Protein AF-A0A951GTJ2-F1 (afdb_monomer)

pLDDT: mean 76.66, std 17.91, range [28.2, 95.81]

Solvent-accessible surface area (backbone atoms only — not comparable to full-atom values): 23242 Å² total; per-residue (Å²): 141,81,84,91,74,77,82,75,78,88,60,94,83,69,79,63,78,80,79,74,80,68,69,76,72,78,79,71,74,81,76,77,71,75,94,79,59,62,76,66,48,53,51,52,51,48,52,51,50,53,54,51,46,52,53,50,51,50,50,51,52,52,50,52,54,49,50,54,53,49,52,54,50,50,52,50,53,54,52,49,52,53,51,52,53,52,51,51,51,37,31,52,49,22,33,52,34,30,74,70,69,53,79,80,50,77,72,43,62,71,32,65,65,30,33,47,33,19,35,26,40,38,14,35,53,50,9,52,53,50,42,54,49,44,41,64,70,46,60,72,66,59,53,73,79,58,60,60,68,61,53,48,55,52,48,42,52,72,76,51,59,86,64,82,84,43,69,52,21,46,52,30,14,52,50,41,24,48,67,64,43,53,62,57,54,52,53,46,52,56,52,18,52,52,48,51,37,51,52,51,51,53,52,47,36,50,53,41,20,54,22,51,72,68,74,55,52,33,26,73,50,44,34,53,48,34,53,50,39,22,70,59,38,71,90,51,47,81,49,20,58,43,51,50,36,50,29,51,53,71,41,57,61,90,51,49,49,68,55,47,52,50,47,52,52,24,36,58,30,70,32,13,32,69,94,58,35,14,30,43,75,73,37,48,67,42,37,50,59,38,49,55,52,42,51,55,44,36,57,52,19,45,48,53,55,29,50,50,53,53,49,52,53,49,53,50,46,63,72,30,62,72,37,60,69,57,38,52,56,54,57,68,48,48,61,62,45,39,75,72,45,50,53,71,67,59,51,53,52,49,53,50,48,50,53,49,44,42,51,50,36,51,51,42,51,53,38,15,51,51,38,52,34,31,75,71,67,77,38,85,83,51,67,74,53,38,73,69,14,42,54,51,35,33,49,75,73,72,39,65,52,87,77,71,68,67,83,82,72,85,77,82,81,81,85,80,82,87,82,91,131

Structure (mmCIF, N/CA/C/O backbone):
data_AF-A0A951GTJ2-F1
#
_entry.id   AF-A0A951GTJ2-F1
#
loop_
_atom_site.group_PDB
_atom_site.id
_atom_site.type_symbol
_atom_site.label_atom_id
_atom_site.label_alt_id
_atom_site.label_comp_id
_atom_site.label_asym_id
_atom_site.label_entity_id
_atom_site.label_seq_id
_atom_site.pdbx_PDB_ins_code
_atom_site.Cartn_x
_atom_site.Cartn_y
_atom_site.Cartn_z
_atom_site.occupancy
_atom_site.B_iso_or_equiv
_atom_site.auth_seq_id
_atom_site.auth_comp_id
_atom_site.auth_asym_id
_atom_site.auth_atom_id
_atom_site.pdbx_PDB_model_num
ATOM 1 N N . MET A 1 1 ? -0.471 4.987 38.308 1.00 35.16 1 MET A N 1
ATOM 2 C CA . MET A 1 1 ? -1.287 3.833 38.737 1.00 35.16 1 MET A CA 1
ATOM 3 C C . MET A 1 1 ? -1.217 3.760 40.251 1.00 35.16 1 MET A C 1
ATOM 5 O O . MET A 1 1 ? -0.180 3.391 40.780 1.00 35.16 1 MET A O 1
ATOM 9 N N . ALA A 1 2 ? -2.269 4.220 40.922 1.00 28.20 2 ALA A N 1
ATOM 10 C CA . ALA A 1 2 ? -2.448 4.139 42.367 1.00 28.20 2 ALA A CA 1
ATOM 11 C C . ALA A 1 2 ? -3.913 3.747 42.627 1.00 28.20 2 ALA A C 1
ATOM 13 O O . ALA A 1 2 ? -4.808 4.215 41.925 1.00 28.20 2 ALA A O 1
ATOM 14 N N . ASP A 1 3 ? -4.092 2.823 43.563 1.00 28.38 3 ASP A N 1
ATOM 15 C CA . ASP A 1 3 ? -5.301 2.069 43.917 1.00 28.38 3 ASP A CA 1
ATOM 16 C C . ASP A 1 3 ? -6.409 2.967 44.524 1.00 28.38 3 ASP A C 1
ATOM 18 O O . ASP A 1 3 ? -6.110 3.721 45.454 1.00 28.38 3 ASP A O 1
ATOM 22 N N . PRO A 1 4 ? -7.681 2.917 44.072 1.00 33.41 4 PRO A N 1
ATOM 23 C CA . PRO A 1 4 ? -8.778 3.639 44.702 1.00 33.41 4 PRO A CA 1
ATOM 24 C C . PRO A 1 4 ? -9.492 2.731 45.712 1.00 33.41 4 PRO A C 1
ATOM 26 O O . PRO A 1 4 ? -10.648 2.352 45.527 1.00 33.41 4 PRO A O 1
ATOM 29 N N . ARG A 1 5 ? -8.821 2.385 46.813 1.00 34.66 5 ARG A N 1
ATOM 30 C CA . ARG A 1 5 ? -9.513 1.848 47.990 1.00 34.66 5 ARG A CA 1
ATOM 31 C C . ARG A 1 5 ? -9.854 2.989 48.936 1.00 34.66 5 ARG A C 1
ATOM 33 O O . ARG A 1 5 ? -8.984 3.707 49.416 1.00 34.66 5 ARG A O 1
ATOM 40 N N . THR A 1 6 ? -11.155 3.101 49.199 1.00 39.47 6 THR A N 1
ATOM 41 C CA . THR A 1 6 ? -11.741 3.665 50.421 1.00 39.47 6 THR A CA 1
ATOM 42 C C . THR A 1 6 ? -11.355 5.108 50.751 1.00 39.47 6 THR A C 1
ATOM 44 O O . THR A 1 6 ? -10.603 5.363 51.687 1.00 39.47 6 THR A O 1
ATOM 47 N N . ARG A 1 7 ? -11.996 6.080 50.087 1.00 34.44 7 ARG A N 1
ATOM 48 C CA . ARG A 1 7 ? -12.408 7.280 50.827 1.00 34.44 7 ARG A CA 1
ATOM 49 C C . ARG A 1 7 ? -13.618 6.884 51.660 1.00 34.44 7 ARG A C 1
ATOM 51 O O . ARG A 1 7 ? -14.717 6.738 51.130 1.00 34.44 7 ARG A O 1
ATOM 58 N N . ALA A 1 8 ? -13.381 6.642 52.947 1.00 36.28 8 ALA A N 1
ATOM 59 C CA . ALA A 1 8 ? -14.433 6.750 53.939 1.00 36.28 8 ALA A CA 1
ATOM 60 C C . ALA A 1 8 ? -15.104 8.110 53.720 1.00 36.28 8 ALA A C 1
ATOM 62 O O . ALA A 1 8 ? -14.431 9.137 53.658 1.00 36.28 8 ALA A O 1
ATOM 63 N N . VAL A 1 9 ? -16.407 8.095 53.470 1.00 39.44 9 VAL A N 1
ATOM 64 C CA . VAL A 1 9 ? -17.200 9.316 53.437 1.00 39.44 9 VAL A CA 1
ATOM 65 C C . VAL A 1 9 ? -17.147 9.875 54.855 1.00 39.44 9 VAL A C 1
ATOM 67 O O . VAL A 1 9 ? -17.661 9.237 55.774 1.00 39.44 9 VAL A O 1
ATOM 70 N N . ASP A 1 10 ? -16.480 11.015 55.025 1.00 39.88 10 ASP A N 1
ATOM 71 C CA . ASP A 1 10 ? -16.514 11.795 56.259 1.00 39.88 10 ASP A CA 1
ATOM 72 C C . ASP A 1 10 ? -17.972 12.181 56.533 1.00 39.88 10 ASP A C 1
ATOM 74 O O . ASP A 1 10 ? -18.555 13.037 55.863 1.00 39.88 10 ASP A O 1
ATOM 78 N N . LEU A 1 11 ? -18.590 11.487 57.488 1.00 44.00 11 LEU A N 1
ATOM 79 C CA . LEU A 1 11 ? -19.910 11.827 58.002 1.00 44.00 11 LEU A CA 1
ATOM 80 C C . LEU A 1 11 ? -19.757 12.939 59.056 1.00 44.00 11 LEU A C 1
ATOM 82 O O . LEU A 1 11 ? -18.944 12.790 59.972 1.00 44.00 11 LEU A O 1
ATOM 86 N N . PRO A 1 12 ? -20.541 14.033 58.989 1.00 37.19 12 PRO A N 1
ATOM 87 C CA . PRO A 1 12 ? -20.515 15.077 60.010 1.00 37.19 12 PRO A CA 1
ATOM 88 C C . PRO A 1 12 ? -20.976 14.514 61.363 1.00 37.19 12 PRO A C 1
ATOM 90 O O . PRO A 1 12 ? -22.060 13.939 61.454 1.00 37.19 12 PRO A O 1
ATOM 93 N N . GLY A 1 13 ? -20.158 14.689 62.408 1.00 47.19 13 GLY A N 1
ATOM 94 C CA . GLY A 1 13 ? -20.445 14.228 63.777 1.00 47.19 13 GLY A CA 1
ATOM 95 C C . GLY A 1 13 ? -19.624 13.024 64.262 1.00 47.19 13 GLY A C 1
ATOM 96 O O . GLY A 1 13 ? -19.947 12.467 65.307 1.00 47.19 13 GLY A O 1
ATOM 97 N N . PHE A 1 14 ? -18.577 12.624 63.530 1.00 45.06 14 PHE A N 1
ATOM 98 C CA . PHE A 1 14 ? -17.709 11.482 63.857 1.00 45.06 14 PHE A CA 1
ATOM 99 C C . PHE A 1 14 ? -16.361 11.835 64.512 1.00 45.06 14 PHE A C 1
ATOM 101 O O . PHE A 1 14 ? -15.452 11.006 64.513 1.00 45.06 14 PHE A O 1
ATOM 108 N N . ASP A 1 15 ? -16.247 12.995 65.163 1.00 44.88 15 ASP A N 1
ATOM 109 C CA . ASP A 1 15 ? -15.270 13.133 66.246 1.00 44.88 15 ASP A CA 1
ATOM 110 C C . ASP A 1 15 ? -15.813 12.343 67.440 1.00 44.88 15 ASP A C 1
ATOM 112 O O . ASP A 1 15 ? -16.527 12.858 68.302 1.00 44.88 15 ASP A O 1
ATOM 116 N N . GLY A 1 16 ? -15.543 11.035 67.455 1.00 40.12 16 GLY A N 1
ATOM 117 C CA . GLY A 1 16 ? -15.731 10.251 68.668 1.00 40.12 16 GLY A CA 1
ATOM 118 C C . GLY A 1 16 ? -14.955 10.923 69.808 1.00 40.12 16 GLY A C 1
ATOM 119 O O . GLY A 1 16 ? -13.872 11.458 69.551 1.00 40.12 16 GLY A O 1
ATOM 120 N N . PRO A 1 17 ? -15.460 10.921 71.056 1.00 41.84 17 PRO A N 1
ATOM 121 C CA . PRO A 1 17 ? -14.659 11.394 72.175 1.00 41.84 17 PRO A CA 1
ATOM 122 C C . PRO A 1 17 ? -13.325 10.649 72.135 1.00 41.84 17 PRO A C 1
ATOM 124 O O . PRO A 1 17 ? -13.302 9.420 72.013 1.00 41.84 17 PRO A O 1
ATOM 127 N N . SER A 1 18 ? -12.219 11.394 72.167 1.00 40.06 18 SER A N 1
ATOM 128 C CA . SER A 1 18 ? -10.890 10.811 72.274 1.00 40.06 18 SER A CA 1
ATOM 129 C C . SER A 1 18 ? -10.905 9.861 73.467 1.00 40.06 18 SER A C 1
ATOM 131 O O . SER A 1 18 ? -11.117 10.267 74.610 1.00 40.06 18 SER A O 1
ATOM 133 N N . ILE A 1 19 ? -10.754 8.565 73.194 1.00 37.94 19 ILE A N 1
ATOM 134 C CA . ILE A 1 19 ? -10.643 7.566 74.247 1.00 37.94 19 ILE A CA 1
ATOM 135 C C . ILE A 1 19 ? -9.271 7.798 74.870 1.00 37.94 19 ILE A C 1
ATOM 137 O O . ILE A 1 19 ? -8.264 7.253 74.424 1.00 37.94 19 ILE A O 1
ATOM 141 N N . SER A 1 20 ? -9.221 8.646 75.894 1.00 36.69 20 SER A N 1
ATOM 142 C CA . SER A 1 20 ? -8.172 8.542 76.890 1.00 36.69 20 SER A CA 1
ATOM 143 C C . SER A 1 20 ? -8.393 7.184 77.541 1.00 36.69 20 SER A C 1
ATOM 145 O O . SER A 1 20 ? -9.323 7.010 78.329 1.00 36.69 20 SER A O 1
ATOM 147 N N . THR A 1 21 ? -7.610 6.181 77.143 1.00 40.22 21 THR A N 1
ATOM 148 C CA . THR A 1 21 ? -7.514 4.917 77.870 1.00 40.22 21 THR A CA 1
ATOM 149 C C . THR A 1 21 ? -6.844 5.221 79.200 1.00 40.22 21 THR A C 1
ATOM 151 O O . THR A 1 21 ? -5.660 4.954 79.403 1.00 40.22 21 THR A O 1
ATOM 154 N N . VAL A 1 22 ? -7.594 5.838 80.106 1.00 36.34 22 VAL A N 1
ATOM 155 C CA . VAL A 1 22 ? -7.258 5.820 81.514 1.00 36.34 22 VAL A CA 1
ATOM 156 C C . VAL A 1 22 ? -7.561 4.392 81.924 1.00 36.34 22 VAL A C 1
ATOM 158 O O . VAL A 1 22 ? -8.707 4.035 82.184 1.00 36.34 22 VAL A O 1
ATOM 161 N N . THR A 1 23 ? -6.539 3.536 81.883 1.00 36.38 23 THR A N 1
ATOM 162 C CA . THR A 1 23 ? -6.554 2.281 82.629 1.00 36.38 23 THR A CA 1
ATOM 163 C C . THR A 1 23 ? -7.065 2.650 84.018 1.00 36.38 23 THR A C 1
ATOM 165 O O . THR A 1 23 ? -6.423 3.496 84.649 1.00 36.38 23 THR A O 1
ATOM 168 N N . PRO A 1 24 ? -8.227 2.149 84.474 1.00 39.62 24 PRO A N 1
ATOM 169 C CA . PRO A 1 24 ? -8.736 2.541 85.775 1.00 39.62 24 PRO A CA 1
ATOM 170 C C . PRO A 1 24 ? -7.647 2.201 86.782 1.00 39.62 24 PRO A C 1
ATOM 172 O O . PRO A 1 24 ? -7.237 1.043 86.891 1.00 39.62 24 PRO A O 1
ATOM 175 N N . THR A 1 25 ? -7.099 3.225 87.441 1.00 42.44 25 THR A N 1
ATOM 176 C CA . THR A 1 25 ? -6.104 3.026 88.487 1.00 42.44 25 THR A CA 1
ATOM 177 C C . THR A 1 25 ? -6.721 2.027 89.459 1.00 42.44 25 THR A C 1
ATOM 179 O O . THR A 1 25 ? -7.851 2.273 89.895 1.00 42.44 25 THR A O 1
ATOM 182 N N . PRO A 1 26 ? -6.058 0.895 89.762 1.00 38.12 26 PRO A N 1
ATOM 183 C CA . PRO A 1 26 ? -6.595 -0.078 90.696 1.00 38.12 26 PRO A CA 1
ATOM 184 C C . PRO A 1 26 ? -7.056 0.665 91.943 1.00 38.12 26 PRO A C 1
ATOM 186 O O . PRO A 1 26 ? -6.271 1.407 92.541 1.00 38.12 26 PRO A O 1
ATOM 189 N N . ILE A 1 27 ? -8.336 0.533 92.294 1.00 41.97 27 ILE A N 1
ATOM 190 C CA . ILE A 1 27 ? -8.841 1.109 93.534 1.00 41.97 27 ILE A CA 1
ATOM 191 C C . ILE A 1 27 ? -8.051 0.402 94.631 1.00 41.97 27 ILE A C 1
ATOM 193 O O . ILE A 1 27 ? -8.236 -0.795 94.851 1.00 41.97 27 ILE A O 1
ATOM 197 N N . GLN A 1 28 ? -7.112 1.113 95.263 1.00 40.75 28 GLN A N 1
ATOM 198 C CA . GLN A 1 28 ? -6.436 0.579 96.436 1.00 40.75 28 GLN A CA 1
ATOM 199 C C . GLN A 1 28 ? -7.520 0.174 97.427 1.00 40.75 28 GLN A C 1
ATOM 201 O O . GLN A 1 28 ? -8.425 0.964 97.715 1.00 40.75 28 GLN A O 1
ATOM 206 N N . ALA A 1 29 ? -7.438 -1.066 97.910 1.00 37.56 29 ALA A N 1
ATOM 207 C CA . ALA A 1 29 ? -8.272 -1.512 99.010 1.00 37.56 29 ALA A CA 1
ATOM 208 C C . ALA A 1 29 ? -8.185 -0.452 100.120 1.00 37.56 29 ALA A C 1
ATOM 210 O O . ALA A 1 29 ? -7.072 0.008 100.400 1.00 37.56 29 ALA A O 1
ATOM 211 N N . PRO A 1 30 ? -9.318 -0.021 100.702 1.00 43.34 30 PRO A N 1
ATOM 212 C CA . PRO A 1 30 ? -9.308 1.014 101.719 1.00 43.34 30 PRO A CA 1
ATOM 213 C C . PRO A 1 30 ? -8.339 0.590 102.816 1.00 43.34 30 PRO A C 1
ATOM 215 O O . PRO A 1 30 ? -8.529 -0.434 103.476 1.00 43.34 30 PRO A O 1
ATOM 218 N N . THR A 1 31 ? -7.260 1.351 102.975 1.00 48.25 31 THR A N 1
ATOM 219 C CA . THR A 1 31 ? -6.391 1.215 104.130 1.00 48.25 31 THR A CA 1
ATOM 220 C C . THR A 1 31 ? -7.245 1.581 105.324 1.00 48.25 31 THR A C 1
ATOM 222 O O . THR A 1 31 ? -7.647 2.729 105.499 1.00 48.25 31 THR A O 1
ATOM 225 N N . VAL A 1 32 ? -7.592 0.565 106.110 1.00 44.00 32 VAL A N 1
ATOM 226 C CA . VAL A 1 32 ? -8.297 0.747 107.371 1.00 44.00 32 VAL A CA 1
ATOM 227 C C . VAL A 1 32 ? -7.392 1.623 108.228 1.00 44.00 32 VAL A C 1
ATOM 229 O O . VAL A 1 32 ? -6.356 1.169 108.716 1.00 44.00 32 VAL A O 1
ATOM 232 N N . ALA A 1 33 ? -7.734 2.906 108.346 1.00 48.56 33 ALA A N 1
ATOM 233 C CA . ALA A 1 33 ? -7.069 3.786 109.284 1.00 48.56 33 ALA A CA 1
ATOM 234 C C . ALA A 1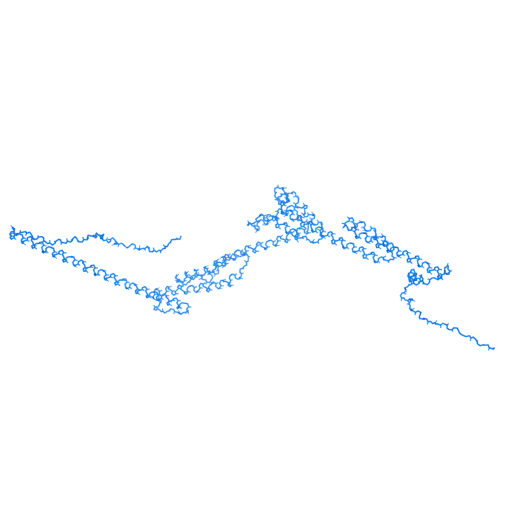 33 ? -7.244 3.178 110.688 1.00 48.56 33 ALA A C 1
ATOM 236 O O . ALA A 1 33 ? -8.346 2.722 111.016 1.00 48.56 33 ALA A O 1
ATOM 237 N N . PRO A 1 34 ? -6.180 3.110 111.507 1.00 48.47 34 PRO A N 1
ATOM 238 C CA . PRO A 1 34 ? -6.285 2.575 112.855 1.00 48.47 34 PRO A CA 1
ATOM 239 C C . PRO A 1 34 ? -7.353 3.348 113.638 1.00 48.47 34 PRO A C 1
ATOM 241 O O . PRO A 1 34 ? -7.512 4.555 113.465 1.00 48.47 34 PRO A O 1
ATOM 244 N N . ALA A 1 35 ? -8.103 2.619 114.464 1.00 49.31 35 ALA A N 1
ATOM 245 C CA . ALA A 1 35 ? -9.344 3.019 115.127 1.00 49.31 35 ALA A CA 1
ATOM 246 C C . ALA A 1 35 ? -9.189 4.124 116.200 1.00 49.31 35 ALA A C 1
ATOM 248 O O . ALA A 1 35 ? -9.558 3.932 117.356 1.00 49.31 35 ALA A O 1
ATOM 249 N N . THR A 1 36 ? -8.642 5.285 115.841 1.00 51.81 36 THR A N 1
ATOM 250 C CA . THR A 1 36 ? -8.482 6.447 116.733 1.00 51.81 36 THR A CA 1
ATOM 251 C C . THR A 1 36 ? -9.308 7.668 116.326 1.00 51.81 36 THR A C 1
ATOM 253 O O . THR A 1 36 ? -9.302 8.662 117.044 1.00 51.81 36 THR A O 1
ATOM 256 N N . GLN A 1 37 ? -10.082 7.602 115.240 1.00 49.50 37 GLN A N 1
ATOM 257 C CA . GLN A 1 37 ? -11.066 8.628 114.875 1.00 49.50 37 GLN A CA 1
ATOM 258 C C . GLN A 1 37 ? -12.466 8.020 115.010 1.00 49.50 37 GLN A C 1
ATOM 260 O O . GLN A 1 37 ? -12.775 7.059 114.316 1.00 49.50 37 GLN A O 1
ATOM 265 N N . GLY A 1 38 ? -13.278 8.514 115.952 1.00 56.50 38 GLY A N 1
ATOM 266 C CA . GLY A 1 38 ? -14.601 7.969 116.298 1.00 56.50 38 GLY A CA 1
ATOM 267 C C . GLY A 1 38 ? -15.669 8.082 115.191 1.00 56.50 38 GLY A C 1
ATOM 268 O O . GLY A 1 38 ? -15.380 7.951 114.008 1.00 56.50 38 GLY A O 1
ATOM 269 N N . LEU A 1 39 ? -16.930 8.330 115.574 1.00 56.19 39 LEU A N 1
ATOM 270 C CA . LEU A 1 39 ? -18.117 8.387 114.688 1.00 56.19 39 LEU A CA 1
ATOM 271 C C . LEU A 1 39 ? -17.937 9.195 113.378 1.00 56.19 39 LEU A C 1
ATOM 273 O O . LEU A 1 39 ? -18.543 8.851 112.365 1.00 56.19 39 LEU A O 1
ATOM 277 N N . GLU A 1 40 ? -17.078 10.219 113.360 1.00 54.25 40 GLU A N 1
ATOM 278 C CA . GLU A 1 40 ? -16.746 11.002 112.157 1.00 54.25 40 GLU A CA 1
ATOM 279 C C . GLU A 1 40 ? -15.973 10.206 111.089 1.00 54.25 40 GLU A C 1
ATOM 281 O O . GLU A 1 40 ? -16.235 10.365 109.896 1.00 54.25 40 GLU A O 1
ATOM 286 N N . GLY A 1 41 ? -15.084 9.288 111.487 1.00 54.66 41 GLY A N 1
ATOM 287 C CA . GLY A 1 41 ? -14.386 8.392 110.558 1.00 54.66 41 GLY A CA 1
ATOM 288 C C . GLY A 1 41 ? -15.337 7.390 109.898 1.00 54.66 41 GLY A C 1
ATOM 289 O O . GLY A 1 41 ? -15.163 7.030 108.736 1.00 54.66 41 GLY A O 1
ATOM 290 N N . LEU A 1 42 ? -16.401 7.010 110.610 1.00 55.53 42 LEU A N 1
ATOM 291 C CA . LEU A 1 42 ? -17.463 6.131 110.116 1.00 55.53 42 LEU A CA 1
ATOM 292 C C . LEU A 1 42 ? -18.372 6.859 109.113 1.00 55.53 42 LEU A C 1
ATOM 294 O O . LEU A 1 42 ? -18.708 6.296 108.077 1.00 55.53 42 LEU A O 1
ATOM 298 N N . SER A 1 43 ? -18.687 8.134 109.366 1.00 54.50 43 SER A N 1
ATOM 299 C CA . SER A 1 43 ? -19.362 9.031 108.413 1.00 54.50 43 SER A CA 1
ATOM 300 C C . SER A 1 43 ? -18.554 9.213 107.122 1.00 54.50 43 SER A C 1
ATOM 302 O O . SER A 1 43 ? -19.087 9.049 106.026 1.00 54.50 43 SER A O 1
ATOM 304 N N . SER A 1 44 ? -17.246 9.471 107.230 1.00 55.56 44 SER A N 1
ATOM 305 C CA . SER A 1 44 ? -16.367 9.627 106.065 1.00 55.56 44 SER A CA 1
ATOM 306 C C . SER A 1 44 ? -16.186 8.314 105.287 1.00 55.56 44 SER A C 1
ATOM 308 O O . SER A 1 44 ? -16.204 8.313 104.056 1.00 55.56 44 SER A O 1
ATOM 310 N N . ALA A 1 45 ? -16.089 7.178 105.986 1.00 54.84 45 ALA A N 1
ATOM 311 C CA . ALA A 1 45 ? -16.034 5.856 105.366 1.00 54.84 45 ALA A CA 1
ATOM 312 C C . ALA A 1 45 ? -17.349 5.484 104.662 1.00 54.84 45 ALA A C 1
ATOM 314 O O . ALA A 1 45 ? -17.306 4.961 103.551 1.00 54.84 45 ALA A O 1
ATOM 315 N N . LEU A 1 46 ? -18.506 5.793 105.260 1.00 59.16 46 LEU A N 1
ATOM 316 C CA . LEU A 1 46 ? -19.816 5.572 104.642 1.00 59.16 46 LEU A CA 1
ATOM 317 C C . LEU A 1 46 ? -20.034 6.498 103.441 1.00 59.16 46 LEU A C 1
ATOM 319 O O . LEU A 1 46 ? -20.454 6.016 102.395 1.00 59.16 46 LEU A O 1
ATOM 323 N N . ASN A 1 47 ? -19.683 7.783 103.534 1.00 55.59 47 ASN A N 1
ATOM 324 C CA . ASN A 1 47 ? -19.766 8.708 102.398 1.00 55.59 47 ASN A CA 1
ATOM 325 C C . ASN A 1 47 ? -18.860 8.276 101.238 1.00 55.59 47 ASN A C 1
ATOM 327 O O . ASN A 1 47 ? -19.288 8.302 100.088 1.00 55.59 47 ASN A O 1
ATOM 331 N N . ASN A 1 48 ? -17.641 7.808 101.525 1.00 59.00 48 ASN A N 1
ATOM 332 C CA . ASN A 1 48 ? -16.770 7.233 100.500 1.00 59.00 48 ASN A CA 1
ATOM 333 C C . ASN A 1 48 ? -17.337 5.930 99.928 1.00 59.00 48 ASN A C 1
ATOM 335 O O . ASN A 1 48 ? -17.258 5.719 98.724 1.00 59.00 48 ASN A O 1
ATOM 339 N N . PHE A 1 49 ? -17.921 5.063 100.758 1.00 59.91 49 PHE A N 1
ATOM 340 C CA . PHE A 1 49 ? -18.535 3.819 100.303 1.00 59.91 49 PHE A CA 1
ATOM 341 C C . PHE A 1 49 ? -19.725 4.094 99.376 1.00 59.91 49 PHE A C 1
ATOM 343 O O . PHE A 1 49 ? -19.749 3.589 98.257 1.00 59.91 49 PHE A O 1
ATOM 350 N N . PHE A 1 50 ? -20.673 4.942 99.783 1.00 62.09 50 PHE A N 1
ATOM 351 C CA . PHE A 1 50 ? -21.849 5.271 98.976 1.00 62.09 50 PHE A CA 1
ATOM 352 C C . PHE A 1 50 ? -21.498 6.090 97.725 1.00 62.09 50 PHE A C 1
ATOM 354 O O . PHE A 1 50 ? -21.983 5.750 96.650 1.00 62.09 50 PHE A O 1
ATOM 361 N N . GLY A 1 51 ? -20.578 7.059 97.809 1.00 59.91 51 GLY A N 1
ATOM 362 C CA 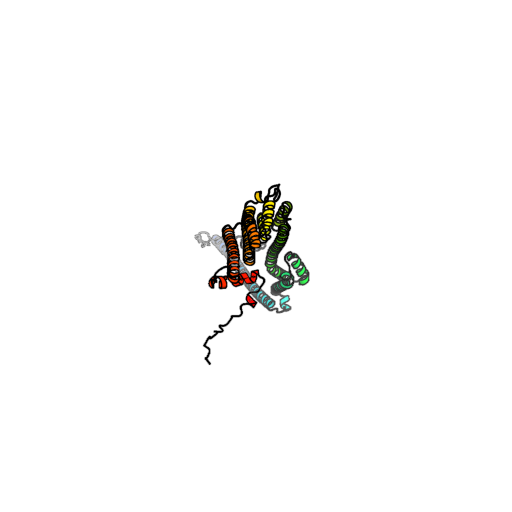. GLY A 1 51 ? -20.101 7.809 96.637 1.00 59.91 51 GLY A CA 1
ATOM 363 C C . GLY A 1 51 ? -19.383 6.925 95.607 1.00 59.91 51 GLY A C 1
ATOM 364 O O . GLY A 1 51 ? -19.657 7.006 94.413 1.00 59.91 51 GLY A O 1
ATOM 365 N N . LYS A 1 52 ? -18.538 5.986 96.057 1.00 57.88 52 LYS A N 1
ATOM 366 C CA . LYS A 1 52 ? -17.901 4.980 95.178 1.00 57.88 52 LYS A CA 1
ATOM 367 C C . LYS A 1 52 ? -18.909 3.989 94.592 1.00 57.88 52 LYS A C 1
ATOM 369 O O . LYS A 1 52 ? -18.684 3.454 93.508 1.00 57.88 52 LYS A O 1
ATOM 374 N N . THR A 1 53 ? -20.006 3.727 95.302 1.00 56.50 53 THR A N 1
ATOM 375 C CA . THR A 1 53 ? -21.093 2.866 94.816 1.00 56.50 53 THR A CA 1
ATOM 376 C C . THR A 1 53 ? -21.888 3.569 93.713 1.00 56.50 53 THR A C 1
ATOM 378 O O . THR A 1 53 ? -22.227 2.928 92.723 1.00 56.50 53 THR A O 1
ATOM 381 N N . GLU A 1 54 ? -22.121 4.882 93.822 1.00 57.22 54 GLU A N 1
ATOM 382 C CA . GLU A 1 54 ? -22.715 5.695 92.749 1.00 57.22 54 GLU A CA 1
ATOM 383 C C . GLU A 1 54 ? -21.808 5.772 91.510 1.00 57.22 54 GLU A C 1
ATOM 385 O O . GLU A 1 54 ? -22.287 5.574 90.395 1.00 57.22 54 GLU A O 1
ATOM 390 N N . GLU A 1 55 ? -20.495 5.957 91.685 1.00 56.06 55 GLU A N 1
ATOM 391 C CA . GLU A 1 55 ? -19.521 5.895 90.581 1.00 56.06 55 GLU A CA 1
ATOM 392 C C . GLU A 1 55 ? -19.491 4.507 89.914 1.00 56.06 55 GLU A C 1
ATOM 394 O O . GLU A 1 55 ? -19.466 4.401 88.686 1.00 56.06 55 GLU A O 1
ATOM 399 N N . GLY A 1 56 ? -19.545 3.430 90.707 1.00 51.62 56 GLY A N 1
ATOM 400 C CA . GLY A 1 56 ? -19.612 2.054 90.209 1.00 51.62 56 GLY A CA 1
ATOM 401 C C . GLY A 1 56 ? -20.909 1.751 89.452 1.00 51.62 56 GLY A C 1
ATOM 402 O O . GLY A 1 56 ? -20.870 1.131 88.391 1.00 51.62 56 GLY A O 1
ATOM 403 N N . LEU A 1 57 ? -22.052 2.236 89.945 1.00 57.75 57 LEU A N 1
ATOM 404 C CA . LEU A 1 57 ? -23.342 2.142 89.252 1.00 57.75 57 LEU A CA 1
ATOM 405 C C . LEU A 1 57 ? -23.344 2.958 87.952 1.00 57.75 57 LEU A C 1
ATOM 407 O O . LEU A 1 57 ? -23.848 2.477 86.937 1.00 57.75 57 LEU A O 1
ATOM 411 N N . GLY A 1 58 ? -22.725 4.141 87.948 1.00 55.25 58 GLY A N 1
ATOM 412 C CA . GLY A 1 58 ? -22.522 4.949 86.745 1.00 55.25 58 GLY A CA 1
ATOM 413 C C . GLY A 1 58 ? -21.658 4.243 85.695 1.00 55.25 58 GLY A C 1
ATOM 414 O O . GLY A 1 58 ? -21.994 4.258 84.512 1.00 55.25 58 GLY A O 1
ATOM 415 N N . ALA A 1 59 ? -20.594 3.555 86.118 1.00 55.53 59 ALA A N 1
ATOM 416 C CA . ALA A 1 59 ? -19.743 2.764 85.229 1.00 55.53 59 ALA A CA 1
ATOM 417 C C . ALA A 1 59 ? -20.472 1.539 84.645 1.00 55.53 59 ALA A C 1
ATOM 419 O O . ALA A 1 59 ? -20.310 1.237 83.463 1.00 55.53 59 ALA A O 1
ATOM 420 N N . VAL A 1 60 ? -21.316 0.860 85.433 1.00 58.47 60 VAL A N 1
ATOM 421 C CA . VAL A 1 60 ? -22.158 -0.252 84.950 1.00 58.47 60 VAL A CA 1
ATOM 422 C C . VAL A 1 60 ? -23.218 0.243 83.961 1.00 58.47 60 VAL A C 1
ATOM 424 O O . VAL A 1 60 ? -23.426 -0.393 82.930 1.00 58.47 60 VAL A O 1
ATOM 427 N N . ALA A 1 61 ? -23.842 1.397 84.216 1.00 63.38 61 ALA A N 1
ATOM 428 C CA . ALA A 1 61 ? -24.791 2.008 83.284 1.00 63.38 61 ALA A CA 1
ATOM 429 C C . ALA A 1 61 ? -24.120 2.406 81.954 1.00 63.38 61 ALA A C 1
ATOM 431 O O . ALA A 1 61 ? -24.652 2.112 80.885 1.00 63.38 61 ALA A O 1
ATOM 432 N N . GLN A 1 62 ? -22.918 2.992 82.000 1.00 59.47 62 GLN A N 1
ATOM 433 C CA . GLN A 1 62 ? -22.137 3.315 80.798 1.00 59.47 62 GLN A CA 1
ATOM 434 C C . GLN A 1 62 ? -21.676 2.064 80.034 1.00 59.47 62 GLN A C 1
ATOM 436 O O . GLN A 1 62 ? -21.693 2.061 78.803 1.00 59.47 62 GLN A O 1
ATOM 441 N N . ALA A 1 63 ? -21.292 0.994 80.737 1.00 58.12 63 ALA A N 1
ATOM 442 C CA . ALA A 1 63 ? -20.953 -0.284 80.114 1.00 58.12 63 ALA A CA 1
ATOM 443 C C . ALA A 1 63 ? -22.168 -0.907 79.404 1.00 58.12 63 ALA A C 1
ATOM 445 O O . ALA A 1 63 ? -22.040 -1.345 78.262 1.00 58.12 63 ALA A O 1
ATOM 446 N N . ALA A 1 64 ? -23.351 -0.858 80.025 1.00 61.66 64 ALA A N 1
ATOM 447 C CA . ALA A 1 64 ? -24.598 -1.329 79.423 1.00 61.66 64 ALA A CA 1
ATOM 448 C C . ALA A 1 64 ? -25.006 -0.503 78.185 1.00 61.66 64 ALA A C 1
ATOM 450 O O . ALA A 1 64 ? -25.424 -1.067 77.175 1.00 61.66 64 ALA A O 1
ATOM 451 N N . GLU A 1 65 ? -24.840 0.825 78.208 1.00 65.00 65 GLU A N 1
ATOM 452 C CA . GLU A 1 65 ? -25.055 1.668 77.021 1.00 65.00 65 GLU A CA 1
ATOM 453 C C . GLU A 1 65 ? -24.064 1.359 75.888 1.00 65.00 65 GLU A C 1
ATOM 455 O O . GLU A 1 65 ? -24.414 1.436 74.706 1.00 65.00 65 GLU A O 1
ATOM 460 N N . TYR A 1 66 ? -22.814 1.035 76.224 1.00 66.00 66 TYR A N 1
ATOM 461 C CA . TYR A 1 66 ? -21.796 0.676 75.242 1.00 66.00 66 TYR A CA 1
ATOM 462 C C . TYR A 1 66 ? -22.087 -0.682 74.592 1.00 66.00 66 TYR A C 1
ATOM 464 O O . TYR A 1 66 ? -21.985 -0.798 73.370 1.00 66.00 66 TYR A O 1
ATOM 472 N N . GLU A 1 67 ? -22.514 -1.672 75.378 1.00 66.19 67 GLU A N 1
ATOM 473 C CA . GLU A 1 67 ? -22.962 -2.983 74.893 1.00 66.19 67 GLU A CA 1
ATOM 474 C C . GLU A 1 67 ? -24.171 -2.836 73.953 1.00 66.19 67 GLU A C 1
ATOM 476 O O . GLU A 1 67 ? -24.120 -3.292 72.812 1.00 66.19 67 GLU A O 1
ATOM 481 N N . GLN A 1 68 ? -25.181 -2.040 74.333 1.00 70.50 68 GLN A N 1
ATOM 482 C CA . GLN A 1 68 ? -26.315 -1.724 73.451 1.00 70.50 68 GLN A CA 1
ATOM 483 C C . GLN A 1 68 ? -25.882 -1.048 72.138 1.00 70.50 68 GLN A C 1
ATOM 485 O O . GLN A 1 68 ? -26.405 -1.363 71.067 1.00 70.50 68 GLN A O 1
ATOM 490 N N . LYS A 1 69 ? -24.913 -0.123 72.179 1.00 72.56 69 LYS A N 1
ATOM 491 C CA . LYS A 1 69 ? -24.375 0.517 70.964 1.00 72.56 69 LYS A CA 1
ATOM 492 C C . LYS A 1 69 ? -23.603 -0.468 70.084 1.00 72.56 69 LYS A C 1
ATOM 494 O O . LYS A 1 69 ? -23.675 -0.353 68.856 1.00 72.56 69 LYS A O 1
ATOM 499 N N . GLN A 1 70 ? -22.874 -1.416 70.674 1.00 70.69 70 GLN A N 1
ATOM 500 C CA . GLN A 1 70 ? -22.209 -2.480 69.922 1.00 70.69 70 GLN A CA 1
ATOM 501 C C . GLN A 1 70 ? -23.222 -3.419 69.262 1.00 70.69 70 GLN A C 1
ATOM 503 O O . GLN A 1 70 ? -23.070 -3.701 68.073 1.00 70.69 70 GLN A O 1
ATOM 508 N N . ASP A 1 71 ? -24.290 -3.796 69.961 1.00 75.69 71 ASP A N 1
ATOM 509 C CA . ASP A 1 71 ? -25.355 -4.647 69.422 1.00 75.69 71 ASP A CA 1
ATOM 510 C C . ASP A 1 71 ? -26.103 -3.979 68.262 1.00 75.69 71 ASP A C 1
ATOM 512 O O . ASP A 1 71 ? -26.323 -4.592 67.215 1.00 75.69 71 ASP A O 1
ATOM 516 N N . VAL A 1 72 ? -26.451 -2.693 68.386 1.00 73.44 72 VAL A N 1
ATOM 517 C CA . VAL A 1 72 ? -27.085 -1.930 67.293 1.00 73.44 72 VAL A CA 1
ATOM 518 C C . VAL A 1 72 ? -26.163 -1.850 66.075 1.00 73.44 72 VAL A C 1
ATOM 520 O O . VAL A 1 72 ? -26.613 -2.024 64.940 1.00 73.44 72 VAL A O 1
ATOM 523 N N . ARG A 1 73 ? -24.861 -1.633 66.289 1.00 71.06 73 ARG A N 1
ATOM 524 C CA . ARG A 1 73 ? -23.866 -1.594 65.211 1.00 71.06 73 ARG A CA 1
ATOM 525 C C . ARG A 1 73 ? -23.695 -2.966 64.549 1.00 71.06 73 ARG A C 1
ATOM 527 O O . ARG A 1 73 ? -23.643 -3.029 63.322 1.00 71.06 73 ARG A O 1
ATOM 534 N N . ALA A 1 74 ? -23.629 -4.044 65.327 1.00 73.06 74 ALA A N 1
ATOM 535 C CA . ALA A 1 74 ? -23.552 -5.407 64.809 1.00 73.06 74 ALA A CA 1
ATOM 536 C C . ALA A 1 74 ? -24.785 -5.736 63.952 1.00 73.06 74 ALA A C 1
ATOM 538 O O . ALA A 1 74 ? -24.637 -6.126 62.795 1.00 73.06 74 ALA A O 1
ATOM 539 N N . ASN A 1 75 ? -25.990 -5.452 64.459 1.00 78.38 75 ASN A N 1
ATOM 540 C CA . ASN A 1 75 ? -27.246 -5.636 63.727 1.00 78.38 75 ASN A CA 1
ATOM 541 C C . ASN A 1 75 ? -27.296 -4.819 62.426 1.00 78.38 75 ASN A C 1
ATOM 543 O O . ASN A 1 75 ? -27.734 -5.331 61.395 1.00 78.38 75 ASN A O 1
ATOM 547 N N . PHE A 1 76 ? -26.806 -3.575 62.440 1.00 74.31 76 PHE A N 1
ATOM 548 C CA . PHE A 1 76 ? -26.699 -2.745 61.238 1.00 74.31 76 PHE A CA 1
ATOM 549 C C . PHE A 1 76 ? -25.772 -3.366 60.181 1.00 74.31 76 PHE A C 1
ATOM 551 O O . PHE A 1 76 ? -26.139 -3.433 59.007 1.00 74.31 76 PHE A O 1
ATOM 558 N N . PHE A 1 77 ? -24.592 -3.861 60.573 1.00 72.50 77 PHE A N 1
ATOM 559 C CA . PHE A 1 77 ? -23.669 -4.509 59.635 1.00 72.50 77 PHE A CA 1
ATOM 560 C C . PHE A 1 77 ? -24.218 -5.828 59.086 1.00 72.50 77 PHE A C 1
ATOM 562 O O . PHE A 1 77 ? -24.067 -6.088 57.894 1.00 72.50 77 PHE A O 1
ATOM 569 N N . THR A 1 78 ? -24.906 -6.625 59.905 1.00 84.44 78 THR A N 1
ATOM 570 C CA . THR A 1 78 ? -25.561 -7.858 59.449 1.00 84.44 78 THR A CA 1
ATOM 571 C C . THR A 1 78 ? -26.687 -7.567 58.457 1.00 84.44 78 THR A C 1
ATOM 573 O O . THR A 1 78 ? -26.760 -8.209 57.410 1.00 84.44 78 THR A O 1
ATOM 576 N N . GLN A 1 79 ? -27.534 -6.567 58.731 1.00 80.56 79 GLN A N 1
ATOM 577 C CA . GLN A 1 79 ? -28.593 -6.152 57.803 1.00 80.56 79 GLN A CA 1
ATOM 578 C C . GLN A 1 79 ? -28.016 -5.617 56.492 1.00 80.56 79 GLN A C 1
ATOM 580 O O . GLN A 1 79 ? -28.484 -5.981 55.414 1.00 80.56 79 GLN A O 1
ATOM 585 N N . ARG A 1 80 ? -26.958 -4.803 56.565 1.00 79.56 80 ARG A N 1
ATOM 586 C CA . ARG A 1 80 ? -26.275 -4.290 55.377 1.00 79.56 80 ARG A CA 1
ATOM 587 C C . ARG A 1 80 ? -25.668 -5.415 54.536 1.00 79.56 80 ARG A C 1
ATOM 589 O O . ARG A 1 80 ? -25.864 -5.419 53.325 1.00 79.56 80 ARG A O 1
ATOM 596 N N . ALA A 1 81 ? -24.999 -6.383 55.161 1.00 79.44 81 ALA A N 1
ATOM 597 C CA . ALA A 1 81 ? -24.442 -7.539 54.461 1.00 79.44 81 ALA A CA 1
ATOM 598 C C . ALA A 1 81 ? -25.536 -8.371 53.763 1.00 79.44 81 ALA A C 1
ATOM 600 O O . ALA A 1 81 ? -25.354 -8.795 52.623 1.00 79.44 81 ALA A O 1
ATOM 601 N N . ALA A 1 82 ? -26.697 -8.550 54.405 1.00 84.75 82 ALA A N 1
ATOM 602 C CA . ALA A 1 82 ? -27.834 -9.249 53.805 1.00 84.75 82 ALA A CA 1
ATOM 603 C C . ALA A 1 82 ? -28.403 -8.504 52.581 1.00 84.75 82 ALA A C 1
ATOM 605 O O . ALA A 1 82 ? -28.672 -9.127 51.553 1.00 84.75 82 ALA A O 1
ATOM 606 N N . VAL A 1 83 ? -28.533 -7.173 52.656 1.00 83.12 83 VAL A N 1
ATOM 607 C CA . VAL A 1 83 ? -28.968 -6.336 51.521 1.00 83.12 83 VAL A CA 1
ATOM 608 C C . VAL A 1 83 ? -27.953 -6.386 50.376 1.00 83.12 83 VAL A C 1
ATOM 610 O O . VAL A 1 83 ? -28.341 -6.532 49.219 1.00 83.12 83 VAL A O 1
ATOM 613 N N . GLU A 1 84 ? -26.654 -6.317 50.675 1.00 82.62 84 GLU A N 1
ATOM 614 C CA . GLU A 1 84 ? -25.589 -6.428 49.670 1.00 82.62 84 GLU A CA 1
ATOM 615 C C . GLU A 1 84 ? -25.622 -7.796 48.963 1.00 82.62 84 GLU A C 1
ATOM 617 O O . GLU A 1 84 ? -25.557 -7.854 47.733 1.00 82.62 84 GLU A O 1
ATOM 622 N N . GLN A 1 85 ? -25.822 -8.893 49.702 1.00 90.31 85 GLN A N 1
ATOM 623 C CA . GLN A 1 85 ? -25.952 -10.235 49.124 1.00 90.31 85 GLN A CA 1
ATOM 624 C C . GLN A 1 85 ? -27.213 -10.380 48.254 1.00 90.31 85 GLN A C 1
ATOM 626 O O . GLN A 1 85 ? -27.167 -10.974 47.169 1.00 90.31 85 GLN A O 1
ATOM 631 N N . GLN A 1 86 ? -28.338 -9.808 48.692 1.00 90.19 86 GLN A N 1
ATOM 632 C CA . GLN A 1 86 ? -29.574 -9.805 47.913 1.00 90.19 86 GLN A CA 1
ATOM 633 C C . GLN A 1 86 ? -29.413 -8.998 46.614 1.00 90.19 86 GLN A C 1
ATOM 635 O O . GLN A 1 86 ? -29.802 -9.472 45.547 1.00 90.19 86 GLN A O 1
ATOM 640 N N . ASN A 1 87 ? -28.789 -7.820 46.677 1.00 88.19 87 ASN A N 1
ATOM 641 C CA . ASN A 1 87 ? -28.522 -6.978 45.508 1.00 88.19 87 ASN A CA 1
ATOM 642 C C . ASN A 1 87 ? -27.555 -7.641 44.519 1.00 88.19 87 ASN A C 1
ATOM 644 O O . ASN A 1 87 ? -27.757 -7.543 43.307 1.00 88.19 87 ASN A O 1
ATOM 648 N N . ALA A 1 88 ? -26.547 -8.367 45.014 1.00 88.12 88 ALA A N 1
ATOM 649 C CA . ALA A 1 88 ? -25.651 -9.153 44.169 1.00 88.12 88 ALA A CA 1
ATOM 650 C C . ALA A 1 88 ? -26.416 -10.248 43.410 1.00 88.12 88 ALA A C 1
ATOM 652 O O . ALA A 1 88 ? -26.243 -10.403 42.202 1.00 88.12 88 ALA A O 1
ATOM 653 N N . THR A 1 89 ? -27.318 -10.953 44.098 1.00 92.12 89 THR A N 1
ATOM 654 C CA . THR A 1 89 ? -28.156 -11.997 43.489 1.00 92.12 89 THR A CA 1
ATOM 655 C C . THR A 1 89 ? -29.089 -11.410 42.427 1.00 92.12 89 THR A C 1
ATOM 657 O O . THR A 1 89 ? -29.164 -11.934 41.318 1.00 92.12 89 THR A O 1
ATOM 660 N N . LYS A 1 90 ? -29.739 -10.274 42.720 1.00 91.88 90 LYS A N 1
ATOM 661 C CA . LYS A 1 90 ? -30.588 -9.555 41.756 1.00 91.88 90 LYS A CA 1
ATOM 662 C C . LYS A 1 90 ? -29.809 -9.108 40.525 1.00 91.88 90 LYS A C 1
ATOM 664 O O . LYS A 1 90 ? -30.275 -9.315 39.416 1.00 91.88 90 LYS A O 1
ATOM 669 N N . THR A 1 91 ? -28.611 -8.554 40.711 1.00 93.00 91 THR A N 1
ATOM 670 C CA . THR A 1 91 ? -27.733 -8.140 39.604 1.00 93.00 91 THR A CA 1
ATOM 671 C C . THR A 1 91 ? -27.362 -9.322 38.706 1.00 93.00 91 THR A C 1
ATOM 673 O O . THR A 1 91 ? -27.410 -9.209 37.480 1.00 93.00 91 THR A O 1
ATOM 676 N N . GLN A 1 92 ? -27.005 -10.464 39.305 1.00 91.94 92 GLN A N 1
ATOM 677 C CA . GLN A 1 92 ? -26.667 -11.681 38.562 1.00 91.94 92 GLN A CA 1
ATOM 678 C C . GLN A 1 92 ? -27.864 -12.199 37.765 1.00 91.94 92 GLN A C 1
ATOM 680 O O . GLN A 1 92 ? -27.724 -12.489 36.579 1.00 91.94 92 GLN A O 1
ATOM 685 N N . GLN A 1 93 ? -29.036 -12.262 38.398 1.00 93.56 93 GLN A N 1
ATOM 686 C CA . GLN A 1 93 ? -30.264 -12.686 37.739 1.00 93.56 93 GLN A CA 1
ATOM 687 C C . GLN A 1 93 ? -30.649 -11.732 36.602 1.00 93.56 93 GLN A C 1
ATOM 689 O O . GLN A 1 93 ? -30.862 -12.185 35.486 1.00 93.56 93 GLN A O 1
ATOM 694 N N . ALA A 1 94 ? -30.656 -10.422 36.851 1.00 93.31 94 ALA A N 1
ATOM 695 C CA . ALA A 1 94 ? -30.962 -9.399 35.854 1.00 93.31 94 ALA A CA 1
ATOM 696 C C . ALA A 1 94 ? -30.045 -9.483 34.626 1.00 93.31 94 ALA A C 1
ATOM 698 O O . ALA A 1 94 ? -30.503 -9.387 33.491 1.00 93.31 94 ALA A O 1
ATOM 699 N N . THR A 1 95 ? -28.748 -9.714 34.850 1.00 91.25 95 THR A N 1
ATOM 700 C CA . THR A 1 95 ? -27.778 -9.895 33.762 1.00 91.25 95 THR A CA 1
ATOM 701 C C . THR A 1 95 ? -28.070 -11.169 32.968 1.00 91.25 95 THR A C 1
ATOM 703 O O . THR A 1 95 ? -28.050 -11.139 31.741 1.00 91.25 95 THR A O 1
ATOM 706 N N . ALA A 1 96 ? -28.348 -12.285 33.649 1.00 91.56 96 ALA A N 1
ATOM 707 C CA . ALA A 1 96 ? -28.674 -13.548 32.993 1.00 91.56 96 ALA A CA 1
ATOM 708 C C . ALA A 1 96 ? -29.974 -13.452 32.179 1.00 91.56 96 ALA A C 1
ATOM 710 O O . ALA A 1 96 ? -30.007 -13.901 31.036 1.00 91.56 96 ALA A O 1
ATOM 711 N N . ASP A 1 97 ? -31.006 -12.819 32.739 1.00 91.94 97 ASP A N 1
ATOM 712 C CA . ASP A 1 97 ? -32.298 -12.613 32.087 1.00 91.94 97 ASP A CA 1
ATOM 713 C C . ASP A 1 97 ? -32.154 -11.726 30.842 1.00 91.94 97 ASP A C 1
ATOM 715 O O . ASP A 1 97 ? -32.666 -12.078 29.779 1.00 91.94 97 ASP A O 1
ATOM 719 N N . ALA A 1 98 ? -31.380 -10.637 30.928 1.00 91.56 98 ALA A N 1
ATOM 720 C CA . ALA A 1 98 ? -31.090 -9.774 29.784 1.00 91.56 98 ALA A CA 1
ATOM 721 C C . ALA A 1 98 ? -30.336 -10.513 28.666 1.00 91.56 98 ALA A C 1
ATOM 723 O O . ALA A 1 98 ? -30.689 -10.387 27.495 1.00 91.56 98 ALA A O 1
ATOM 724 N N . LEU A 1 99 ? -29.324 -11.317 29.014 1.00 89.12 99 LEU A N 1
ATOM 725 C CA . LEU A 1 99 ? -28.569 -12.120 28.044 1.00 89.12 99 LEU A CA 1
ATOM 726 C C . LEU A 1 99 ? -29.408 -13.252 27.431 1.00 89.12 99 LEU A C 1
ATOM 728 O O . LEU A 1 99 ? -29.157 -13.656 26.298 1.00 89.12 99 LEU A O 1
ATOM 732 N N . ALA A 1 100 ? -30.402 -13.757 28.162 1.00 89.88 100 ALA A N 1
ATOM 733 C CA . ALA A 1 100 ? -31.364 -14.737 27.666 1.00 89.88 100 ALA A CA 1
ATOM 734 C C . ALA A 1 100 ? -32.497 -14.108 26.830 1.00 89.88 100 ALA A C 1
ATOM 736 O O . ALA A 1 100 ? -33.274 -14.841 26.218 1.00 89.88 100 ALA A O 1
ATOM 737 N N . GLY A 1 101 ? -32.605 -12.773 26.795 1.00 87.19 101 GLY A N 1
ATOM 738 C CA . GLY A 1 101 ? -33.691 -12.059 26.120 1.00 87.19 101 GLY A CA 1
ATOM 739 C C . GLY A 1 101 ? -35.042 -12.173 26.834 1.00 87.19 101 GLY A C 1
ATOM 740 O O . GLY A 1 101 ? -36.088 -12.017 26.202 1.00 87.19 101 GLY A O 1
ATOM 741 N N . THR A 1 102 ? -35.041 -12.473 28.134 1.00 90.88 102 THR A N 1
ATOM 742 C CA . THR A 1 102 ? -36.260 -12.599 28.938 1.00 90.88 102 THR A CA 1
ATOM 743 C C . THR A 1 102 ? -36.818 -11.208 29.254 1.00 90.88 102 THR A C 1
ATOM 745 O O . THR A 1 102 ? -36.116 -10.426 29.885 1.00 90.88 102 THR A O 1
ATOM 748 N N . PRO A 1 103 ? -38.069 -10.876 28.887 1.00 88.69 103 PRO A N 1
ATOM 749 C CA . PRO A 1 103 ? -38.632 -9.556 29.160 1.00 88.69 103 PRO A CA 1
ATOM 750 C C . PRO A 1 103 ? -38.828 -9.307 30.663 1.00 88.69 103 PRO A C 1
ATOM 752 O O . PRO A 1 103 ? -39.263 -10.198 31.396 1.00 88.69 103 PRO A O 1
ATOM 755 N N . GLU A 1 104 ? -38.568 -8.074 31.109 1.00 89.56 104 GLU A N 1
ATOM 756 C CA . GLU A 1 104 ? -38.800 -7.662 32.497 1.00 89.56 104 GLU A CA 1
ATOM 757 C C . GLU A 1 104 ? -40.292 -7.709 32.859 1.00 89.56 104 GLU A C 1
ATOM 759 O O . GLU A 1 104 ? -41.166 -7.259 32.113 1.00 89.56 104 GLU A O 1
ATOM 764 N N . THR A 1 105 ? -40.591 -8.210 34.054 1.00 91.00 105 THR A N 1
ATOM 765 C CA . THR A 1 105 ? -41.914 -8.072 34.672 1.00 91.00 105 THR A CA 1
ATOM 766 C C . THR A 1 105 ? -42.065 -6.704 35.341 1.00 91.00 105 THR A C 1
ATOM 768 O O . THR A 1 105 ? -41.090 -6.078 35.747 1.00 91.00 105 THR A O 1
ATOM 771 N N . GLN A 1 106 ? -43.305 -6.263 35.571 1.00 88.19 106 GLN A N 1
ATOM 772 C CA . GLN A 1 106 ? -43.570 -4.974 36.226 1.00 88.19 106 GLN A CA 1
ATOM 773 C C . GLN A 1 106 ? -42.949 -4.862 37.633 1.00 88.19 106 GLN A C 1
ATOM 775 O O . GLN A 1 106 ? -42.527 -3.781 38.039 1.00 88.19 106 GLN A O 1
ATOM 780 N N . ALA A 1 107 ? -42.863 -5.974 38.372 1.00 86.69 107 ALA A N 1
ATOM 781 C CA . ALA A 1 107 ? -42.219 -6.011 39.686 1.00 86.69 107 ALA A CA 1
ATOM 782 C C . ALA A 1 107 ? -40.691 -5.843 39.596 1.00 86.69 107 ALA A C 1
ATOM 784 O O . ALA A 1 107 ? -40.093 -5.237 40.479 1.00 86.69 107 ALA A O 1
ATOM 785 N N . GLN A 1 108 ? -40.074 -6.350 38.527 1.00 90.19 108 GLN A N 1
ATOM 786 C CA . GLN A 1 108 ? -38.642 -6.213 38.256 1.00 90.19 108 GLN A CA 1
ATOM 787 C C . GLN A 1 108 ? -38.283 -4.800 37.792 1.00 90.19 108 GLN A C 1
ATOM 789 O O . GLN A 1 108 ? -37.304 -4.245 38.274 1.00 90.19 108 GLN A O 1
ATOM 794 N N . THR A 1 109 ? -39.117 -4.176 36.955 1.00 87.19 109 THR A N 1
ATOM 795 C CA . THR A 1 109 ? -38.931 -2.775 36.540 1.00 87.19 109 THR A CA 1
ATOM 796 C C . THR A 1 109 ? -39.017 -1.801 37.721 1.00 87.19 109 THR A C 1
ATOM 798 O O . THR A 1 109 ? -38.353 -0.769 37.726 1.00 87.19 109 THR A O 1
ATOM 801 N N . ALA A 1 110 ? -39.825 -2.116 38.739 1.00 88.69 110 ALA A N 1
ATOM 802 C CA . ALA A 1 110 ? -39.928 -1.314 39.960 1.00 88.69 110 ALA A CA 1
ATOM 803 C C . ALA A 1 110 ? -38.737 -1.501 40.926 1.00 88.69 110 ALA A C 1
ATOM 805 O O . ALA A 1 110 ? -38.571 -0.708 41.854 1.00 88.69 110 ALA A O 1
ATOM 806 N N . ASP A 1 111 ? -37.916 -2.538 40.735 1.00 92.00 111 ASP A N 1
ATOM 807 C CA . ASP A 1 111 ? -36.700 -2.772 41.510 1.00 92.00 111 ASP A CA 1
ATOM 808 C C . ASP A 1 111 ? -35.509 -2.104 40.818 1.00 92.00 111 ASP A C 1
ATOM 810 O O . ASP A 1 111 ? -34.975 -2.617 39.838 1.00 92.00 111 ASP A O 1
ATOM 814 N N . ASN A 1 112 ? -35.066 -0.962 41.349 1.00 90.50 112 ASN A N 1
ATOM 815 C CA . ASN A 1 112 ? -33.990 -0.174 40.739 1.00 90.50 112 ASN A CA 1
ATOM 816 C C . ASN A 1 112 ? -32.700 -0.978 40.495 1.00 90.50 112 ASN A C 1
ATOM 818 O O . ASN A 1 112 ? -32.041 -0.763 39.483 1.00 90.50 112 ASN A O 1
ATOM 822 N N . VAL A 1 113 ? -32.332 -1.899 41.399 1.00 91.06 113 VAL A N 1
ATOM 823 C CA . VAL A 1 113 ? -31.085 -2.676 41.281 1.00 91.06 113 VAL A CA 1
ATOM 824 C C . VAL A 1 113 ? -31.200 -3.684 40.146 1.00 91.06 113 VAL A C 1
ATOM 826 O O . VAL A 1 113 ? -30.285 -3.809 39.333 1.00 91.06 113 VAL A O 1
ATOM 829 N N . TYR A 1 114 ? -32.325 -4.399 40.089 1.00 94.50 114 TYR A N 1
ATOM 830 C CA . TYR A 1 114 ? -32.589 -5.335 39.005 1.00 94.50 114 TYR A CA 1
ATOM 831 C C . TYR A 1 114 ? -32.699 -4.593 37.666 1.00 94.50 114 TYR A C 1
ATOM 833 O O . TYR A 1 114 ? -31.994 -4.942 36.721 1.00 94.50 114 TYR A O 1
ATOM 841 N N . HIS A 1 115 ? -33.521 -3.543 37.597 1.00 92.06 115 HIS A N 1
ATOM 842 C CA . HIS A 1 115 ? -33.796 -2.810 36.365 1.00 92.06 115 HIS A CA 1
ATOM 843 C C . HIS A 1 115 ? -32.542 -2.157 35.768 1.00 92.06 115 HIS A C 1
ATOM 845 O O . HIS A 1 115 ? -32.311 -2.244 34.560 1.00 92.06 115 HIS A O 1
ATOM 851 N N . GLU A 1 116 ? -31.686 -1.542 36.592 1.00 92.88 116 GLU A N 1
ATOM 852 C CA . GLU A 1 116 ? -30.433 -0.941 36.122 1.00 92.88 116 GLU A CA 1
ATOM 853 C C . GLU A 1 116 ? -29.463 -2.007 35.588 1.00 92.88 116 GLU A C 1
ATOM 855 O O . GLU A 1 116 ? -28.884 -1.838 34.511 1.00 92.88 116 GLU A O 1
ATOM 860 N N . ALA A 1 117 ? -29.319 -3.131 36.301 1.00 91.62 117 ALA A N 1
ATOM 861 C CA . ALA A 1 117 ? -28.468 -4.240 35.875 1.00 91.62 117 ALA A CA 1
ATOM 862 C C . ALA A 1 117 ? -28.967 -4.884 34.571 1.00 91.62 117 ALA A C 1
ATOM 864 O O . ALA A 1 117 ? -28.166 -5.119 33.661 1.00 91.62 117 ALA A O 1
ATOM 865 N N . TYR A 1 118 ? -30.279 -5.108 34.457 1.00 95.12 118 TYR A N 1
ATOM 866 C CA . TYR A 1 118 ? -30.921 -5.632 33.255 1.00 95.12 118 TYR A CA 1
ATOM 867 C C . TYR A 1 118 ? -30.709 -4.678 32.075 1.00 95.12 118 TYR A C 1
ATOM 869 O O . TYR A 1 118 ? -30.173 -5.073 31.039 1.00 95.12 118 TYR A O 1
ATOM 877 N N . SER A 1 119 ? -31.046 -3.396 32.257 1.00 93.06 119 SER A N 1
ATOM 878 C CA . SER A 1 119 ? -30.916 -2.352 31.234 1.00 93.06 119 SER A CA 1
ATOM 879 C C . SER A 1 119 ? -29.483 -2.236 30.722 1.00 93.06 119 SER A C 1
ATOM 881 O O . SER A 1 119 ? -29.254 -2.164 29.517 1.00 93.06 119 SER A O 1
ATOM 883 N N . LYS A 1 120 ? -28.498 -2.273 31.625 1.00 93.88 120 LYS A N 1
ATOM 884 C CA . LYS A 1 120 ? -27.081 -2.227 31.262 1.00 93.88 120 LYS A CA 1
ATOM 885 C C . LYS A 1 120 ? -26.660 -3.450 30.446 1.00 93.88 120 LYS A C 1
ATOM 887 O O . LYS A 1 120 ? -25.982 -3.293 29.433 1.00 93.88 120 LYS A O 1
ATOM 892 N N . ALA A 1 121 ? -27.047 -4.654 30.867 1.00 92.69 121 ALA A N 1
ATOM 893 C CA . ALA A 1 121 ? -26.710 -5.890 30.161 1.00 92.69 121 ALA A CA 1
ATOM 894 C C . ALA A 1 121 ? -27.371 -5.958 28.773 1.00 92.69 121 ALA A C 1
ATOM 896 O O . ALA A 1 121 ? -26.694 -6.239 27.783 1.00 92.69 121 ALA A O 1
ATOM 897 N N . ALA A 1 122 ? -28.655 -5.605 28.682 1.00 91.75 122 ALA A N 1
ATOM 898 C CA . ALA A 1 122 ? -29.379 -5.508 27.418 1.00 91.75 122 ALA A CA 1
ATOM 899 C C . ALA A 1 122 ? -28.763 -4.444 26.490 1.00 91.75 122 ALA A C 1
ATOM 901 O O . ALA A 1 122 ? -28.623 -4.674 25.288 1.00 91.75 122 ALA A O 1
ATOM 902 N N . GLY A 1 123 ? -28.327 -3.310 27.049 1.00 92.00 123 GLY A N 1
ATOM 903 C CA . GLY A 1 123 ? -27.611 -2.270 26.315 1.00 92.00 123 GLY A CA 1
ATOM 904 C C . GLY A 1 123 ? -26.298 -2.783 25.724 1.00 92.00 123 GLY A C 1
ATOM 905 O O . GLY A 1 123 ? -26.042 -2.583 24.541 1.00 92.00 123 GLY A O 1
ATOM 906 N N . VAL A 1 124 ? -25.488 -3.517 26.498 1.00 93.50 124 VAL A N 1
ATOM 907 C CA . VAL A 1 124 ? -24.254 -4.144 25.982 1.00 93.50 124 VAL A CA 1
ATOM 908 C C . VAL A 1 124 ? -24.552 -5.071 24.802 1.00 93.50 124 VAL A C 1
ATOM 91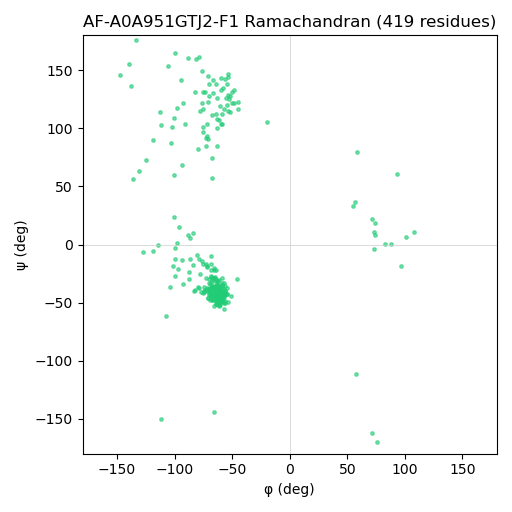0 O O . VAL A 1 124 ? -23.851 -4.984 23.795 1.00 93.50 124 VAL A O 1
ATOM 913 N N . GLN A 1 125 ? -25.581 -5.921 24.897 1.00 91.94 125 GLN A N 1
ATOM 914 C CA . GLN A 1 125 ? -25.943 -6.834 23.809 1.00 91.94 125 GLN A CA 1
ATOM 915 C C . GLN A 1 125 ? -26.353 -6.070 22.545 1.00 91.94 125 GLN A C 1
ATOM 917 O O . GLN A 1 125 ? -25.820 -6.335 21.471 1.00 91.94 125 GLN A O 1
ATOM 922 N N . HIS A 1 126 ? -27.195 -5.046 22.679 1.00 91.19 126 HIS A N 1
ATOM 923 C CA . HIS A 1 126 ? -27.558 -4.205 21.541 1.00 91.19 126 HIS A CA 1
ATOM 924 C C . HIS A 1 126 ? -26.342 -3.471 20.952 1.00 91.19 126 HIS A C 1
ATOM 926 O O . HIS A 1 126 ? -26.220 -3.354 19.738 1.00 91.19 126 HIS A O 1
ATOM 932 N N . GLY A 1 127 ? -25.382 -3.043 21.778 1.00 91.69 127 GLY A N 1
ATOM 933 C CA . GLY A 1 127 ? -24.116 -2.480 21.300 1.00 91.69 127 GLY A CA 1
ATOM 934 C C . GLY A 1 127 ? -23.310 -3.443 20.414 1.00 91.69 127 GLY A C 1
ATOM 935 O O . GLY A 1 127 ? -22.671 -2.995 19.462 1.00 91.69 127 GLY A O 1
ATOM 936 N N . ILE A 1 128 ? -23.359 -4.752 20.690 1.00 90.81 128 ILE A N 1
ATOM 937 C CA . ILE A 1 128 ? -22.751 -5.804 19.849 1.00 90.81 128 ILE A CA 1
ATOM 938 C C . ILE A 1 128 ? -23.517 -5.952 18.527 1.00 90.81 128 ILE A C 1
ATOM 940 O O . ILE A 1 128 ? -22.910 -6.090 17.461 1.00 90.81 128 ILE A O 1
ATOM 944 N N . ASP A 1 129 ? -24.845 -5.893 18.581 1.00 91.00 129 ASP A N 1
ATOM 945 C CA . ASP A 1 129 ? -25.686 -6.001 17.389 1.00 91.00 129 ASP A CA 1
ATOM 946 C C . ASP A 1 129 ? -25.480 -4.795 16.459 1.00 91.00 129 ASP A C 1
ATOM 948 O O . ASP A 1 129 ? -25.310 -4.964 15.250 1.00 91.00 129 ASP A O 1
ATOM 952 N N . LEU A 1 130 ? -25.388 -3.584 17.019 1.00 92.25 130 LEU A N 1
ATOM 953 C CA . LEU A 1 130 ? -25.053 -2.366 16.276 1.00 92.25 130 LEU A CA 1
ATOM 954 C C . LEU A 1 130 ? -23.664 -2.436 15.655 1.00 92.25 130 LEU A C 1
ATOM 956 O O . LEU A 1 130 ? -23.493 -2.018 14.516 1.00 92.25 130 LEU A O 1
ATOM 960 N N . GLU A 1 131 ? -22.670 -2.957 16.379 1.00 93.44 131 GLU A N 1
ATOM 961 C CA . GLU A 1 131 ? -21.323 -3.156 15.836 1.00 93.44 131 GLU A CA 1
ATOM 962 C C . GLU A 1 131 ? -21.375 -4.067 14.603 1.00 93.44 131 GLU A C 1
ATOM 964 O O . GLU A 1 131 ? -20.780 -3.757 13.570 1.00 93.44 131 GLU A O 1
ATOM 969 N N . SER A 1 132 ? -22.140 -5.157 14.689 1.00 92.44 132 SER A N 1
ATOM 970 C CA . SER A 1 132 ? -22.302 -6.120 13.598 1.00 92.44 132 SER A CA 1
ATOM 971 C C . SER A 1 132 ? -23.009 -5.504 12.386 1.00 92.44 132 SER A C 1
ATOM 973 O O . SER A 1 132 ? -22.593 -5.724 11.248 1.00 92.44 132 SER A O 1
ATOM 975 N N . GLN A 1 133 ? -24.052 -4.701 12.609 1.00 94.19 133 GLN A N 1
ATOM 976 C CA . GLN A 1 133 ? -24.746 -3.980 11.537 1.00 94.19 133 GLN A CA 1
ATOM 977 C C . GLN A 1 133 ? -23.842 -2.919 10.899 1.00 94.19 133 GLN A C 1
ATOM 979 O O . GLN A 1 133 ? -23.679 -2.903 9.681 1.00 94.19 133 GLN A O 1
ATOM 984 N N . TRP A 1 134 ? -23.165 -2.102 11.711 1.00 95.81 134 TRP A N 1
ATOM 985 C CA . TRP A 1 134 ? -22.198 -1.110 11.243 1.00 95.81 134 TRP A CA 1
ATOM 986 C C . TRP A 1 134 ? -21.088 -1.740 10.402 1.00 95.81 134 TRP A C 1
ATOM 988 O O . TRP A 1 134 ? -20.684 -1.178 9.382 1.00 95.81 134 TRP A O 1
ATOM 998 N N . PHE A 1 135 ? -20.600 -2.920 10.790 1.00 93.81 135 PHE A N 1
ATOM 999 C CA . PHE A 1 135 ? -19.567 -3.608 10.029 1.00 93.81 135 PHE A CA 1
ATOM 1000 C C . PHE A 1 135 ? -20.037 -3.948 8.606 1.00 93.81 135 PHE A C 1
ATOM 1002 O O . PHE A 1 135 ? -19.293 -3.759 7.639 1.00 93.81 135 PHE A O 1
ATOM 1009 N N . ASN A 1 136 ? -21.277 -4.413 8.459 1.00 93.50 136 ASN A N 1
ATOM 1010 C CA . ASN A 1 136 ? -21.845 -4.778 7.162 1.00 93.50 136 ASN A CA 1
ATOM 1011 C C . ASN A 1 136 ? -22.217 -3.549 6.322 1.00 93.50 136 ASN A C 1
ATOM 1013 O O . ASN A 1 136 ? -21.937 -3.512 5.124 1.00 93.50 136 ASN A O 1
ATOM 1017 N N . ASP A 1 137 ? -22.805 -2.532 6.949 1.00 93.81 137 ASP A N 1
ATOM 1018 C CA . ASP A 1 137 ? -23.350 -1.373 6.243 1.00 93.81 137 ASP A CA 1
ATOM 1019 C C . ASP A 1 137 ? -22.283 -0.330 5.914 1.00 93.81 137 ASP A C 1
ATOM 1021 O O . ASP A 1 137 ? -22.295 0.265 4.834 1.00 93.81 137 ASP A O 1
ATOM 1025 N N . VAL A 1 138 ? -21.355 -0.101 6.843 1.00 94.69 138 VAL A N 1
ATOM 1026 C CA . VAL A 1 138 ? -20.377 0.986 6.773 1.00 94.69 138 VAL A CA 1
ATOM 1027 C C . VAL A 1 138 ? -18.994 0.439 6.470 1.00 94.69 138 VAL A C 1
ATOM 1029 O O . VAL A 1 138 ? -18.423 0.767 5.432 1.00 94.69 138 VAL A O 1
ATOM 1032 N N . TYR A 1 139 ? -18.448 -0.402 7.351 1.00 91.81 139 TYR A N 1
ATOM 1033 C CA . TYR A 1 139 ? -17.045 -0.815 7.258 1.00 91.81 139 TYR A CA 1
ATOM 1034 C C . TYR A 1 139 ? -16.748 -1.585 5.968 1.00 91.81 139 TYR A C 1
ATOM 1036 O O . TYR A 1 139 ? -15.793 -1.269 5.263 1.00 91.81 139 TYR A O 1
ATOM 1044 N N . SER A 1 140 ? -17.598 -2.556 5.627 1.00 90.88 140 SER A N 1
ATOM 1045 C CA . SER A 1 140 ? -17.420 -3.413 4.447 1.00 90.88 140 SER A CA 1
ATOM 1046 C C . SER A 1 140 ? -17.585 -2.665 3.119 1.00 90.88 140 SER A C 1
ATOM 1048 O O . SER A 1 140 ? -17.064 -3.109 2.097 1.00 90.88 140 SER A O 1
ATOM 1050 N N . ASN A 1 141 ? -18.287 -1.528 3.128 1.00 92.56 141 ASN A N 1
ATOM 1051 C CA . ASN A 1 141 ? -18.557 -0.720 1.936 1.00 92.56 141 ASN A CA 1
ATOM 1052 C C . ASN A 1 141 ? -17.627 0.495 1.800 1.00 92.56 141 ASN A C 1
ATOM 1054 O O . ASN A 1 141 ? -17.597 1.124 0.739 1.00 92.56 141 ASN A O 1
ATOM 1058 N N . ALA A 1 142 ? -16.876 0.831 2.852 1.00 90.75 142 ALA A N 1
ATOM 1059 C CA . ALA A 1 142 ? -15.968 1.966 2.856 1.00 90.75 142 ALA A CA 1
ATOM 1060 C C . ALA A 1 142 ? -14.753 1.711 1.952 1.00 90.75 142 ALA A C 1
ATOM 1062 O O . ALA A 1 142 ? -14.157 0.631 1.941 1.00 90.75 142 ALA A O 1
ATOM 1063 N N . LYS A 1 143 ? -14.362 2.732 1.190 1.00 89.44 143 LYS A N 1
ATOM 1064 C CA . LYS A 1 143 ? -13.236 2.685 0.254 1.00 89.44 143 LYS A CA 1
ATOM 1065 C C . LYS A 1 143 ? -12.032 3.452 0.799 1.00 89.44 143 LYS A C 1
ATOM 1067 O O . LYS A 1 143 ? -12.199 4.410 1.554 1.00 89.44 143 LYS A O 1
ATOM 1072 N N . PRO A 1 144 ? -10.804 3.098 0.382 1.00 83.44 144 PRO A N 1
ATOM 1073 C CA . PRO A 1 144 ? -9.640 3.932 0.652 1.00 83.44 144 PRO A CA 1
ATOM 1074 C C . PRO A 1 144 ? -9.888 5.392 0.241 1.00 83.44 144 PRO A C 1
ATOM 1076 O O . PRO A 1 144 ? -10.355 5.657 -0.863 1.00 83.44 144 PRO A O 1
ATOM 1079 N N . GLY A 1 145 ? -9.575 6.322 1.138 1.00 81.25 145 GLY A N 1
ATOM 1080 C CA . GLY A 1 145 ? -9.867 7.753 1.036 1.00 81.25 145 GLY A CA 1
ATOM 1081 C C . GLY A 1 145 ? -11.138 8.209 1.766 1.00 81.25 145 GLY A C 1
ATOM 1082 O O . GLY A 1 145 ? -11.247 9.395 2.072 1.00 81.25 145 GLY A O 1
ATOM 1083 N N . ASP A 1 146 ? -12.065 7.306 2.101 1.00 86.94 146 ASP A N 1
ATOM 1084 C CA . ASP A 1 146 ? -13.316 7.685 2.762 1.00 86.94 146 ASP A CA 1
ATOM 1085 C C . ASP A 1 146 ? -13.103 8.114 4.221 1.00 86.94 146 ASP A C 1
ATOM 1087 O O . ASP A 1 146 ? -12.296 7.551 4.969 1.00 86.94 146 ASP A O 1
ATOM 1091 N N . ASN A 1 147 ? -13.900 9.090 4.667 1.00 88.06 147 ASN A N 1
ATOM 1092 C CA . ASN A 1 147 ? -13.963 9.486 6.070 1.00 88.06 147 ASN A CA 1
ATOM 1093 C C . ASN A 1 147 ? -14.852 8.510 6.860 1.00 88.06 147 ASN A C 1
ATOM 1095 O O . ASN A 1 147 ? -16.023 8.794 7.123 1.00 88.06 147 ASN A O 1
ATOM 1099 N N . LEU A 1 148 ? -14.284 7.367 7.258 1.00 91.12 148 LEU A N 1
ATOM 1100 C CA . LEU A 1 148 ? -15.009 6.317 7.983 1.00 91.12 148 LEU A CA 1
ATOM 1101 C C . LEU A 1 148 ? -15.644 6.810 9.294 1.00 91.12 148 LEU A C 1
ATOM 1103 O O . LEU A 1 148 ? -16.731 6.359 9.646 1.00 91.12 148 LEU A O 1
ATOM 1107 N N . MET A 1 149 ? -15.020 7.764 9.995 1.00 89.19 149 MET A N 1
ATOM 1108 C CA . MET A 1 149 ? -15.616 8.372 11.193 1.00 89.19 149 MET A CA 1
ATOM 1109 C C . MET A 1 149 ? -16.880 9.163 10.852 1.00 89.19 149 MET A C 1
ATOM 1111 O O . MET A 1 149 ? -17.900 9.001 11.512 1.00 89.19 149 MET A O 1
ATOM 1115 N N . GLY A 1 150 ? -16.846 9.957 9.779 1.00 90.75 150 GLY A N 1
ATOM 1116 C CA . GLY A 1 150 ? -18.027 10.677 9.299 1.00 90.75 150 GLY A CA 1
ATOM 1117 C C . GLY A 1 150 ? -19.158 9.740 8.864 1.00 90.75 150 GLY A C 1
ATOM 1118 O O . GLY A 1 150 ? -20.317 9.984 9.197 1.00 90.75 150 GLY A O 1
ATOM 1119 N N . LEU A 1 151 ? -18.824 8.642 8.174 1.00 93.50 151 LEU A N 1
ATOM 1120 C CA . LEU A 1 151 ? -19.797 7.614 7.787 1.00 93.50 151 LEU A CA 1
ATOM 1121 C C . LEU A 1 151 ? -20.401 6.912 9.010 1.00 93.50 151 LEU A C 1
ATOM 1123 O O . LEU A 1 151 ? -21.609 6.695 9.065 1.00 93.50 151 LEU A O 1
ATOM 1127 N N . THR A 1 152 ? -19.573 6.615 10.012 1.00 93.00 152 THR A N 1
ATOM 1128 C CA . THR A 1 152 ? -20.004 6.026 11.287 1.00 93.00 152 THR A CA 1
ATOM 1129 C C . THR A 1 152 ? -20.964 6.949 12.031 1.00 93.00 152 THR A C 1
ATOM 1131 O O . THR A 1 152 ? -22.026 6.504 12.459 1.00 93.00 152 THR A O 1
ATOM 1134 N N . ASP A 1 153 ? -20.640 8.239 12.138 1.00 91.00 153 ASP A N 1
ATOM 1135 C CA . ASP A 1 153 ? -21.496 9.230 12.797 1.00 91.00 153 ASP A CA 1
ATOM 1136 C C . ASP A 1 153 ? -22.841 9.391 12.078 1.00 91.00 153 ASP A C 1
ATOM 1138 O O . ASP A 1 153 ? -23.886 9.537 12.717 1.00 91.00 153 ASP A O 1
ATOM 1142 N N . GLN A 1 154 ? -22.838 9.366 10.742 1.00 92.25 154 GLN A N 1
ATOM 1143 C CA . GLN A 1 154 ? -24.065 9.420 9.951 1.00 92.25 154 GLN A CA 1
ATOM 1144 C C . GLN A 1 154 ? -24.916 8.159 10.145 1.00 92.25 154 GLN A C 1
ATOM 1146 O O . GLN A 1 154 ? -26.124 8.273 10.355 1.00 92.25 154 GLN A O 1
ATOM 1151 N N . TRP A 1 155 ? -24.292 6.980 10.124 1.00 94.25 155 TRP A N 1
ATOM 1152 C CA . TRP A 1 155 ? -24.968 5.705 10.351 1.00 94.25 155 TRP A CA 1
ATOM 1153 C C . TRP A 1 155 ? -25.560 5.626 11.764 1.00 94.25 155 TRP A C 1
ATOM 1155 O O . TRP A 1 155 ? -26.724 5.260 11.914 1.00 94.25 155 TRP A O 1
ATOM 1165 N N . LEU A 1 156 ? -24.829 6.064 12.794 1.00 90.06 156 LEU A N 1
ATOM 1166 C CA . LEU A 1 156 ? -25.343 6.138 14.166 1.00 90.06 156 LEU A CA 1
ATOM 1167 C C . LEU A 1 156 ? -26.561 7.063 14.265 1.00 90.06 156 LEU A C 1
ATOM 1169 O O . LEU A 1 156 ? -27.558 6.704 14.882 1.00 90.06 156 LEU A O 1
ATOM 1173 N N . LYS A 1 157 ? -26.545 8.234 13.622 1.00 88.88 157 LYS A N 1
ATOM 1174 C CA . LYS A 1 157 ? -27.716 9.132 13.621 1.00 88.88 157 LYS A CA 1
ATOM 1175 C C . LYS A 1 157 ? -28.952 8.500 12.976 1.00 88.88 157 LYS A C 1
ATOM 1177 O O . LYS A 1 157 ? -30.062 8.838 13.372 1.00 88.88 157 LYS A O 1
ATOM 1182 N N . GLN A 1 158 ? -28.769 7.615 11.998 1.00 89.38 158 GLN A N 1
ATOM 1183 C CA . GLN A 1 158 ? -29.864 6.934 11.301 1.00 89.38 158 GLN A CA 1
ATOM 1184 C C . GLN A 1 158 ? -30.395 5.721 12.075 1.00 89.38 158 GLN A C 1
ATOM 1186 O O . GLN A 1 158 ? -31.604 5.519 12.109 1.00 89.38 158 GLN A O 1
ATOM 1191 N N . ASN A 1 159 ? -29.507 4.945 12.702 1.00 85.12 159 ASN A N 1
ATOM 1192 C CA . ASN A 1 159 ? -29.854 3.660 13.321 1.00 85.12 159 ASN A CA 1
ATOM 1193 C C . ASN A 1 159 ? -30.054 3.743 14.841 1.00 85.12 159 ASN A C 1
ATOM 1195 O O . ASN A 1 159 ? -30.816 2.966 15.404 1.00 85.12 159 ASN A O 1
ATOM 1199 N N . TRP A 1 160 ? -29.408 4.702 15.507 1.00 82.75 160 TRP A N 1
ATOM 1200 C CA . TRP A 1 160 ? -29.552 4.952 16.945 1.00 82.75 160 TRP A CA 1
ATOM 1201 C C . TRP A 1 160 ? -30.425 6.180 17.243 1.00 82.75 160 TRP A C 1
ATOM 1203 O O . TRP A 1 160 ? -31.207 6.187 18.193 1.00 82.75 160 TRP A O 1
ATOM 1213 N N . GLY A 1 161 ? -30.325 7.228 16.419 1.00 70.00 161 GLY A N 1
ATOM 1214 C CA . GLY A 1 161 ? -31.203 8.398 16.494 1.00 70.00 161 GLY A CA 1
ATOM 1215 C C . GLY A 1 161 ? -31.187 9.098 17.861 1.00 70.00 161 GLY A C 1
ATOM 1216 O O . GLY A 1 161 ? -30.198 9.737 18.217 1.00 70.00 161 GLY A O 1
ATOM 1217 N N . GLN A 1 162 ? -32.308 9.015 18.595 1.00 72.12 162 GLN A N 1
ATOM 1218 C CA . GLN A 1 162 ? -32.540 9.666 19.899 1.00 72.12 162 GLN A CA 1
ATOM 1219 C C . GLN A 1 162 ? -32.304 8.745 21.116 1.00 72.12 162 GLN A C 1
ATOM 1221 O O . GLN A 1 162 ? -32.459 9.199 22.248 1.00 72.12 162 GLN A O 1
ATOM 1226 N N . GLY A 1 163 ? -31.905 7.484 20.903 1.00 79.00 163 GLY A N 1
ATOM 1227 C CA . GLY A 1 163 ? -31.772 6.488 21.971 1.00 79.00 163 GLY A CA 1
ATOM 1228 C C . GLY A 1 163 ? -33.116 5.931 22.453 1.00 79.00 163 GLY A C 1
ATOM 1229 O O . GLY A 1 163 ? -34.160 6.152 21.837 1.00 79.00 163 GLY A O 1
ATOM 1230 N N . THR A 1 164 ? -33.082 5.181 23.555 1.00 82.88 164 THR A N 1
ATOM 1231 C CA . THR A 1 164 ? -34.269 4.539 24.150 1.00 82.88 164 THR A CA 1
ATOM 1232 C C . THR A 1 164 ? -34.925 5.381 25.243 1.00 82.88 164 THR A C 1
ATOM 1234 O O . THR A 1 164 ? -36.044 5.088 25.661 1.00 82.88 164 THR A O 1
ATOM 1237 N N . GLY A 1 165 ? -34.236 6.423 25.723 1.00 83.38 165 GLY A N 1
ATOM 1238 C CA . GLY A 1 165 ? -34.670 7.222 26.870 1.00 83.38 165 GLY A CA 1
ATOM 1239 C C . GLY A 1 165 ? -34.309 6.594 28.220 1.00 83.38 165 GLY A C 1
ATOM 1240 O O . GLY A 1 165 ? -34.590 7.194 29.256 1.00 83.38 165 GLY A O 1
ATOM 1241 N N . ASN A 1 166 ? -33.655 5.425 28.224 1.00 86.38 166 ASN A N 1
ATOM 1242 C CA . ASN A 1 166 ? -33.084 4.793 29.409 1.00 86.38 166 ASN A CA 1
ATOM 1243 C C . ASN A 1 166 ? -31.562 5.046 29.451 1.00 86.38 166 ASN A C 1
ATOM 1245 O O . ASN A 1 166 ? -30.817 4.430 28.685 1.00 86.38 166 ASN A O 1
ATOM 1249 N N . PRO A 1 167 ? -31.059 5.896 30.369 1.00 86.94 167 PRO A N 1
ATOM 1250 C CA . PRO A 1 167 ? -29.643 6.260 30.406 1.00 86.94 167 PRO A CA 1
ATOM 1251 C C . PRO A 1 167 ? -28.689 5.084 30.658 1.00 86.94 167 PRO A C 1
ATOM 1253 O O . PRO A 1 167 ? -27.578 5.072 30.122 1.00 86.94 167 PRO A O 1
ATOM 1256 N N . ALA A 1 168 ? -29.092 4.096 31.466 1.00 85.88 168 ALA A N 1
ATOM 1257 C CA . ALA A 1 168 ? -28.257 2.935 31.778 1.00 85.88 168 ALA A CA 1
ATOM 1258 C C . ALA A 1 168 ? -28.096 2.028 30.552 1.00 85.88 168 ALA A C 1
ATOM 1260 O O . ALA A 1 168 ? -26.990 1.579 30.253 1.00 85.88 168 ALA A O 1
ATOM 1261 N N . TYR A 1 169 ? -29.186 1.826 29.812 1.00 91.38 169 TYR A N 1
ATOM 1262 C CA . TYR A 1 169 ? -29.173 1.107 28.544 1.00 91.38 169 TYR A CA 1
ATOM 1263 C C . TYR A 1 169 ? -28.363 1.855 27.481 1.00 91.38 169 TYR A C 1
ATOM 1265 O O . TYR A 1 169 ? -27.426 1.304 26.900 1.00 91.38 169 TYR A O 1
ATOM 1273 N N . ASP A 1 170 ? -28.690 3.132 27.261 1.00 89.00 170 ASP A N 1
ATOM 1274 C CA . ASP A 1 170 ? -28.139 3.918 26.160 1.00 89.00 170 ASP A CA 1
ATOM 1275 C C . ASP A 1 170 ? -26.625 4.121 26.312 1.00 89.00 170 ASP A C 1
ATOM 1277 O O . ASP A 1 170 ? -25.863 3.975 25.353 1.00 89.00 170 ASP A O 1
ATOM 1281 N N . SER A 1 171 ? -26.163 4.404 27.535 1.00 90.19 171 SER A N 1
ATOM 1282 C CA . SER A 1 171 ? -24.731 4.548 27.817 1.00 90.19 171 SER A CA 1
ATOM 1283 C C . SER A 1 171 ? -23.964 3.237 27.638 1.00 90.19 171 SER A C 1
ATOM 1285 O O . SER A 1 171 ? -22.861 3.248 27.086 1.00 90.19 171 SER A O 1
ATOM 1287 N N . ALA A 1 172 ? -24.541 2.106 28.055 1.00 91.62 172 ALA A N 1
ATOM 1288 C CA . ALA A 1 172 ? -23.922 0.795 27.912 1.00 91.62 172 ALA A CA 1
ATOM 1289 C C . ALA A 1 172 ? -23.809 0.372 26.442 1.00 91.62 172 ALA A C 1
ATOM 1291 O O . ALA A 1 172 ? -22.740 -0.072 26.015 1.00 91.62 172 ALA A O 1
ATOM 1292 N N . ALA A 1 173 ? -24.870 0.578 25.659 1.00 92.38 173 ALA A N 1
ATOM 1293 C CA . ALA A 1 173 ? -24.894 0.277 24.233 1.00 92.38 173 ALA A CA 1
ATOM 1294 C C . ALA A 1 173 ? -23.879 1.111 23.449 1.00 92.38 173 ALA A C 1
ATOM 1296 O O . ALA A 1 173 ? -23.034 0.552 22.750 1.00 92.38 173 ALA A O 1
ATOM 1297 N N . LEU A 1 174 ? -23.890 2.438 23.623 1.00 91.56 174 LEU A N 1
ATOM 1298 C CA . LEU A 1 174 ? -22.953 3.327 22.933 1.00 91.56 174 LEU A CA 1
ATOM 1299 C C . LEU A 1 174 ? -21.500 3.070 23.348 1.00 91.56 174 LEU A C 1
ATOM 1301 O O . LEU A 1 174 ? -20.604 3.098 22.503 1.00 91.56 174 LEU A O 1
ATOM 1305 N N . SER A 1 175 ? -21.248 2.786 24.630 1.00 92.94 175 SER A N 1
ATOM 1306 C CA . SER A 1 175 ? -19.908 2.445 25.116 1.00 92.94 175 SER A CA 1
ATOM 1307 C C . SER A 1 175 ? -19.402 1.132 24.512 1.00 92.94 175 SER A C 1
ATOM 1309 O O . SER A 1 175 ? -18.262 1.069 24.034 1.00 92.94 175 SER A O 1
ATOM 1311 N N . ARG A 1 176 ? -20.246 0.091 24.470 1.00 93.94 176 ARG A N 1
ATOM 1312 C CA . ARG A 1 176 ? -19.882 -1.189 23.853 1.00 93.94 176 ARG A CA 1
ATOM 1313 C C . ARG A 1 176 ? -19.677 -1.048 22.349 1.00 93.94 176 ARG A C 1
ATOM 1315 O O . ARG A 1 176 ? -18.681 -1.563 21.848 1.00 93.94 176 ARG A O 1
ATOM 1322 N N . PHE A 1 177 ? -20.556 -0.329 21.656 1.00 94.06 177 PHE A N 1
ATOM 1323 C CA . PHE A 1 177 ? -20.418 -0.054 20.228 1.00 94.06 177 PHE A CA 1
ATOM 1324 C C . PHE A 1 177 ? -19.090 0.651 19.930 1.00 94.06 177 PHE A C 1
ATOM 1326 O O . PHE A 1 177 ? -18.269 0.129 19.180 1.00 94.06 177 PHE A O 1
ATOM 1333 N N . LYS A 1 178 ? -18.833 1.793 20.588 1.00 91.75 178 LYS A N 1
ATOM 1334 C CA . LYS A 1 178 ? -17.620 2.597 20.380 1.00 91.75 178 LYS A CA 1
ATOM 1335 C C . LYS A 1 178 ? -16.350 1.776 20.610 1.00 91.75 178 LYS A C 1
ATOM 1337 O O . LYS A 1 178 ? -15.474 1.743 19.753 1.00 91.75 178 LYS A O 1
ATOM 1342 N N . SER A 1 179 ? -16.284 1.055 21.730 1.00 92.19 179 SER A N 1
ATOM 1343 C CA . SER A 1 179 ? -15.128 0.205 22.043 1.00 92.19 179 SER A CA 1
ATOM 1344 C C . SER A 1 179 ? -14.926 -0.946 21.050 1.00 92.19 179 SER A C 1
ATOM 1346 O O . SER A 1 179 ? -13.783 -1.340 20.821 1.00 92.19 179 SER A O 1
ATOM 1348 N N . GLY A 1 180 ? -15.998 -1.459 20.436 1.00 89.94 180 GLY A N 1
ATOM 1349 C CA . GLY A 1 180 ? -15.919 -2.463 19.371 1.00 89.94 180 GLY A CA 1
ATOM 1350 C C . GLY A 1 180 ? -15.324 -1.908 18.077 1.00 89.94 180 GLY A C 1
ATOM 1351 O O . GLY A 1 180 ? -14.448 -2.523 17.470 1.00 89.94 180 GLY A O 1
ATOM 1352 N N . ILE A 1 181 ? -15.734 -0.700 17.684 1.00 92.38 181 ILE A N 1
ATOM 1353 C CA . ILE A 1 181 ? -15.350 -0.128 16.389 1.00 92.38 181 ILE A CA 1
ATOM 1354 C C . ILE A 1 181 ? -14.020 0.636 16.398 1.00 92.38 181 ILE A C 1
ATOM 1356 O O . ILE A 1 181 ? -13.396 0.743 15.343 1.00 92.38 181 ILE A O 1
ATOM 1360 N N . ASP A 1 182 ? -13.552 1.145 17.545 1.00 89.12 182 ASP A N 1
ATOM 1361 C CA . ASP A 1 182 ? -12.386 2.046 17.618 1.00 89.12 182 ASP A CA 1
ATOM 1362 C C . ASP A 1 182 ? -11.133 1.442 16.947 1.00 89.12 182 ASP A C 1
ATOM 1364 O O . ASP A 1 182 ? -10.438 2.115 16.179 1.00 89.12 182 ASP A O 1
ATOM 1368 N N . ARG A 1 183 ? -10.865 0.144 17.162 1.00 83.62 183 ARG A N 1
ATOM 1369 C CA . ARG A 1 183 ? -9.740 -0.554 16.510 1.00 83.62 183 ARG A CA 1
ATOM 1370 C C . ARG A 1 183 ? -9.929 -0.656 14.996 1.00 83.62 183 ARG A C 1
ATOM 1372 O O . ARG A 1 183 ? -8.976 -0.439 14.250 1.00 83.62 183 ARG A O 1
ATOM 1379 N N . ASN A 1 184 ? -11.141 -0.980 14.551 1.00 86.56 184 ASN A N 1
ATOM 1380 C CA . ASN A 1 184 ? -11.457 -1.141 13.133 1.00 86.56 184 ASN A CA 1
ATOM 1381 C C . ASN A 1 184 ? -11.313 0.193 12.396 1.00 86.56 184 ASN A C 1
ATOM 1383 O O . ASN A 1 184 ? -10.734 0.234 11.312 1.00 86.56 184 ASN A O 1
ATOM 1387 N N . VAL A 1 185 ? -11.765 1.290 13.009 1.00 87.56 185 VAL A N 1
ATOM 1388 C CA . VAL A 1 185 ? -11.626 2.640 12.456 1.00 87.56 185 VAL A CA 1
ATOM 1389 C C . VAL A 1 185 ? -10.158 3.023 12.280 1.00 87.56 185 VAL A C 1
ATOM 1391 O O . VAL A 1 185 ? -9.773 3.449 11.191 1.00 87.56 185 VAL A O 1
ATOM 1394 N N . LEU A 1 186 ? -9.331 2.836 13.313 1.00 84.88 186 LEU A N 1
ATOM 1395 C CA . LEU A 1 186 ? -7.895 3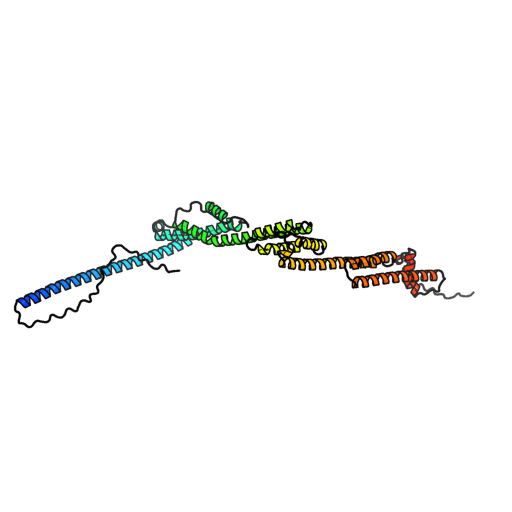.128 13.239 1.00 84.88 186 LEU A CA 1
ATOM 1396 C C . LEU A 1 186 ? -7.208 2.294 12.152 1.00 84.88 186 LEU A C 1
ATOM 1398 O O . LEU A 1 186 ? -6.505 2.833 11.299 1.00 84.88 186 LEU A O 1
ATOM 1402 N N . GLN A 1 187 ? -7.474 0.987 12.125 1.00 84.94 187 GLN A N 1
ATOM 1403 C CA . GLN A 1 187 ? -6.897 0.089 11.128 1.00 84.94 187 GLN A CA 1
ATOM 1404 C C . GLN A 1 187 ? -7.323 0.459 9.701 1.00 84.94 187 GLN A C 1
ATOM 1406 O O . GLN A 1 187 ? -6.511 0.412 8.775 1.00 84.94 187 GLN A O 1
ATOM 1411 N N . PHE A 1 188 ? -8.585 0.850 9.505 1.00 87.88 188 PHE A N 1
ATOM 1412 C CA . PHE A 1 188 ? -9.060 1.319 8.209 1.00 87.88 188 PHE A CA 1
ATOM 1413 C C . PHE A 1 188 ? -8.345 2.595 7.781 1.00 87.88 188 PHE A C 1
ATOM 1415 O O . PHE A 1 188 ? -7.917 2.678 6.636 1.00 87.88 188 PHE A O 1
ATOM 1422 N N . GLN A 1 189 ? -8.171 3.570 8.676 1.00 84.50 189 GLN A N 1
ATOM 1423 C CA . GLN A 1 189 ? -7.461 4.812 8.361 1.00 84.50 189 GLN A CA 1
ATOM 1424 C C . GLN A 1 189 ? -6.011 4.542 7.945 1.00 84.50 189 GLN A C 1
ATOM 1426 O O . GLN A 1 189 ? -5.564 5.055 6.919 1.00 84.50 189 GLN A O 1
ATOM 1431 N N . GLU A 1 190 ? -5.298 3.677 8.667 1.00 82.94 190 GLU A N 1
ATOM 1432 C CA . GLU A 1 190 ? -3.933 3.283 8.303 1.00 82.94 190 GLU A CA 1
ATOM 1433 C C . GLU A 1 190 ? -3.871 2.587 6.936 1.00 82.94 190 GLU A C 1
ATOM 1435 O O . GLU A 1 190 ? -3.033 2.922 6.094 1.00 82.94 190 GLU A O 1
ATOM 1440 N N . ASN A 1 191 ? -4.768 1.629 6.689 1.00 84.44 191 ASN A N 1
ATOM 1441 C CA . ASN A 1 191 ? -4.828 0.902 5.419 1.00 84.44 191 ASN A CA 1
ATOM 1442 C C . ASN A 1 191 ? -5.254 1.805 4.255 1.00 84.44 191 ASN A C 1
ATOM 1444 O O . ASN A 1 191 ? -4.740 1.674 3.146 1.00 84.44 191 ASN A O 1
ATOM 1448 N N . SER A 1 192 ? -6.163 2.738 4.518 1.00 85.44 192 SER A N 1
ATOM 1449 C CA . SER A 1 192 ? -6.652 3.741 3.579 1.00 85.44 192 SER A CA 1
ATOM 1450 C C . SER A 1 192 ? -5.513 4.650 3.123 1.00 85.44 192 SER A C 1
ATOM 1452 O O . SER A 1 192 ? -5.270 4.758 1.921 1.00 85.44 192 SER A O 1
ATOM 1454 N N . VAL A 1 193 ? -4.726 5.196 4.059 1.00 83.19 193 VAL A N 1
ATOM 1455 C CA . VAL A 1 193 ? -3.535 6.002 3.742 1.00 83.19 193 VAL A CA 1
ATOM 1456 C C . VAL A 1 193 ? -2.530 5.190 2.924 1.00 83.19 193 VAL A C 1
ATOM 1458 O O . VAL A 1 193 ? -2.119 5.633 1.853 1.00 83.19 193 VAL A O 1
ATOM 1461 N N . LYS A 1 194 ? -2.189 3.969 3.358 1.00 84.31 194 LYS A N 1
ATOM 1462 C CA . LYS A 1 194 ? -1.270 3.087 2.613 1.00 84.31 194 LYS A CA 1
ATOM 1463 C C . LYS A 1 194 ? -1.761 2.806 1.191 1.00 84.31 194 LYS A C 1
ATOM 1465 O O . LYS A 1 194 ? -0.967 2.842 0.254 1.00 84.31 194 LYS A O 1
ATOM 1470 N N . SER A 1 195 ? -3.056 2.551 1.016 1.00 85.94 195 SER A N 1
ATOM 1471 C CA . SER A 1 195 ? -3.655 2.283 -0.293 1.00 85.94 195 SER A CA 1
ATOM 1472 C C . SER A 1 195 ? -3.657 3.521 -1.190 1.00 85.94 195 SER A C 1
ATOM 1474 O O . SER A 1 195 ? -3.352 3.400 -2.374 1.00 85.94 195 SER A O 1
ATOM 1476 N N . VAL A 1 196 ? -3.979 4.704 -0.661 1.00 85.75 196 VAL A N 1
ATOM 1477 C CA . VAL A 1 196 ? -3.941 5.961 -1.429 1.00 85.75 196 VAL A CA 1
ATOM 1478 C C . VAL A 1 196 ? -2.513 6.267 -1.882 1.00 85.75 196 VAL A C 1
ATOM 1480 O O . VAL A 1 196 ? -2.301 6.580 -3.054 1.00 85.75 196 VAL A O 1
ATOM 1483 N N . ILE A 1 197 ? -1.524 6.086 -1.000 1.00 85.19 197 ILE A N 1
ATOM 1484 C CA . ILE A 1 197 ? -0.103 6.214 -1.352 1.00 85.19 197 ILE A CA 1
ATOM 1485 C C . ILE A 1 197 ? 0.259 5.200 -2.443 1.00 85.19 197 ILE A C 1
ATOM 1487 O O . ILE A 1 197 ? 0.807 5.581 -3.472 1.00 85.19 197 ILE A O 1
ATOM 1491 N N . ALA A 1 198 ? -0.086 3.921 -2.285 1.00 86.69 198 ALA A N 1
ATOM 1492 C CA . ALA A 1 198 ? 0.225 2.893 -3.280 1.00 86.69 198 ALA A CA 1
ATOM 1493 C C . ALA A 1 198 ? -0.394 3.195 -4.659 1.00 86.69 198 ALA A C 1
ATOM 1495 O O . ALA A 1 198 ? 0.292 3.100 -5.678 1.00 86.69 198 ALA A O 1
ATOM 1496 N N . GLN A 1 199 ? -1.662 3.618 -4.701 1.00 88.12 199 GLN A N 1
ATOM 1497 C CA . GLN A 1 199 ? -2.337 4.020 -5.939 1.00 88.12 199 GLN A CA 1
ATOM 1498 C C . GLN A 1 199 ? -1.675 5.248 -6.571 1.00 88.12 199 GLN A C 1
ATOM 1500 O O . GLN A 1 199 ? -1.433 5.266 -7.778 1.00 88.12 199 GLN A O 1
ATOM 1505 N N . GLY A 1 200 ? -1.325 6.251 -5.765 1.00 88.56 200 GLY A N 1
ATOM 1506 C CA . GLY A 1 200 ? -0.602 7.429 -6.230 1.00 88.56 200 GLY A CA 1
ATOM 1507 C C . GLY A 1 200 ? 0.786 7.100 -6.785 1.00 88.56 200 GLY A C 1
ATOM 1508 O O . GLY A 1 200 ? 1.166 7.617 -7.835 1.00 88.56 200 GLY A O 1
ATOM 1509 N N . LEU A 1 201 ? 1.521 6.180 -6.150 1.00 89.25 201 LEU A N 1
ATOM 1510 C CA . LEU A 1 201 ? 2.814 5.693 -6.640 1.00 89.25 201 LEU A CA 1
ATOM 1511 C C . LEU A 1 201 ? 2.657 4.928 -7.957 1.00 89.25 201 LEU A C 1
ATOM 1513 O O . LEU A 1 201 ? 3.477 5.089 -8.860 1.00 89.25 201 LEU A O 1
ATOM 1517 N N . GLN A 1 202 ? 1.602 4.125 -8.103 1.00 89.75 202 GLN A N 1
ATOM 1518 C CA . GLN A 1 202 ? 1.311 3.409 -9.346 1.00 89.75 202 GLN A CA 1
ATOM 1519 C C . GLN A 1 202 ? 0.965 4.373 -10.493 1.00 89.75 202 GLN A C 1
ATOM 1521 O O . GLN A 1 202 ? 1.455 4.211 -11.617 1.00 89.75 202 GLN A O 1
ATOM 1526 N N . GLN A 1 203 ? 0.166 5.406 -10.215 1.00 91.38 203 GLN A N 1
ATOM 1527 C CA . GLN A 1 203 ? -0.127 6.469 -11.178 1.00 91.38 203 GLN A CA 1
ATOM 1528 C C . GLN A 1 203 ? 1.150 7.213 -11.573 1.00 91.38 203 GLN A C 1
ATOM 1530 O O . GLN A 1 203 ? 1.425 7.354 -12.765 1.00 91.38 203 GLN A O 1
ATOM 1535 N N . GLN A 1 204 ? 1.981 7.603 -10.600 1.00 92.75 204 GLN A N 1
ATOM 1536 C CA . GLN A 1 204 ? 3.263 8.254 -10.876 1.00 92.75 204 GLN A CA 1
ATOM 1537 C C . GLN A 1 204 ? 4.215 7.367 -11.676 1.00 92.75 204 GLN A C 1
ATOM 1539 O O . GLN A 1 204 ? 4.846 7.840 -12.615 1.00 92.75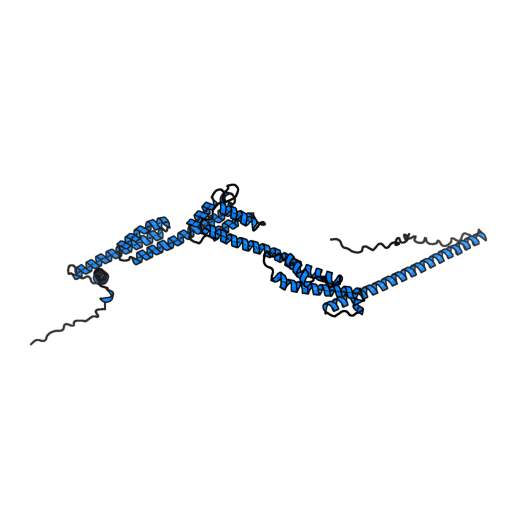 204 GLN A O 1
ATOM 1544 N N . THR A 1 205 ? 4.257 6.064 -11.394 1.00 91.50 205 THR A N 1
ATOM 1545 C CA . THR A 1 205 ? 5.044 5.107 -12.186 1.00 91.50 205 THR A CA 1
ATOM 1546 C C . THR A 1 205 ? 4.629 5.139 -13.657 1.00 91.50 205 THR A C 1
ATOM 1548 O O . THR A 1 205 ? 5.483 5.147 -14.540 1.00 91.50 205 THR A O 1
ATOM 1551 N N . SER A 1 206 ? 3.324 5.214 -13.929 1.00 91.12 206 SER A N 1
ATOM 1552 C CA . SER A 1 206 ? 2.793 5.291 -15.296 1.00 91.12 206 SER A CA 1
ATOM 1553 C C . SER A 1 206 ? 3.148 6.621 -15.970 1.00 91.12 206 SER A C 1
ATOM 1555 O O . SER A 1 206 ? 3.617 6.629 -17.106 1.00 91.12 206 SER A O 1
ATOM 1557 N N . VAL A 1 207 ? 3.017 7.741 -15.249 1.00 94.00 207 VAL A N 1
ATOM 1558 C CA . VAL A 1 207 ? 3.382 9.085 -15.736 1.00 94.00 207 VAL A CA 1
ATOM 1559 C C . VAL A 1 207 ? 4.876 9.177 -16.056 1.00 94.00 207 VAL A C 1
ATOM 1561 O O . VAL A 1 207 ? 5.253 9.664 -17.124 1.00 94.00 207 VAL A O 1
ATOM 1564 N N . VAL A 1 208 ? 5.732 8.670 -15.166 1.00 93.06 208 VAL A N 1
ATOM 1565 C CA . VAL A 1 208 ? 7.182 8.590 -15.378 1.00 93.06 208 VAL A CA 1
ATOM 1566 C C . VAL A 1 208 ? 7.493 7.694 -16.570 1.00 93.06 208 VAL A C 1
ATOM 1568 O O . VAL A 1 208 ? 8.277 8.089 -17.433 1.00 93.06 208 VAL A O 1
ATOM 1571 N N . ALA A 1 209 ? 6.850 6.530 -16.680 1.00 89.56 209 ALA A N 1
ATOM 1572 C CA . ALA A 1 209 ? 7.085 5.631 -17.799 1.00 89.56 209 ALA A CA 1
ATOM 1573 C C . ALA A 1 209 ? 6.710 6.250 -19.148 1.00 89.56 209 ALA A C 1
ATOM 1575 O O . ALA A 1 209 ? 7.476 6.157 -20.110 1.00 89.56 209 ALA A O 1
ATOM 1576 N N . ASP A 1 210 ? 5.585 6.955 -19.210 1.00 89.94 210 ASP A N 1
ATOM 1577 C CA . ASP A 1 210 ? 5.172 7.691 -20.398 1.00 89.94 210 ASP A CA 1
ATOM 1578 C C . ASP A 1 210 ? 6.086 8.878 -20.698 1.00 89.94 210 ASP A C 1
ATOM 1580 O O . ASP A 1 210 ? 6.267 9.237 -21.865 1.00 89.94 210 ASP A O 1
ATOM 1584 N N . ALA A 1 211 ? 6.665 9.521 -19.685 1.00 91.00 211 ALA A N 1
ATOM 1585 C CA . ALA A 1 211 ? 7.651 10.571 -19.896 1.0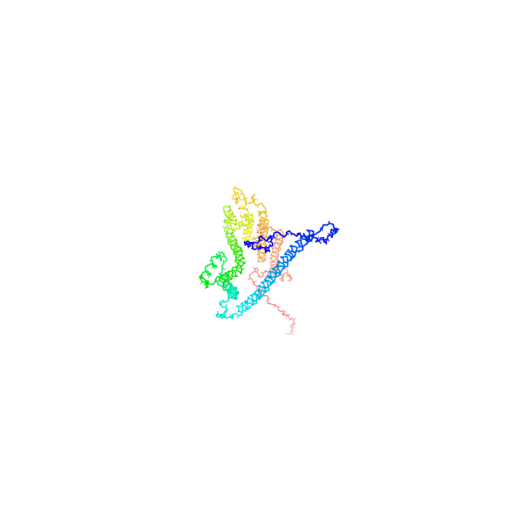0 91.00 211 ALA A CA 1
ATOM 1586 C C . ALA A 1 211 ? 8.954 10.005 -20.475 1.00 91.00 211 ALA A C 1
ATOM 1588 O O . ALA A 1 211 ? 9.486 10.566 -21.432 1.00 91.00 211 ALA A O 1
ATOM 1589 N N . VAL A 1 212 ? 9.430 8.868 -19.964 1.00 88.00 212 VAL A N 1
ATOM 1590 C CA . VAL A 1 212 ? 10.635 8.188 -20.460 1.00 88.00 212 VAL A CA 1
ATOM 1591 C C . VAL A 1 212 ? 10.438 7.700 -21.897 1.00 88.00 212 VAL A C 1
ATOM 1593 O O . VAL A 1 212 ? 11.239 8.028 -22.772 1.00 88.00 212 VAL A O 1
ATOM 1596 N N . ARG A 1 213 ? 9.345 6.979 -22.180 1.00 83.94 213 ARG A N 1
ATOM 1597 C CA . ARG A 1 213 ? 9.069 6.412 -23.515 1.00 83.94 213 ARG A CA 1
ATOM 1598 C C . ARG A 1 213 ? 8.893 7.474 -24.595 1.00 83.94 213 ARG A C 1
ATOM 1600 O O . ARG A 1 213 ? 9.316 7.263 -25.725 1.00 83.94 213 ARG A O 1
ATOM 1607 N N . ASN A 1 214 ? 8.303 8.616 -24.245 1.00 84.88 214 ASN A N 1
ATOM 1608 C CA . ASN A 1 214 ? 8.047 9.710 -25.184 1.00 84.88 214 ASN A CA 1
ATOM 1609 C C . ASN A 1 214 ? 9.128 10.806 -25.149 1.00 84.88 214 ASN A C 1
ATOM 1611 O O . ASN A 1 214 ? 8.890 11.905 -25.645 1.00 84.88 214 ASN A O 1
ATOM 1615 N N . ASN A 1 215 ? 10.296 10.542 -24.546 1.00 82.44 215 ASN A N 1
ATOM 1616 C CA . ASN A 1 215 ? 11.420 11.482 -24.456 1.00 82.44 215 ASN A CA 1
ATOM 1617 C C . ASN A 1 215 ? 11.055 12.851 -23.830 1.00 82.44 215 ASN A C 1
ATOM 1619 O O . ASN A 1 215 ? 11.593 13.893 -24.198 1.00 82.44 215 ASN A O 1
ATOM 1623 N N . ARG A 1 216 ? 10.113 12.845 -22.879 1.00 89.56 216 ARG A N 1
ATOM 1624 C CA . ARG A 1 216 ? 9.690 14.004 -22.067 1.00 89.56 216 ARG A CA 1
ATOM 1625 C C . ARG A 1 216 ? 10.335 14.020 -20.678 1.00 89.56 216 ARG A C 1
ATOM 1627 O O . ARG A 1 216 ? 10.104 14.952 -19.915 1.00 89.56 216 ARG A O 1
ATOM 1634 N N . PHE A 1 217 ? 11.125 13.002 -20.342 1.00 91.12 217 PHE A N 1
ATOM 1635 C CA . PHE A 1 217 ? 11.857 12.922 -19.082 1.00 91.12 217 PHE A CA 1
ATOM 1636 C C . PHE A 1 217 ? 13.039 13.907 -19.096 1.00 91.12 217 PHE A C 1
ATOM 1638 O O . PHE A 1 217 ? 14.116 13.596 -19.593 1.00 91.12 217 PHE A O 1
ATOM 1645 N N . ASN A 1 218 ? 12.811 15.127 -18.609 1.00 90.06 218 ASN A N 1
ATOM 1646 C CA . ASN A 1 218 ? 13.759 16.245 -18.618 1.00 90.06 218 ASN A CA 1
ATOM 1647 C C . ASN A 1 218 ? 13.820 16.939 -17.244 1.00 90.06 218 ASN A C 1
ATOM 1649 O O . ASN A 1 218 ? 13.069 16.588 -16.337 1.00 90.06 218 ASN A O 1
ATOM 1653 N N . ALA A 1 219 ? 14.701 17.931 -17.078 1.00 88.81 219 ALA A N 1
ATOM 1654 C CA . ALA A 1 219 ? 14.932 18.586 -15.786 1.00 88.81 219 ALA A CA 1
ATOM 1655 C C . ALA A 1 219 ? 13.651 19.132 -15.099 1.00 88.81 219 ALA A C 1
ATOM 1657 O O . ALA A 1 219 ? 13.422 18.767 -13.944 1.00 88.81 219 ALA A O 1
ATOM 1658 N N . PRO A 1 220 ? 12.768 19.902 -15.775 1.00 91.25 220 PRO A N 1
ATOM 1659 C CA . PRO A 1 220 ? 11.491 20.325 -15.190 1.00 91.25 220 PRO A CA 1
ATOM 1660 C C . PRO A 1 220 ? 10.596 19.162 -14.744 1.00 91.25 220 PRO A C 1
ATOM 1662 O O . PRO A 1 220 ? 10.018 19.202 -13.658 1.00 91.25 220 PRO A O 1
ATOM 1665 N N . PHE A 1 221 ? 10.501 18.105 -15.558 1.00 94.44 221 PHE A N 1
ATOM 1666 C CA . PHE A 1 221 ? 9.709 16.924 -15.221 1.00 94.44 221 PHE A CA 1
ATOM 1667 C C . PHE A 1 221 ? 10.266 16.197 -13.989 1.00 94.44 221 PHE A C 1
ATOM 1669 O O . PHE A 1 221 ? 9.497 15.784 -13.120 1.00 94.44 221 PHE A O 1
ATOM 1676 N N . ILE A 1 222 ? 11.592 16.061 -13.888 1.00 94.00 222 ILE A N 1
ATOM 1677 C CA . ILE A 1 222 ? 12.262 15.415 -12.751 1.00 94.00 222 ILE A CA 1
ATOM 1678 C C . ILE A 1 222 ? 11.984 16.201 -11.466 1.00 94.00 222 ILE A C 1
ATOM 1680 O O . ILE A 1 222 ? 11.537 15.606 -10.486 1.00 94.00 222 ILE A O 1
ATOM 1684 N N . GLN A 1 223 ? 12.149 17.529 -11.479 1.00 91.69 223 GLN A N 1
ATOM 1685 C CA . GLN A 1 223 ? 11.828 18.384 -10.330 1.00 91.69 223 GLN A CA 1
ATOM 1686 C C . GLN A 1 223 ? 10.374 18.217 -9.876 1.00 91.69 223 GLN A C 1
ATOM 1688 O O . GLN A 1 223 ? 10.113 17.981 -8.694 1.00 91.69 223 GLN A O 1
ATOM 1693 N N . GLN A 1 224 ? 9.428 18.309 -10.817 1.00 93.25 224 GLN A N 1
ATOM 1694 C CA . GLN A 1 224 ? 8.005 18.171 -10.518 1.00 93.25 224 GLN A CA 1
ATOM 1695 C C . GLN A 1 224 ? 7.676 16.778 -9.969 1.00 93.25 224 GLN A C 1
ATOM 1697 O O . GLN A 1 224 ? 6.886 16.654 -9.034 1.00 93.25 224 GLN A O 1
ATOM 1702 N N . SER A 1 225 ? 8.297 15.735 -10.518 1.00 94.56 225 SER A N 1
ATOM 1703 C CA . SER A 1 225 ? 8.085 14.355 -10.078 1.00 94.56 225 SER A CA 1
ATOM 1704 C C . SER A 1 225 ? 8.623 14.124 -8.668 1.00 94.56 225 SER A C 1
ATOM 1706 O O . SER A 1 225 ? 7.928 13.523 -7.855 1.00 94.56 225 SER A O 1
ATOM 1708 N N . ILE A 1 226 ? 9.807 14.652 -8.331 1.00 93.44 226 ILE A N 1
ATOM 1709 C CA . ILE A 1 226 ? 10.351 14.580 -6.963 1.00 93.44 226 ILE A CA 1
ATOM 1710 C C . ILE A 1 226 ? 9.415 15.290 -5.985 1.00 93.44 226 ILE A C 1
ATOM 1712 O O . ILE A 1 226 ? 9.033 14.694 -4.981 1.00 93.44 226 ILE A O 1
ATOM 1716 N N . ALA A 1 227 ? 8.987 16.516 -6.297 1.00 91.69 227 ALA A N 1
ATOM 1717 C CA . ALA A 1 227 ? 8.068 17.263 -5.441 1.00 91.69 227 ALA A CA 1
ATOM 1718 C C . ALA A 1 227 ? 6.722 16.536 -5.267 1.00 91.69 227 ALA A C 1
ATOM 1720 O O . ALA A 1 227 ? 6.195 16.456 -4.158 1.00 91.69 227 ALA A O 1
ATOM 1721 N N . SER A 1 228 ? 6.183 15.951 -6.342 1.00 93.50 228 SER A N 1
ATOM 1722 C CA . SER A 1 228 ? 4.951 15.164 -6.266 1.00 93.50 228 SER A CA 1
ATOM 1723 C C . SER A 1 228 ? 5.118 13.906 -5.418 1.00 93.50 228 SER A C 1
ATOM 1725 O O . SER A 1 228 ? 4.193 13.567 -4.690 1.00 93.50 228 SER A O 1
ATOM 1727 N N . LEU A 1 229 ? 6.255 13.212 -5.505 1.00 93.56 229 LEU A N 1
ATOM 1728 C CA . LEU A 1 229 ? 6.526 12.016 -4.705 1.00 93.56 229 LEU A CA 1
ATOM 1729 C C . LEU A 1 229 ? 6.717 12.358 -3.222 1.00 93.56 229 LEU A C 1
ATOM 1731 O O . LEU A 1 229 ? 6.219 11.628 -2.371 1.00 93.56 229 LEU A O 1
ATOM 1735 N N . GLN A 1 230 ? 7.352 13.492 -2.914 1.00 92.50 230 GLN A N 1
ATOM 1736 C CA . GLN A 1 230 ? 7.465 14.014 -1.546 1.00 92.50 230 GLN A CA 1
ATOM 1737 C C . GLN A 1 230 ? 6.103 14.384 -0.951 1.00 92.50 230 GLN A C 1
ATOM 1739 O O . GLN A 1 230 ? 5.850 14.119 0.219 1.00 92.50 230 GLN A O 1
ATOM 1744 N N . ALA A 1 231 ? 5.215 14.976 -1.754 1.00 90.69 231 ALA A N 1
ATOM 1745 C CA . ALA A 1 231 ? 3.854 15.289 -1.324 1.00 90.69 231 ALA A CA 1
ATOM 1746 C C . ALA A 1 231 ? 2.987 14.032 -1.148 1.00 90.69 231 ALA A C 1
ATOM 1748 O O . ALA A 1 231 ? 2.068 14.030 -0.331 1.00 90.69 231 ALA A O 1
ATOM 1749 N N . LEU A 1 232 ? 3.266 12.976 -1.918 1.00 90.19 232 LEU A N 1
ATOM 1750 C CA . LEU A 1 232 ? 2.531 11.718 -1.858 1.00 90.19 232 LEU A CA 1
ATOM 1751 C C . LEU A 1 232 ? 2.877 10.897 -0.607 1.00 90.19 232 LEU A C 1
ATOM 1753 O O . LEU A 1 232 ? 1.985 10.314 -0.002 1.00 90.19 232 LEU A O 1
ATOM 1757 N N . ASP A 1 233 ? 4.156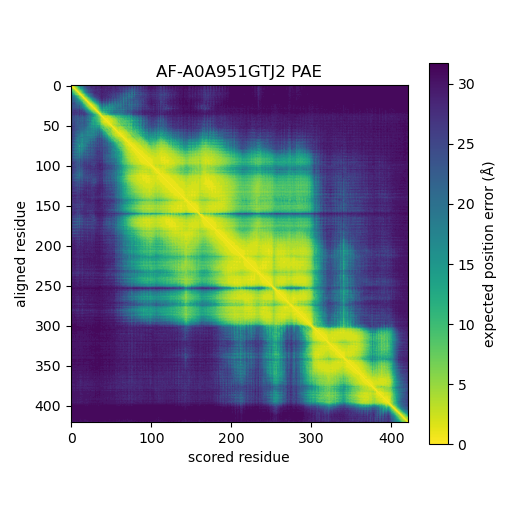 10.848 -0.229 1.00 87.88 233 ASP A N 1
ATOM 1758 C CA . ASP A 1 233 ? 4.653 10.130 0.951 1.00 87.88 233 ASP A CA 1
ATOM 1759 C C . ASP A 1 233 ? 5.438 11.093 1.862 1.00 87.88 233 ASP A C 1
ATOM 1761 O O . ASP A 1 233 ? 6.669 11.041 1.924 1.00 87.88 233 ASP A O 1
ATOM 1765 N N . PRO A 1 234 ? 4.740 12.002 2.572 1.00 83.00 234 PRO A N 1
ATOM 1766 C CA . PRO A 1 234 ? 5.384 13.002 3.421 1.00 83.00 234 PRO A CA 1
ATOM 1767 C C . PRO A 1 234 ? 6.070 12.397 4.653 1.00 83.00 234 PRO A C 1
ATOM 1769 O O . PRO A 1 234 ? 6.786 13.111 5.352 1.00 83.00 234 PRO A O 1
ATOM 1772 N N . ALA A 1 235 ? 5.854 11.107 4.937 1.00 86.25 235 ALA A N 1
ATOM 1773 C CA . ALA A 1 235 ? 6.545 10.388 6.001 1.00 86.25 235 ALA A CA 1
ATOM 1774 C C . ALA A 1 235 ? 7.973 9.975 5.605 1.00 86.25 235 ALA A C 1
ATOM 1776 O O . ALA A 1 235 ? 8.808 9.829 6.491 1.00 86.25 235 ALA A O 1
ATOM 1777 N N . HIS A 1 236 ? 8.248 9.822 4.302 1.00 88.50 236 HIS A N 1
ATOM 1778 C CA . HIS A 1 236 ? 9.561 9.433 3.769 1.00 88.50 236 HIS A CA 1
ATOM 1779 C C . HIS A 1 236 ? 9.954 10.287 2.544 1.00 88.50 236 HIS A C 1
ATOM 1781 O O . HIS A 1 236 ? 10.202 9.756 1.454 1.00 88.50 236 HIS A O 1
ATOM 1787 N N . PRO A 1 237 ? 9.989 11.630 2.660 1.00 87.94 237 PRO A N 1
ATOM 1788 C CA . PRO A 1 237 ? 10.280 12.518 1.533 1.00 87.94 237 PRO A CA 1
ATOM 1789 C C . PRO A 1 237 ? 11.699 12.336 0.963 1.00 87.94 237 PRO A C 1
ATOM 1791 O O . PRO A 1 237 ? 11.957 12.692 -0.191 1.00 87.94 237 PRO A O 1
ATOM 1794 N N . GLU A 1 238 ? 12.626 11.787 1.745 1.00 87.12 238 GLU A N 1
ATOM 1795 C CA . GLU A 1 238 ? 13.984 11.438 1.333 1.00 87.12 238 GLU A CA 1
ATOM 1796 C C . GLU A 1 238 ? 14.025 10.315 0.283 1.00 87.12 238 GLU A C 1
ATOM 1798 O O . GLU A 1 238 ? 14.896 10.327 -0.590 1.00 87.12 238 GLU A O 1
ATOM 1803 N N . ASP A 1 239 ? 13.042 9.409 0.287 1.00 91.19 239 ASP A N 1
ATOM 1804 C CA . ASP A 1 239 ? 12.974 8.282 -0.650 1.00 91.19 239 ASP A CA 1
ATOM 1805 C C . ASP A 1 239 ? 12.532 8.704 -2.055 1.00 91.19 239 ASP A C 1
ATOM 1807 O O . ASP A 1 239 ? 12.694 7.949 -3.019 1.00 91.19 239 ASP A O 1
ATOM 1811 N N . ALA A 1 240 ? 11.953 9.900 -2.200 1.00 92.31 240 ALA A N 1
ATOM 1812 C CA . ALA A 1 240 ? 11.334 10.359 -3.440 1.00 92.31 240 ALA A CA 1
ATOM 1813 C C . ALA A 1 240 ? 12.287 10.278 -4.641 1.00 92.31 240 ALA A C 1
ATOM 1815 O O . ALA A 1 240 ? 11.903 9.816 -5.718 1.00 92.31 240 ALA A O 1
ATOM 1816 N N . ALA A 1 241 ? 13.550 10.671 -4.451 1.00 89.88 241 ALA A N 1
ATOM 1817 C CA . ALA A 1 241 ? 14.557 10.602 -5.501 1.00 89.88 241 ALA A CA 1
ATOM 1818 C C . ALA A 1 241 ? 14.841 9.150 -5.913 1.00 89.88 241 ALA A C 1
ATOM 1820 O O . ALA A 1 241 ? 14.828 8.847 -7.108 1.00 89.88 241 ALA A O 1
ATOM 1821 N N . ALA A 1 242 ? 15.046 8.247 -4.950 1.00 91.38 242 ALA A N 1
ATOM 1822 C CA . ALA A 1 242 ? 15.294 6.831 -5.221 1.00 91.38 242 ALA A CA 1
ATOM 1823 C C . ALA A 1 242 ? 14.103 6.172 -5.936 1.00 91.38 242 ALA A C 1
ATOM 1825 O O . ALA A 1 242 ? 14.295 5.461 -6.927 1.00 91.38 242 ALA A O 1
ATOM 1826 N N . ARG A 1 243 ? 12.870 6.480 -5.510 1.00 93.12 243 ARG A N 1
ATOM 1827 C CA . ARG A 1 243 ? 11.632 6.001 -6.147 1.00 93.12 243 ARG A CA 1
ATOM 1828 C C . ARG A 1 243 ? 11.503 6.491 -7.584 1.00 93.12 243 ARG A C 1
ATOM 1830 O O . ARG A 1 243 ? 11.219 5.683 -8.464 1.00 93.12 243 ARG A O 1
ATOM 1837 N N . LEU A 1 244 ? 11.791 7.767 -7.854 1.00 94.06 244 LEU A N 1
ATOM 1838 C CA . LEU A 1 244 ? 11.816 8.284 -9.225 1.00 94.06 244 LEU A CA 1
ATOM 1839 C C . LEU A 1 244 ? 12.829 7.524 -10.091 1.00 94.06 244 LEU A C 1
ATOM 1841 O O . LEU A 1 244 ? 12.502 7.122 -11.206 1.00 94.06 244 LEU A O 1
ATOM 1845 N N . GLY A 1 245 ? 14.033 7.276 -9.568 1.00 88.75 245 GLY A N 1
ATOM 1846 C CA . GLY A 1 245 ? 15.053 6.480 -10.253 1.00 88.75 245 GLY A CA 1
ATOM 1847 C C . GLY A 1 245 ? 14.591 5.048 -10.540 1.00 88.75 245 GLY A C 1
ATOM 1848 O O . GLY A 1 245 ? 14.827 4.524 -11.626 1.00 88.75 245 GLY A O 1
ATOM 1849 N N . GLN A 1 246 ? 13.888 4.398 -9.607 1.00 89.88 246 GLN A N 1
ATOM 1850 C CA . GLN A 1 246 ? 13.285 3.072 -9.819 1.00 89.88 246 GLN A CA 1
ATOM 1851 C C . GLN A 1 246 ? 12.190 3.091 -10.898 1.00 89.88 246 GLN A C 1
ATOM 1853 O O . GLN A 1 246 ? 12.219 2.257 -11.802 1.00 89.88 246 GLN A O 1
ATOM 1858 N N . MET A 1 247 ? 11.270 4.060 -10.848 1.00 92.00 247 MET A N 1
ATOM 1859 C CA . MET A 1 247 ? 10.194 4.224 -11.838 1.00 92.00 247 MET A CA 1
ATOM 1860 C C . MET A 1 247 ? 10.744 4.499 -13.242 1.00 92.00 247 MET A C 1
ATOM 1862 O O . MET A 1 247 ? 10.275 3.938 -14.229 1.00 92.00 247 MET A O 1
ATOM 1866 N N . ALA A 1 248 ? 11.770 5.345 -13.345 1.00 88.75 248 ALA A N 1
ATOM 1867 C CA . ALA A 1 248 ? 12.380 5.687 -14.623 1.00 88.75 248 ALA A CA 1
ATOM 1868 C C . ALA A 1 248 ? 13.151 4.494 -15.220 1.00 88.75 248 ALA A C 1
ATOM 1870 O O . ALA A 1 248 ? 13.132 4.287 -16.433 1.00 88.75 248 ALA A O 1
ATOM 1871 N N . ARG A 1 249 ? 13.770 3.660 -14.372 1.00 83.06 249 ARG A N 1
ATOM 1872 C CA . ARG A 1 249 ? 14.408 2.401 -14.786 1.00 83.06 249 ARG A CA 1
ATOM 1873 C C . ARG A 1 249 ? 13.408 1.362 -15.279 1.00 83.06 249 ARG A C 1
ATOM 1875 O O . ARG A 1 249 ? 13.647 0.763 -16.321 1.00 83.06 249 ARG A O 1
ATOM 1882 N N . SER A 1 250 ? 12.307 1.143 -14.557 1.00 83.44 250 SER A N 1
ATOM 1883 C CA . SER A 1 250 ? 11.299 0.139 -14.936 1.00 83.44 250 SER A CA 1
ATOM 1884 C C . SER A 1 250 ? 10.573 0.485 -16.240 1.00 83.44 250 SER A C 1
ATOM 1886 O O . SER A 1 250 ? 10.042 -0.395 -16.914 1.00 83.44 250 SER A O 1
ATOM 1888 N N . ALA A 1 251 ? 10.577 1.762 -16.625 1.00 81.50 251 ALA A N 1
ATOM 1889 C CA . ALA A 1 251 ? 10.025 2.236 -17.884 1.00 81.50 251 ALA A CA 1
ATOM 1890 C C . ALA A 1 251 ? 10.846 1.862 -19.125 1.00 81.50 251 ALA A C 1
ATOM 1892 O O . ALA A 1 251 ? 10.322 1.928 -20.245 1.00 81.50 251 ALA A O 1
ATOM 1893 N N . ILE A 1 252 ? 12.121 1.508 -18.949 1.00 74.00 252 ILE A N 1
ATOM 1894 C CA . ILE A 1 252 ? 12.999 1.152 -20.059 1.00 74.00 252 ILE A CA 1
ATOM 1895 C C . ILE A 1 252 ? 12.626 -0.235 -20.543 1.00 74.00 252 ILE A C 1
ATOM 1897 O O . ILE A 1 252 ? 12.761 -1.228 -19.838 1.00 74.00 252 ILE A O 1
ATOM 1901 N N . VAL A 1 253 ? 12.168 -0.280 -21.788 1.00 62.66 253 VAL A N 1
ATOM 1902 C CA . VAL A 1 253 ? 11.992 -1.531 -22.512 1.00 62.66 253 VAL A CA 1
ATOM 1903 C C . VAL A 1 253 ? 13.382 -2.079 -22.819 1.00 62.66 253 VAL A C 1
ATOM 1905 O O . VAL A 1 253 ? 14.224 -1.354 -23.364 1.00 62.66 253 VAL A O 1
ATOM 1908 N N . ASP A 1 254 ? 13.622 -3.340 -22.456 1.00 56.75 254 ASP A N 1
ATOM 1909 C CA . ASP A 1 254 ? 14.860 -4.053 -22.766 1.00 56.75 254 ASP A CA 1
ATOM 1910 C C . ASP A 1 254 ? 15.250 -3.814 -24.234 1.00 56.75 254 ASP A C 1
ATOM 1912 O O . ASP A 1 254 ? 14.473 -4.077 -25.152 1.00 56.75 254 ASP A O 1
ATOM 1916 N N . GLY A 1 255 ? 16.451 -3.276 -24.466 1.00 51.88 255 GLY A N 1
ATOM 1917 C CA . GLY A 1 255 ? 16.971 -3.088 -25.821 1.00 51.88 255 GLY A CA 1
ATOM 1918 C C . GLY A 1 255 ? 16.894 -1.686 -26.426 1.00 51.88 255 GLY A C 1
ATOM 1919 O O . GLY A 1 255 ? 17.259 -1.557 -27.593 1.00 51.88 255 GLY A O 1
ATOM 1920 N N . ASN A 1 256 ? 16.491 -0.634 -25.694 1.00 68.00 256 ASN A N 1
ATOM 1921 C CA . ASN A 1 256 ? 16.565 0.746 -26.208 1.00 68.00 256 ASN A CA 1
ATOM 1922 C C . ASN A 1 256 ? 17.742 1.565 -25.617 1.00 68.00 256 ASN A C 1
ATOM 1924 O O . ASN A 1 256 ? 17.565 2.290 -24.631 1.00 68.00 256 ASN A O 1
ATOM 1928 N N . PRO A 1 257 ? 18.948 1.498 -26.221 1.00 67.19 257 PRO A N 1
ATOM 1929 C CA . PRO A 1 257 ? 20.130 2.214 -25.738 1.00 67.19 257 PRO A CA 1
ATOM 1930 C C . PRO A 1 257 ? 19.988 3.742 -25.791 1.00 67.19 257 PRO A C 1
ATOM 1932 O O . PRO A 1 257 ? 20.518 4.434 -24.922 1.00 67.19 257 PRO A O 1
ATOM 1935 N N . ALA A 1 258 ? 19.238 4.276 -26.761 1.00 71.56 258 ALA A N 1
ATOM 1936 C CA . ALA A 1 258 ? 19.026 5.716 -26.900 1.00 71.56 258 ALA A CA 1
ATOM 1937 C C . ALA A 1 258 ? 18.189 6.284 -25.741 1.00 71.56 258 ALA A C 1
ATOM 1939 O O . ALA A 1 258 ? 18.492 7.359 -25.224 1.00 71.56 258 ALA A O 1
ATOM 1940 N N . THR A 1 259 ? 17.177 5.541 -25.278 1.00 75.69 259 THR A N 1
ATOM 1941 C CA . THR A 1 259 ? 16.368 5.932 -24.112 1.00 75.69 259 THR A CA 1
ATOM 1942 C C . THR A 1 259 ? 17.187 5.913 -22.822 1.00 75.69 259 THR A C 1
ATOM 1944 O O . THR A 1 259 ? 17.088 6.850 -22.033 1.00 75.69 259 THR A O 1
ATOM 1947 N N . ALA A 1 260 ? 18.036 4.898 -22.621 1.00 77.00 260 ALA A N 1
ATOM 1948 C CA . ALA A 1 260 ? 18.911 4.829 -21.449 1.00 77.00 260 ALA A CA 1
ATOM 1949 C C . ALA A 1 260 ? 19.904 6.006 -21.401 1.00 77.00 260 ALA A C 1
ATOM 1951 O O . ALA A 1 260 ? 20.098 6.611 -20.347 1.00 77.00 260 ALA A O 1
ATOM 1952 N N . GLN A 1 261 ? 20.487 6.373 -22.548 1.00 77.62 261 GLN A N 1
ATOM 1953 C CA . GLN A 1 261 ? 21.409 7.504 -22.651 1.00 77.62 261 GLN A CA 1
ATOM 1954 C C . GLN A 1 261 ? 20.708 8.856 -22.443 1.00 77.62 261 GLN A C 1
ATOM 1956 O O . GLN A 1 261 ? 21.223 9.699 -21.710 1.00 77.62 261 GLN A O 1
ATOM 1961 N N . SER A 1 262 ? 19.526 9.054 -23.042 1.00 82.88 262 SER A N 1
ATOM 1962 C CA . SER A 1 262 ? 18.710 10.263 -22.845 1.00 82.88 262 SER A CA 1
ATOM 1963 C C . SER A 1 262 ? 18.349 10.468 -21.370 1.00 82.88 262 SER A C 1
ATOM 1965 O O . SER A 1 262 ? 18.493 11.565 -20.830 1.00 82.88 262 SER A O 1
ATOM 1967 N N . LEU A 1 263 ? 17.962 9.390 -20.685 1.00 87.25 263 LEU A N 1
ATOM 1968 C CA . LEU A 1 263 ? 17.609 9.432 -19.271 1.00 87.25 263 LEU A CA 1
ATOM 1969 C C . LEU A 1 263 ? 18.813 9.795 -18.391 1.00 87.25 263 LEU A C 1
ATOM 1971 O O . LEU A 1 263 ? 18.680 10.656 -17.525 1.00 87.25 263 LEU A O 1
ATOM 1975 N N . LEU A 1 264 ? 19.991 9.205 -18.629 1.00 86.44 264 LEU A N 1
ATOM 1976 C CA . LEU A 1 264 ? 21.218 9.588 -17.914 1.00 86.44 264 LEU A CA 1
ATOM 1977 C C . LEU A 1 264 ? 21.549 11.069 -18.113 1.00 86.44 264 LEU A C 1
ATOM 1979 O O . LEU A 1 264 ? 21.770 11.781 -17.135 1.00 86.44 264 LEU A O 1
ATOM 1983 N N . ALA A 1 265 ? 21.494 11.551 -19.356 1.00 86.94 265 ALA A N 1
ATOM 1984 C CA . ALA A 1 265 ? 21.739 12.957 -19.661 1.00 86.94 265 ALA A CA 1
ATOM 1985 C C . ALA A 1 265 ? 20.742 13.886 -18.945 1.00 86.94 265 ALA A C 1
ATOM 1987 O O . ALA A 1 265 ? 21.129 14.939 -18.438 1.00 86.94 265 ALA A O 1
ATOM 1988 N N . ALA A 1 266 ? 19.469 13.492 -18.844 1.00 89.06 266 ALA A N 1
ATOM 1989 C CA . ALA A 1 266 ? 18.455 14.254 -18.119 1.00 89.06 266 ALA A CA 1
ATOM 1990 C C . ALA A 1 266 ? 18.713 14.309 -16.602 1.00 89.06 266 ALA A C 1
ATOM 1992 O O . ALA A 1 266 ? 18.479 15.350 -15.988 1.00 89.06 266 ALA A O 1
ATOM 1993 N N . LEU A 1 267 ? 19.220 13.228 -15.999 1.00 90.25 267 LEU A N 1
ATOM 1994 C CA . LEU A 1 267 ? 19.593 13.186 -14.576 1.00 90.25 267 LEU A CA 1
ATOM 1995 C C . LEU A 1 267 ? 20.874 13.986 -14.273 1.00 90.25 267 LEU A C 1
ATOM 1997 O O . LEU A 1 267 ? 21.044 14.511 -13.170 1.00 90.25 267 LEU A O 1
ATOM 2001 N N . GLU A 1 268 ? 21.783 14.100 -15.238 1.00 90.81 268 GLU A N 1
ATOM 2002 C CA . GLU A 1 268 ? 23.002 14.908 -15.115 1.00 90.81 268 GLU A CA 1
ATOM 2003 C C . GLU A 1 268 ? 22.769 16.391 -15.434 1.00 90.81 268 GLU A C 1
ATOM 2005 O O . GLU A 1 268 ? 23.568 17.240 -15.029 1.00 90.81 268 GLU A O 1
ATOM 2010 N N . ALA A 1 269 ? 21.661 16.722 -16.105 1.00 90.00 269 ALA A N 1
ATOM 2011 C CA . ALA A 1 269 ? 21.342 18.084 -16.506 1.00 90.00 269 ALA A CA 1
ATOM 2012 C C . ALA A 1 269 ? 21.242 19.029 -15.290 1.00 90.00 269 ALA A C 1
ATOM 2014 O O . ALA A 1 269 ? 20.563 18.698 -14.308 1.00 90.00 269 ALA A O 1
ATOM 2015 N N . PRO A 1 270 ? 21.865 20.224 -15.335 1.00 90.19 270 PRO A N 1
ATOM 2016 C CA . PRO A 1 270 ? 21.694 21.241 -14.303 1.00 90.19 270 PRO A CA 1
ATOM 2017 C C . PRO A 1 270 ? 20.216 21.583 -14.087 1.00 90.19 270 PRO A C 1
ATOM 2019 O O . PRO A 1 270 ? 19.448 21.704 -15.040 1.00 90.19 270 PRO A O 1
ATOM 2022 N N . GLY A 1 271 ? 19.815 21.730 -12.825 1.00 86.88 271 GLY A N 1
ATOM 2023 C CA . GLY A 1 271 ? 18.426 22.007 -12.457 1.00 86.88 271 GLY A CA 1
ATOM 2024 C C . GLY A 1 271 ? 17.466 20.822 -12.598 1.00 86.88 271 GLY A C 1
ATOM 2025 O O . GLY A 1 271 ? 16.267 21.024 -12.486 1.00 86.88 271 GLY A O 1
ATOM 2026 N N . SER A 1 272 ? 17.940 19.594 -12.821 1.00 87.75 272 SER A N 1
ATOM 2027 C CA . SER A 1 272 ? 17.080 18.400 -12.726 1.00 87.75 272 SER A CA 1
ATOM 2028 C C . SER A 1 272 ? 16.685 18.052 -11.286 1.00 87.75 272 SER A C 1
ATOM 2030 O O . SER A 1 272 ? 15.680 17.382 -11.079 1.00 87.75 272 SER A O 1
ATOM 2032 N N . ALA A 1 273 ? 17.419 18.545 -10.286 1.00 86.50 273 ALA A N 1
ATOM 2033 C CA . ALA A 1 273 ? 17.008 18.556 -8.882 1.00 86.50 273 ALA A CA 1
ATOM 2034 C C . ALA A 1 273 ? 16.751 20.004 -8.429 1.00 86.50 273 ALA A C 1
ATOM 2036 O O . ALA A 1 273 ? 16.364 20.838 -9.238 1.00 86.50 273 ALA A O 1
ATOM 2037 N N . ALA A 1 274 ? 16.943 20.349 -7.156 1.00 84.06 274 ALA A N 1
ATOM 2038 C CA . ALA A 1 274 ? 16.678 21.702 -6.663 1.00 84.06 274 ALA A CA 1
ATOM 2039 C C . ALA A 1 274 ? 17.887 22.652 -6.794 1.00 84.06 274 ALA A C 1
ATOM 2041 O O . ALA A 1 274 ? 19.043 22.232 -6.866 1.00 84.06 274 ALA A O 1
ATOM 2042 N N . ASN A 1 275 ? 17.621 23.964 -6.756 1.00 83.75 275 ASN A N 1
ATOM 2043 C CA . ASN A 1 275 ? 18.636 25.027 -6.646 1.00 83.75 275 ASN A CA 1
ATOM 2044 C C . ASN A 1 275 ? 19.712 25.002 -7.747 1.00 83.75 275 ASN A C 1
ATOM 2046 O O . ASN A 1 275 ? 20.888 25.249 -7.485 1.00 83.75 275 ASN A O 1
ATOM 2050 N N . GLY A 1 276 ? 19.324 24.650 -8.976 1.00 83.06 276 GLY A N 1
ATOM 2051 C CA . GLY A 1 276 ? 20.238 24.569 -10.120 1.00 83.06 276 GLY A CA 1
ATOM 2052 C C . GLY A 1 276 ? 21.188 23.365 -10.101 1.00 83.06 276 GLY A C 1
ATOM 2053 O O . GLY A 1 276 ? 21.899 23.150 -11.081 1.00 83.06 276 GLY A O 1
ATOM 2054 N N . LYS A 1 277 ? 21.175 22.541 -9.044 1.00 89.56 277 LYS A N 1
ATOM 2055 C CA . LYS A 1 277 ? 21.938 21.288 -8.988 1.00 89.56 277 LYS A CA 1
ATOM 2056 C C . LYS A 1 277 ? 21.258 20.207 -9.822 1.00 89.56 277 LYS A C 1
ATOM 2058 O O . LYS A 1 277 ? 20.033 20.197 -9.975 1.00 89.56 277 LYS A O 1
ATOM 2063 N N . SER A 1 278 ? 22.057 19.301 -10.372 1.00 91.75 278 SER A N 1
ATOM 2064 C CA . SER A 1 278 ? 21.527 18.122 -11.054 1.00 91.75 278 SER A CA 1
ATOM 2065 C C . SER A 1 278 ? 21.090 17.044 -10.060 1.00 91.75 278 SER A C 1
ATOM 2067 O O . SER A 1 278 ? 21.515 17.034 -8.900 1.00 91.75 278 SER A O 1
ATOM 2069 N N . TYR A 1 279 ? 20.262 16.108 -10.518 1.00 92.00 279 TYR A N 1
ATOM 2070 C CA . TYR A 1 279 ? 19.884 14.917 -9.762 1.00 92.00 279 TYR A CA 1
ATOM 2071 C C . TYR A 1 279 ? 21.120 14.122 -9.334 1.00 92.00 279 TYR A C 1
ATOM 2073 O O . TYR A 1 279 ? 21.230 13.752 -8.167 1.00 92.00 279 TYR A O 1
ATOM 2081 N N . ALA A 1 280 ? 22.095 13.958 -10.233 1.00 89.88 280 ALA A N 1
ATOM 2082 C CA . ALA A 1 280 ? 23.361 13.290 -9.931 1.00 89.88 280 ALA A CA 1
ATOM 2083 C C . ALA A 1 280 ? 24.150 13.956 -8.786 1.00 89.88 280 ALA A C 1
ATOM 2085 O O . ALA A 1 280 ? 24.792 13.272 -7.993 1.00 89.88 280 ALA A O 1
ATOM 2086 N N . GLN A 1 281 ? 24.089 15.286 -8.675 1.00 90.75 281 GLN A N 1
ATOM 2087 C CA . GLN A 1 281 ? 24.780 16.039 -7.624 1.00 90.75 281 GLN A CA 1
ATOM 2088 C C . GLN A 1 281 ? 24.039 16.018 -6.286 1.00 90.75 281 GLN A C 1
ATOM 2090 O O . GLN A 1 281 ? 24.674 16.038 -5.233 1.00 90.75 281 GLN A O 1
ATOM 2095 N N . MET A 1 282 ? 22.705 16.053 -6.316 1.00 91.62 282 MET A N 1
ATOM 2096 C CA . MET A 1 282 ? 21.888 16.163 -5.106 1.00 91.62 282 MET A CA 1
ATOM 2097 C C . MET A 1 282 ? 21.567 14.798 -4.484 1.00 91.62 282 MET A C 1
ATOM 2099 O O . MET A 1 282 ? 21.444 14.707 -3.266 1.00 91.62 282 MET A O 1
ATOM 2103 N N . TYR A 1 283 ? 21.487 13.747 -5.305 1.00 92.38 283 TYR A N 1
ATOM 2104 C CA . TYR A 1 283 ? 21.126 12.385 -4.901 1.00 92.38 283 TYR A CA 1
ATOM 2105 C C . TYR A 1 283 ? 22.133 11.359 -5.454 1.00 92.38 283 TYR A C 1
ATOM 2107 O O . TYR A 1 283 ? 21.770 10.505 -6.268 1.00 92.38 283 TYR A O 1
ATOM 2115 N N . PRO A 1 284 ? 23.412 11.424 -5.036 1.00 90.12 284 PRO A N 1
ATOM 2116 C CA . PRO A 1 284 ? 24.491 10.649 -5.650 1.00 90.12 284 PRO A CA 1
ATOM 2117 C C . PRO A 1 284 ? 24.286 9.131 -5.556 1.00 90.12 284 PRO A C 1
ATOM 2119 O O . PRO A 1 284 ? 24.557 8.422 -6.523 1.00 90.12 284 PRO A O 1
ATOM 2122 N N . GLU A 1 285 ? 23.756 8.623 -4.440 1.00 88.75 285 GLU A N 1
ATOM 2123 C CA . GLU A 1 285 ? 23.502 7.184 -4.269 1.00 88.75 285 GLU A CA 1
ATOM 2124 C C . GLU A 1 285 ? 22.370 6.685 -5.178 1.00 88.75 285 GLU A C 1
ATOM 2126 O O . GLU A 1 285 ? 22.544 5.712 -5.915 1.00 88.75 285 GLU A O 1
ATOM 2131 N N . ALA A 1 286 ? 21.240 7.401 -5.213 1.00 87.94 286 ALA A N 1
ATOM 2132 C CA . ALA A 1 286 ? 20.119 7.066 -6.091 1.00 87.94 286 ALA A CA 1
ATOM 2133 C C . ALA A 1 286 ? 20.510 7.157 -7.577 1.00 87.94 286 ALA A C 1
ATOM 2135 O O . ALA A 1 286 ? 20.102 6.323 -8.393 1.00 87.94 286 ALA A O 1
ATOM 2136 N N . TYR A 1 287 ? 21.350 8.138 -7.928 1.00 90.06 287 TYR A N 1
ATOM 2137 C CA . TYR A 1 287 ? 21.919 8.268 -9.266 1.00 90.06 287 TYR A CA 1
ATOM 2138 C C . TYR A 1 287 ? 22.825 7.090 -9.619 1.00 90.06 287 TYR A C 1
ATOM 2140 O O . TYR A 1 287 ? 22.649 6.494 -10.678 1.00 90.06 287 TYR A O 1
ATOM 2148 N N . LYS A 1 288 ? 23.748 6.707 -8.733 1.00 87.44 288 LYS A N 1
ATOM 2149 C CA . LYS A 1 288 ? 24.674 5.590 -8.949 1.00 87.44 288 LYS A CA 1
ATOM 2150 C C . LYS A 1 288 ? 23.939 4.268 -9.174 1.00 87.44 288 LYS A C 1
ATOM 2152 O O . LYS A 1 288 ? 24.255 3.547 -10.119 1.00 87.44 288 LYS A O 1
ATOM 2157 N N . GLU A 1 289 ? 22.940 3.960 -8.350 1.00 84.75 289 GLU A N 1
ATOM 2158 C CA . GLU A 1 289 ? 22.123 2.748 -8.496 1.00 84.75 289 GLU A CA 1
ATOM 2159 C C . GLU A 1 289 ? 21.351 2.750 -9.828 1.00 84.75 289 GLU A C 1
ATOM 2161 O O . GLU A 1 289 ? 21.295 1.748 -10.558 1.00 84.75 289 GLU A O 1
ATOM 2166 N N . THR A 1 290 ? 20.805 3.920 -10.180 1.00 86.44 290 THR A N 1
ATOM 2167 C CA . THR A 1 290 ? 20.117 4.141 -11.449 1.00 86.44 290 THR A CA 1
ATOM 2168 C C . THR A 1 290 ? 21.068 3.906 -12.621 1.00 86.44 290 THR A C 1
ATOM 2170 O O . THR A 1 290 ? 20.803 3.062 -13.476 1.00 86.44 290 THR A O 1
ATOM 2173 N N . GLN A 1 291 ? 22.233 4.549 -12.605 1.00 84.38 291 GLN A N 1
ATOM 2174 C CA . GLN A 1 291 ? 23.271 4.448 -13.623 1.00 84.38 291 GLN A CA 1
ATOM 2175 C C . GLN A 1 291 ? 23.766 3.013 -13.829 1.00 84.38 291 GLN A C 1
ATOM 2177 O O . GLN A 1 291 ? 23.831 2.554 -14.968 1.00 84.38 291 GLN A O 1
ATOM 2182 N N . GLN A 1 292 ? 24.060 2.271 -12.759 1.00 83.44 292 GLN A N 1
ATOM 2183 C CA . GLN A 1 292 ? 24.513 0.878 -12.858 1.00 83.44 292 GLN A CA 1
ATOM 2184 C C . GLN A 1 292 ? 23.491 -0.015 -13.570 1.00 83.44 292 GLN A C 1
ATOM 2186 O O . GLN A 1 292 ? 23.847 -0.809 -14.444 1.00 83.44 292 GLN A O 1
ATOM 2191 N N . THR A 1 293 ? 22.209 0.148 -13.241 1.00 77.62 293 THR A N 1
ATOM 2192 C CA . THR A 1 293 ? 21.128 -0.635 -13.856 1.00 77.62 293 THR A CA 1
ATOM 2193 C C . THR A 1 293 ? 20.968 -0.289 -15.338 1.00 77.62 293 THR A C 1
ATOM 2195 O O . THR A 1 293 ? 20.795 -1.176 -16.174 1.00 77.62 293 THR A O 1
ATOM 2198 N N . LEU A 1 294 ? 21.069 1.000 -15.673 1.00 74.94 294 LEU A N 1
ATOM 2199 C CA . LEU A 1 294 ? 20.964 1.503 -17.043 1.00 74.94 294 LEU A CA 1
ATOM 2200 C C . LEU A 1 294 ? 22.118 1.032 -17.919 1.00 74.94 294 LEU A C 1
ATOM 2202 O O . LEU A 1 294 ? 21.885 0.600 -19.044 1.00 74.94 294 LEU A O 1
ATOM 2206 N N . ILE A 1 295 ? 23.345 1.049 -17.395 1.00 72.81 295 ILE A N 1
ATOM 2207 C CA . ILE A 1 295 ? 24.520 0.504 -18.083 1.00 72.81 295 ILE A CA 1
ATOM 2208 C C . ILE A 1 295 ? 24.326 -0.997 -18.335 1.00 72.81 295 ILE A C 1
ATOM 2210 O O . ILE A 1 295 ? 24.552 -1.469 -19.447 1.00 72.81 295 ILE A O 1
ATOM 2214 N N . ALA A 1 296 ? 23.836 -1.753 -17.348 1.00 69.06 296 ALA A N 1
ATOM 2215 C CA . ALA A 1 296 ? 23.556 -3.178 -17.524 1.00 69.06 296 ALA A CA 1
ATOM 2216 C C . ALA A 1 296 ? 22.444 -3.453 -18.560 1.00 69.06 296 ALA A C 1
ATOM 2218 O O . ALA A 1 296 ? 22.506 -4.449 -19.283 1.00 69.06 296 ALA A O 1
ATOM 2219 N N . ALA A 1 297 ? 21.422 -2.596 -18.648 1.00 63.38 297 ALA A N 1
ATOM 2220 C CA . ALA A 1 297 ? 20.376 -2.682 -19.671 1.00 63.38 297 ALA A CA 1
ATOM 2221 C C . ALA A 1 297 ? 20.905 -2.307 -21.069 1.00 63.38 297 ALA A C 1
ATOM 2223 O O . ALA A 1 297 ? 20.618 -2.999 -22.044 1.00 63.38 297 ALA A O 1
ATOM 2224 N N . TYR A 1 298 ? 21.738 -1.267 -21.158 1.00 64.44 298 TYR A N 1
ATOM 2225 C CA . TYR A 1 298 ? 22.415 -0.840 -22.384 1.00 64.44 298 TYR A CA 1
ATOM 2226 C C . TYR A 1 298 ? 23.297 -1.960 -22.959 1.00 64.44 298 TYR A C 1
ATOM 2228 O O . TYR A 1 298 ? 23.183 -2.295 -24.139 1.00 64.44 298 TYR A O 1
ATOM 2236 N N . LEU A 1 299 ? 24.118 -2.598 -22.117 1.00 65.69 299 LEU A N 1
ATOM 2237 C CA . LEU A 1 299 ? 24.997 -3.702 -22.521 1.00 65.69 299 LEU A CA 1
ATOM 2238 C C . LEU A 1 299 ? 24.212 -4.943 -22.984 1.00 65.69 299 LEU A C 1
ATOM 2240 O O . LEU A 1 299 ? 24.607 -5.582 -23.957 1.00 65.69 299 LEU A O 1
ATOM 2244 N N . ARG A 1 300 ? 23.079 -5.261 -22.339 1.00 60.16 300 ARG A N 1
ATOM 2245 C CA . ARG A 1 300 ? 22.181 -6.356 -22.761 1.00 60.16 300 ARG A CA 1
ATOM 2246 C C . ARG A 1 300 ? 21.437 -6.055 -24.066 1.00 60.16 300 ARG A C 1
ATOM 2248 O O . ARG A 1 300 ? 21.269 -6.938 -24.900 1.00 60.16 300 ARG A O 1
ATOM 2255 N N . GLY A 1 301 ? 21.002 -4.813 -24.267 1.00 55.31 301 GLY A N 1
ATOM 2256 C CA . GLY A 1 301 ? 20.341 -4.391 -25.501 1.00 55.31 301 GLY A CA 1
ATOM 2257 C C . GLY A 1 301 ? 21.260 -4.449 -26.719 1.00 55.31 301 GLY A C 1
ATOM 2258 O O . GLY A 1 301 ? 20.880 -4.978 -27.764 1.00 55.31 301 GLY A O 1
ATOM 2259 N N . GLY A 1 302 ? 22.494 -3.964 -26.553 1.00 58.81 302 GLY A N 1
ATOM 2260 C CA . GLY A 1 302 ? 23.530 -4.058 -27.579 1.00 58.81 302 GLY A CA 1
ATOM 2261 C C . GLY A 1 302 ? 23.875 -5.505 -27.946 1.00 58.81 302 GLY A C 1
ATOM 2262 O O . GLY A 1 302 ? 24.076 -5.795 -29.123 1.00 58.81 302 GLY A O 1
ATOM 2263 N N . SER A 1 303 ? 23.876 -6.428 -26.975 1.00 63.06 303 SER A N 1
ATOM 2264 C CA . SER A 1 303 ? 24.193 -7.838 -27.234 1.00 63.06 303 SER A CA 1
ATOM 2265 C C . SER A 1 303 ? 23.066 -8.603 -27.936 1.00 63.06 303 SER A C 1
ATOM 2267 O O . SER A 1 303 ? 23.360 -9.409 -28.814 1.00 63.06 303 SER A O 1
ATOM 2269 N N . LEU A 1 304 ? 21.790 -8.331 -27.631 1.00 60.69 304 LEU A N 1
ATOM 2270 C CA . LEU A 1 304 ? 20.654 -8.974 -28.312 1.00 60.69 304 LEU A CA 1
ATOM 2271 C C . LEU A 1 304 ? 20.481 -8.490 -29.758 1.00 60.69 304 LEU A C 1
ATOM 2273 O O . LEU A 1 304 ? 20.335 -9.316 -30.657 1.00 60.69 304 LEU A O 1
ATOM 2277 N N . GLN A 1 305 ? 20.547 -7.175 -30.000 1.00 66.00 305 GLN A N 1
ATOM 2278 C CA . GLN A 1 305 ? 20.500 -6.625 -31.364 1.00 66.00 305 GLN A CA 1
ATOM 2279 C C . GLN A 1 305 ? 21.730 -7.029 -32.182 1.00 66.00 305 GLN A C 1
ATOM 2281 O O . GLN A 1 305 ? 21.621 -7.308 -33.376 1.00 66.00 305 GLN A O 1
ATOM 2286 N N . GLY A 1 306 ? 22.897 -7.102 -31.536 1.00 70.75 306 GLY A N 1
ATOM 2287 C CA . GLY A 1 306 ? 24.099 -7.657 -32.144 1.00 70.75 306 GLY A CA 1
ATOM 2288 C C . GLY A 1 306 ? 23.907 -9.117 -32.543 1.00 70.75 306 GLY A C 1
ATOM 2289 O O . GLY A 1 306 ? 24.175 -9.474 -33.686 1.00 70.75 306 GLY A O 1
ATOM 2290 N N . ALA A 1 307 ? 23.387 -9.954 -31.643 1.00 72.25 307 ALA A N 1
ATOM 2291 C CA . ALA A 1 307 ? 23.141 -11.368 -31.919 1.00 72.25 307 ALA A CA 1
ATOM 2292 C C . ALA A 1 307 ? 22.144 -11.579 -33.071 1.00 72.25 307 ALA A C 1
ATOM 2294 O O . ALA A 1 307 ? 22.390 -12.424 -33.933 1.00 72.25 307 ALA A O 1
ATOM 2295 N N . SER A 1 308 ? 21.058 -10.798 -33.137 1.00 76.38 308 SER A N 1
ATOM 2296 C CA . SER A 1 308 ? 20.114 -10.872 -34.259 1.00 76.38 308 SER A CA 1
ATOM 2297 C C . SER A 1 308 ? 20.748 -10.408 -35.570 1.00 76.38 308 SER A C 1
ATOM 2299 O O . SER A 1 308 ? 20.627 -11.105 -36.568 1.00 76.38 308 SER A O 1
ATOM 2301 N N . ALA A 1 309 ? 21.496 -9.298 -35.566 1.00 80.62 309 ALA A N 1
ATOM 2302 C CA . ALA A 1 309 ? 22.175 -8.801 -36.764 1.00 80.62 309 ALA A CA 1
ATOM 2303 C C . ALA A 1 309 ? 23.213 -9.803 -37.302 1.00 80.62 309 ALA A C 1
ATOM 2305 O O . ALA A 1 309 ? 23.288 -10.037 -38.508 1.00 80.62 309 ALA A O 1
ATOM 2306 N N . TRP A 1 310 ? 23.982 -10.441 -36.413 1.00 82.75 310 TRP A N 1
ATOM 2307 C CA . TRP A 1 310 ? 24.922 -11.499 -36.789 1.00 82.75 310 TRP A CA 1
ATOM 2308 C C . TRP A 1 310 ? 24.209 -12.740 -37.340 1.00 82.75 310 TRP A C 1
ATOM 2310 O O . TRP A 1 310 ? 24.641 -13.287 -38.355 1.00 82.75 310 TRP A O 1
ATOM 2320 N N . SER A 1 311 ? 23.102 -13.152 -36.717 1.00 83.25 311 SER A N 1
ATOM 2321 C CA . SER A 1 311 ? 22.265 -14.263 -37.190 1.00 83.25 311 SER A CA 1
ATOM 2322 C C . SER A 1 311 ? 21.657 -13.981 -38.570 1.00 83.25 311 SER A C 1
ATOM 2324 O O . SER A 1 311 ? 21.698 -14.834 -39.457 1.00 83.25 311 SER A O 1
ATOM 2326 N N . ASP A 1 312 ? 21.160 -12.764 -38.802 1.00 88.19 312 ASP A N 1
ATOM 2327 C CA . ASP A 1 312 ? 20.579 -12.359 -40.083 1.00 88.19 312 ASP A CA 1
ATOM 2328 C C . ASP A 1 312 ? 21.618 -12.384 -41.207 1.00 88.19 312 ASP A C 1
ATOM 2330 O O . ASP A 1 312 ? 21.351 -12.937 -42.276 1.00 88.19 312 ASP A O 1
ATOM 2334 N N . LEU A 1 313 ? 22.825 -11.856 -40.969 1.00 88.62 313 LEU A N 1
ATOM 2335 C CA . LEU A 1 313 ? 23.916 -11.914 -41.948 1.00 88.62 313 LEU A CA 1
ATOM 2336 C C . LEU A 1 313 ? 24.358 -13.354 -42.230 1.00 88.62 313 LEU A C 1
ATOM 2338 O O . LEU A 1 313 ? 24.644 -13.697 -43.378 1.00 88.62 313 LEU A O 1
ATOM 2342 N N . GLN A 1 314 ? 24.372 -14.215 -41.211 1.00 87.38 314 GLN A N 1
ATOM 2343 C CA . GLN A 1 314 ? 24.662 -15.636 -41.382 1.00 87.38 314 GLN A CA 1
ATOM 2344 C C . GLN A 1 314 ? 23.600 -16.335 -42.239 1.00 87.38 314 GLN A C 1
ATOM 2346 O O . GLN A 1 314 ? 23.943 -17.050 -43.183 1.00 87.38 314 GLN A O 1
ATOM 2351 N N . ASN A 1 315 ? 22.317 -16.092 -41.971 1.00 87.50 315 ASN A N 1
ATOM 2352 C CA . ASN A 1 315 ? 21.216 -16.656 -42.752 1.00 87.50 315 ASN A CA 1
ATOM 2353 C C . ASN A 1 315 ? 21.224 -16.144 -44.200 1.00 87.50 315 ASN A C 1
ATOM 2355 O O . ASN A 1 315 ? 21.027 -16.927 -45.130 1.00 87.50 315 ASN A O 1
ATOM 2359 N N . GLN A 1 316 ? 21.519 -14.858 -44.411 1.00 87.81 316 GLN A N 1
ATOM 2360 C CA . GLN A 1 316 ? 21.684 -14.284 -45.748 1.00 87.81 316 GLN A CA 1
ATOM 2361 C C . GLN A 1 316 ? 22.864 -14.913 -46.497 1.00 87.81 316 GLN A C 1
ATOM 2363 O O . GLN A 1 316 ? 22.727 -15.232 -47.678 1.00 87.81 316 GLN A O 1
ATOM 2368 N N . ALA A 1 317 ? 24.001 -15.145 -45.828 1.00 85.88 317 ALA A N 1
ATOM 2369 C CA . ALA A 1 317 ? 25.163 -15.791 -46.440 1.00 85.88 317 ALA A CA 1
ATOM 2370 C C . ALA A 1 317 ? 24.844 -17.227 -46.879 1.00 85.88 317 ALA A C 1
ATOM 2372 O O . ALA A 1 317 ? 25.180 -17.624 -47.994 1.00 85.88 317 ALA A O 1
ATOM 2373 N N . LEU A 1 318 ? 24.137 -17.988 -46.039 1.00 85.62 318 LEU A N 1
ATOM 2374 C CA . LEU A 1 318 ? 23.705 -19.346 -46.374 1.00 85.62 318 LEU A CA 1
ATOM 2375 C C . LEU A 1 318 ? 22.700 -19.361 -47.536 1.00 85.62 318 LEU A C 1
ATOM 2377 O O . LEU A 1 318 ? 22.816 -20.198 -48.431 1.00 85.62 318 LEU A O 1
ATOM 2381 N N . ALA A 1 319 ? 21.755 -18.417 -47.563 1.00 85.25 319 ALA A N 1
ATOM 2382 C CA . ALA A 1 319 ? 20.789 -18.276 -48.653 1.00 85.25 319 ALA A CA 1
ATOM 2383 C C . ALA A 1 319 ? 21.435 -17.821 -49.977 1.00 85.25 319 ALA A C 1
ATOM 2385 O O . ALA A 1 319 ? 20.939 -18.150 -51.052 1.00 85.25 319 ALA A O 1
ATOM 2386 N N . ALA A 1 320 ? 22.555 -17.096 -49.913 1.00 85.06 320 ALA A N 1
ATOM 2387 C CA . ALA A 1 320 ? 23.332 -16.643 -51.067 1.00 85.06 320 ALA A CA 1
ATOM 2388 C C . ALA A 1 320 ? 24.329 -17.694 -51.601 1.00 85.06 320 ALA A C 1
ATOM 2390 O O . ALA A 1 320 ? 25.169 -17.379 -52.448 1.00 85.06 320 ALA A O 1
ATOM 2391 N N . ARG A 1 321 ? 24.265 -18.948 -51.130 1.00 80.75 321 ARG A N 1
ATOM 2392 C CA . ARG A 1 321 ? 25.150 -20.025 -51.593 1.00 80.75 321 ARG A CA 1
ATOM 2393 C C . ARG A 1 321 ? 25.074 -20.189 -53.115 1.00 80.75 321 ARG A C 1
ATOM 2395 O O . ARG A 1 321 ? 24.005 -20.411 -53.673 1.00 80.75 321 ARG A O 1
ATOM 2402 N N . GLY A 1 322 ? 26.234 -20.136 -53.771 1.00 74.56 322 GLY A N 1
ATOM 2403 C CA . GLY A 1 322 ? 26.345 -20.244 -55.230 1.00 74.56 322 GLY A CA 1
ATOM 2404 C C . GLY A 1 322 ? 26.216 -18.916 -55.985 1.00 74.56 322 GLY A C 1
ATOM 2405 O O . GLY A 1 322 ? 26.349 -18.922 -57.204 1.00 74.56 322 GLY A O 1
ATOM 2406 N N . ASP A 1 323 ? 26.022 -17.789 -55.289 1.00 81.25 323 ASP A N 1
ATOM 2407 C CA . ASP A 1 323 ? 25.987 -16.439 -55.866 1.00 81.25 323 ASP A CA 1
ATOM 2408 C C . ASP A 1 323 ? 27.118 -15.571 -55.268 1.00 81.25 323 ASP A C 1
ATOM 2410 O O . ASP A 1 323 ? 26.937 -14.911 -54.236 1.00 81.25 323 ASP A O 1
ATOM 2414 N N . PRO A 1 324 ? 28.316 -15.561 -55.889 1.00 79.44 324 PRO A N 1
ATOM 2415 C CA . PRO A 1 324 ? 29.466 -14.801 -55.396 1.00 79.44 324 PRO A CA 1
ATOM 2416 C C . PRO A 1 324 ? 29.207 -13.293 -55.279 1.00 79.44 324 PRO A C 1
ATOM 2418 O O . PRO A 1 324 ? 29.796 -12.638 -54.420 1.00 79.44 324 PRO A O 1
ATOM 2421 N N . GLY A 1 325 ? 28.318 -12.740 -56.113 1.00 79.12 325 GLY A N 1
ATOM 2422 C CA . GLY A 1 325 ? 27.964 -11.322 -56.081 1.00 79.12 325 GLY A CA 1
ATOM 2423 C C . GLY A 1 325 ? 27.215 -10.958 -54.802 1.00 79.12 325 GLY A C 1
ATOM 2424 O O . GLY A 1 325 ? 27.596 -10.015 -54.107 1.00 79.12 325 GLY A O 1
ATOM 2425 N N . LYS A 1 326 ? 26.199 -11.748 -54.432 1.00 85.25 326 LYS A N 1
ATOM 2426 C CA . LYS A 1 326 ? 25.467 -11.559 -53.167 1.00 85.25 326 LYS A CA 1
ATOM 2427 C C . LYS A 1 326 ? 26.345 -11.807 -51.945 1.00 85.25 326 LYS A C 1
ATOM 2429 O O . LYS A 1 326 ? 26.269 -11.043 -50.985 1.00 85.25 326 LYS A O 1
ATOM 2434 N N . LEU A 1 327 ? 27.218 -12.813 -51.995 1.00 86.00 327 LEU A N 1
ATOM 2435 C CA . LEU A 1 327 ? 28.186 -13.081 -50.926 1.00 86.00 327 LEU A CA 1
ATOM 2436 C C . LEU A 1 327 ? 29.160 -11.908 -50.717 1.00 86.00 327 LEU A C 1
ATOM 2438 O O . LEU A 1 327 ? 29.446 -11.557 -49.574 1.00 86.00 327 LEU A O 1
ATOM 2442 N N . GLY A 1 328 ? 29.606 -11.249 -51.793 1.00 81.25 328 GLY A N 1
ATOM 2443 C CA . GLY A 1 328 ? 30.428 -10.036 -51.712 1.00 81.25 328 GLY A CA 1
ATOM 2444 C C . GLY A 1 328 ? 29.701 -8.844 -51.077 1.00 81.25 328 GLY A C 1
ATOM 2445 O O . GLY A 1 328 ? 30.287 -8.119 -50.271 1.00 81.25 328 GLY A O 1
ATOM 2446 N N . VAL A 1 329 ? 28.406 -8.669 -51.365 1.00 87.62 329 VAL A N 1
ATOM 2447 C CA . VAL A 1 329 ? 27.581 -7.627 -50.725 1.00 87.62 329 VAL A CA 1
ATOM 2448 C C . VAL A 1 329 ? 27.444 -7.893 -49.222 1.00 87.62 329 VAL A C 1
ATOM 2450 O O . VAL A 1 329 ? 27.656 -6.985 -48.421 1.00 87.62 329 VAL A O 1
ATOM 2453 N N . ILE A 1 330 ? 27.183 -9.138 -48.819 1.00 88.81 330 ILE A N 1
ATOM 2454 C CA . ILE A 1 330 ? 27.073 -9.522 -47.401 1.00 88.81 330 ILE A CA 1
ATOM 2455 C C . ILE A 1 330 ? 28.421 -9.346 -46.681 1.00 88.81 330 ILE A C 1
ATOM 2457 O O . ILE A 1 330 ? 28.460 -8.807 -45.575 1.00 88.81 330 ILE A O 1
ATOM 2461 N N . ALA A 1 331 ? 29.541 -9.696 -47.325 1.00 86.69 331 ALA A N 1
ATOM 2462 C CA . ALA A 1 331 ? 30.883 -9.478 -46.775 1.00 86.69 331 ALA A CA 1
ATOM 2463 C C . ALA A 1 331 ? 31.155 -7.995 -46.461 1.00 86.69 331 ALA A C 1
ATOM 2465 O O . ALA A 1 331 ? 31.728 -7.671 -45.420 1.00 86.69 331 ALA A O 1
ATOM 2466 N N . SER A 1 332 ? 30.687 -7.078 -47.316 1.00 87.06 332 SER A N 1
ATOM 2467 C CA . SER A 1 332 ? 30.853 -5.635 -47.090 1.00 87.06 332 SER A CA 1
ATOM 2468 C C . SER A 1 332 ? 30.044 -5.091 -45.902 1.00 87.06 332 SER A C 1
ATOM 2470 O O . SER A 1 332 ? 30.369 -4.029 -45.373 1.00 87.06 332 SER A O 1
ATOM 2472 N N . GLN A 1 333 ? 29.038 -5.834 -45.424 1.00 88.06 333 GLN A N 1
ATOM 2473 C CA . GLN A 1 333 ? 28.234 -5.484 -44.247 1.00 88.06 333 GLN A CA 1
ATOM 2474 C C . GLN A 1 333 ? 28.857 -5.966 -42.923 1.00 88.06 333 GLN A C 1
ATOM 2476 O O . GLN A 1 333 ? 28.456 -5.499 -41.853 1.00 88.06 333 GLN A O 1
ATOM 2481 N N . LEU A 1 334 ? 29.875 -6.839 -42.964 1.00 84.69 334 LEU A N 1
ATOM 2482 C CA . LEU A 1 334 ? 30.503 -7.408 -41.764 1.00 84.69 334 LEU A CA 1
ATOM 2483 C C . LEU A 1 334 ? 31.249 -6.364 -40.926 1.00 84.69 334 LEU A C 1
ATOM 2485 O O . LEU A 1 334 ? 31.073 -6.314 -39.712 1.00 84.69 334 LEU A O 1
ATOM 2489 N N . MET A 1 335 ? 32.061 -5.513 -41.560 1.00 77.50 335 MET A N 1
ATOM 2490 C CA . MET A 1 335 ? 32.826 -4.469 -40.861 1.00 77.50 335 MET A CA 1
ATOM 2491 C C . MET A 1 335 ? 31.929 -3.395 -40.220 1.00 77.50 335 MET A C 1
ATOM 2493 O O . MET A 1 335 ? 32.139 -3.081 -39.047 1.00 77.50 335 MET A O 1
ATOM 2497 N N . PRO A 1 336 ? 30.896 -2.867 -40.909 1.00 79.56 336 PRO A N 1
ATOM 2498 C CA . PRO A 1 336 ? 29.894 -2.009 -40.277 1.00 79.56 336 PRO A CA 1
ATOM 2499 C C . PRO A 1 336 ? 29.202 -2.663 -39.075 1.00 79.56 336 PRO A C 1
ATOM 2501 O O . PRO A 1 336 ? 28.990 -2.009 -38.056 1.00 79.56 336 PRO A O 1
ATOM 2504 N N . THR A 1 337 ? 28.886 -3.956 -39.166 1.00 78.19 337 THR A N 1
ATOM 2505 C CA . THR A 1 337 ? 28.221 -4.705 -38.087 1.00 78.19 337 THR A CA 1
ATOM 2506 C C . THR A 1 337 ? 29.153 -4.916 -36.895 1.00 78.19 337 THR A C 1
ATOM 2508 O O . THR A 1 337 ? 28.760 -4.641 -35.762 1.00 78.19 337 THR A O 1
ATOM 2511 N N . LEU A 1 338 ? 30.417 -5.280 -37.140 1.00 74.25 338 LEU A N 1
ATOM 2512 C CA . LEU A 1 338 ? 31.457 -5.383 -36.113 1.00 74.25 338 LEU A CA 1
ATOM 2513 C C . LEU A 1 338 ? 31.692 -4.044 -35.409 1.00 74.25 338 LEU A C 1
ATOM 2515 O O . LEU A 1 338 ? 31.758 -3.998 -34.183 1.00 74.25 338 LEU A O 1
ATOM 2519 N N . SER A 1 339 ? 31.767 -2.947 -36.165 1.00 67.25 339 SER A N 1
ATOM 2520 C CA . SER A 1 339 ? 31.943 -1.607 -35.600 1.00 67.25 339 SER A CA 1
ATOM 2521 C C . SER A 1 339 ? 30.748 -1.154 -34.759 1.00 67.25 339 SER A C 1
ATOM 2523 O O . SER A 1 339 ? 30.922 -0.325 -33.869 1.00 67.25 339 SER A O 1
ATOM 2525 N N . ARG A 1 340 ? 29.540 -1.643 -35.061 1.00 66.25 340 ARG A N 1
ATOM 2526 C CA . ARG A 1 340 ? 28.299 -1.211 -34.408 1.00 66.25 340 ARG A CA 1
ATOM 2527 C C . ARG A 1 340 ? 27.915 -2.072 -33.206 1.00 66.25 340 ARG A C 1
ATOM 2529 O O . ARG A 1 340 ? 27.354 -1.540 -32.254 1.00 66.25 340 ARG A O 1
ATOM 2536 N N . PHE A 1 341 ? 28.207 -3.371 -33.245 1.00 74.88 341 PHE A N 1
ATOM 2537 C CA . PHE A 1 341 ? 27.735 -4.335 -32.245 1.00 74.88 341 PHE A CA 1
ATOM 2538 C C . PHE A 1 341 ? 28.843 -5.196 -31.612 1.00 74.88 341 PHE A C 1
ATOM 2540 O O . PHE A 1 341 ? 28.569 -5.932 -30.667 1.00 74.88 341 PHE A O 1
ATOM 2547 N N . GLY A 1 342 ? 30.092 -5.117 -32.086 1.00 67.19 342 GLY A N 1
ATOM 2548 C CA . GLY A 1 342 ? 31.183 -5.982 -31.624 1.00 67.19 342 GLY A CA 1
ATOM 2549 C C . GLY A 1 342 ? 31.044 -7.436 -32.102 1.00 67.19 342 GLY A C 1
ATOM 2550 O O . GLY A 1 342 ? 30.324 -7.717 -33.057 1.00 67.19 342 GLY A O 1
ATOM 2551 N N . GLY A 1 343 ? 31.751 -8.370 -31.451 1.00 68.50 343 GLY A N 1
ATOM 2552 C CA . GLY A 1 343 ? 31.697 -9.806 -31.777 1.00 68.50 343 GLY A CA 1
ATOM 2553 C C . GLY A 1 343 ? 32.769 -10.266 -32.769 1.00 68.50 343 GLY A C 1
ATOM 2554 O O . GLY A 1 343 ? 32.454 -10.771 -33.844 1.00 68.50 343 GLY A O 1
ATOM 2555 N N . VAL A 1 344 ? 34.046 -10.115 -32.399 1.00 71.94 344 VAL A N 1
ATOM 2556 C CA . VAL A 1 344 ? 35.203 -10.513 -33.232 1.00 71.94 344 VAL A CA 1
ATOM 2557 C C . VAL A 1 344 ? 35.145 -11.993 -33.633 1.00 71.94 344 VAL A C 1
ATOM 2559 O O . VAL A 1 344 ? 35.475 -12.330 -34.771 1.00 71.94 344 VAL A O 1
ATOM 2562 N N . ASP A 1 345 ? 34.655 -12.866 -32.752 1.00 70.62 345 ASP A N 1
ATOM 2563 C CA . ASP A 1 345 ? 34.501 -14.295 -33.046 1.00 70.62 345 ASP A CA 1
ATOM 2564 C C . ASP A 1 345 ? 33.426 -14.550 -34.115 1.00 70.62 345 ASP A C 1
ATOM 2566 O O . ASP A 1 345 ? 33.653 -15.319 -35.050 1.00 70.62 345 ASP A O 1
ATOM 2570 N N . HIS A 1 346 ? 32.289 -13.845 -34.045 1.00 75.12 346 HIS A N 1
ATOM 2571 C CA . HIS A 1 346 ? 31.229 -13.917 -35.059 1.00 75.12 346 HIS A CA 1
ATOM 2572 C C . HIS A 1 346 ? 31.699 -13.376 -36.408 1.00 75.12 346 HIS A C 1
ATOM 2574 O O . HIS A 1 346 ? 31.466 -14.014 -37.435 1.00 75.12 346 HIS A O 1
ATOM 2580 N N . TYR A 1 347 ? 32.419 -12.251 -36.407 1.00 80.75 347 TYR A N 1
ATOM 2581 C CA . TYR A 1 347 ? 33.051 -11.710 -37.607 1.00 80.75 347 TYR A CA 1
ATOM 2582 C C . TYR A 1 347 ? 34.002 -12.731 -38.240 1.00 80.75 347 TYR A C 1
ATOM 2584 O O . TYR A 1 347 ? 33.900 -13.020 -39.430 1.00 80.75 347 TYR A O 1
ATOM 2592 N N . THR A 1 348 ? 34.899 -13.311 -37.440 1.00 76.81 348 THR A N 1
ATOM 2593 C CA . THR A 1 348 ? 35.901 -14.272 -37.918 1.00 76.81 348 THR A CA 1
ATOM 2594 C C . THR A 1 348 ? 35.231 -15.519 -38.492 1.00 76.81 348 THR A C 1
ATOM 2596 O O . THR A 1 348 ? 35.573 -15.956 -39.591 1.00 76.81 348 THR A O 1
ATOM 2599 N N . HIS A 1 349 ? 34.226 -16.055 -37.795 1.00 82.19 349 HIS A N 1
ATOM 2600 C CA . HIS A 1 349 ? 33.475 -17.226 -38.234 1.00 82.19 349 HIS A CA 1
ATOM 2601 C C . HIS A 1 349 ? 32.677 -16.970 -39.520 1.00 82.19 349 HIS A C 1
ATOM 2603 O O . HIS A 1 349 ? 32.736 -17.766 -40.462 1.00 82.19 349 HIS A O 1
ATOM 2609 N N . LEU A 1 350 ? 31.950 -15.853 -39.595 1.00 86.19 350 LEU A N 1
ATOM 2610 C CA . LEU A 1 350 ? 31.118 -15.538 -40.752 1.00 86.19 350 LEU A CA 1
ATOM 2611 C C . LEU A 1 350 ? 31.963 -15.154 -41.973 1.00 86.19 350 LEU A C 1
ATOM 2613 O O . LEU A 1 350 ? 31.659 -15.587 -43.081 1.00 86.19 350 LEU A O 1
ATOM 2617 N N . ASN A 1 351 ? 33.073 -14.438 -41.783 1.00 87.69 351 ASN A N 1
ATOM 2618 C CA . ASN A 1 351 ? 34.016 -14.138 -42.859 1.00 87.69 351 ASN A CA 1
ATOM 2619 C C . ASN A 1 351 ? 34.662 -15.417 -43.426 1.00 87.69 351 ASN A C 1
ATOM 2621 O O . ASN A 1 351 ? 34.768 -15.576 -44.645 1.00 87.69 351 ASN A O 1
ATOM 2625 N N . ALA A 1 352 ? 35.035 -16.366 -42.558 1.00 86.69 352 ALA A N 1
ATOM 2626 C CA . ALA A 1 352 ? 35.521 -17.679 -42.983 1.00 86.69 352 ALA A CA 1
ATOM 2627 C C . ALA A 1 352 ? 34.438 -18.471 -43.736 1.00 86.69 352 ALA A C 1
ATOM 2629 O O . ALA A 1 352 ? 34.720 -19.064 -44.777 1.00 86.69 352 ALA A O 1
ATOM 2630 N N . THR A 1 353 ? 33.191 -18.422 -43.259 1.00 87.69 353 THR A N 1
ATOM 2631 C CA . THR A 1 353 ? 32.041 -19.068 -43.910 1.00 87.69 353 THR A CA 1
ATOM 2632 C C . THR A 1 353 ? 31.802 -18.500 -45.309 1.00 87.69 353 THR A C 1
ATOM 2634 O O . THR A 1 353 ? 31.716 -19.260 -46.269 1.00 87.69 353 THR A O 1
ATOM 2637 N N . ILE A 1 354 ? 31.759 -17.173 -45.458 1.00 87.31 354 ILE A N 1
ATOM 2638 C CA . ILE A 1 354 ? 31.587 -16.512 -46.760 1.00 87.31 354 ILE A CA 1
ATOM 2639 C C . ILE A 1 354 ? 32.745 -16.857 -47.701 1.00 87.31 354 ILE A C 1
ATOM 2641 O O . ILE A 1 354 ? 32.509 -17.209 -48.855 1.00 87.31 354 ILE A O 1
ATOM 2645 N N . SER A 1 355 ? 33.985 -16.831 -47.205 1.00 85.56 355 SER A N 1
ATOM 2646 C CA . SER A 1 355 ? 35.164 -17.208 -47.995 1.00 85.56 355 SER A CA 1
ATOM 2647 C C . SER A 1 355 ? 35.084 -18.659 -48.488 1.00 85.56 355 SER A C 1
ATOM 2649 O O . SER A 1 355 ? 35.373 -18.930 -49.653 1.00 85.56 355 SER A O 1
ATOM 2651 N N . GLY A 1 356 ? 34.626 -19.582 -47.635 1.00 85.81 356 GLY A N 1
ATOM 2652 C CA . GLY A 1 356 ? 34.377 -20.976 -48.003 1.00 85.81 356 GLY A CA 1
ATOM 2653 C C . GLY A 1 356 ? 33.281 -21.125 -49.060 1.00 85.81 356 GLY A C 1
ATOM 2654 O O . GLY A 1 356 ? 33.471 -21.833 -50.043 1.00 85.81 356 GLY A O 1
ATOM 2655 N N . LEU A 1 357 ? 32.167 -20.398 -48.923 1.00 85.06 357 LEU A N 1
ATOM 2656 C CA . LEU A 1 357 ? 31.073 -20.418 -49.902 1.00 85.06 357 LEU A CA 1
ATOM 2657 C C . LEU A 1 357 ? 31.489 -19.850 -51.269 1.00 85.06 357 LEU A C 1
ATOM 2659 O O . LEU A 1 357 ? 31.058 -20.367 -52.302 1.00 85.06 357 LEU A O 1
ATOM 2663 N N . ILE A 1 358 ? 32.343 -18.822 -51.296 1.00 84.81 358 ILE A N 1
ATOM 2664 C CA . ILE A 1 358 ? 32.922 -18.283 -52.536 1.00 84.81 358 ILE A CA 1
ATOM 2665 C C . ILE A 1 358 ? 33.853 -19.317 -53.184 1.00 84.81 358 ILE A C 1
ATOM 2667 O O . ILE A 1 358 ? 33.763 -19.549 -54.392 1.00 84.81 358 ILE A O 1
ATOM 2671 N N . ALA A 1 359 ? 34.715 -19.969 -52.397 1.00 83.62 359 ALA A N 1
ATOM 2672 C CA . ALA A 1 359 ? 35.609 -21.017 -52.891 1.00 83.62 359 ALA A CA 1
ATOM 2673 C C . ALA A 1 359 ? 34.832 -22.222 -53.453 1.00 83.62 359 ALA A C 1
ATOM 2675 O O . ALA A 1 359 ? 35.166 -22.727 -54.527 1.00 83.62 359 ALA A O 1
ATOM 2676 N N . ASP A 1 360 ? 33.755 -22.635 -52.782 1.00 82.75 360 ASP A N 1
ATOM 2677 C CA . ASP A 1 360 ? 32.847 -23.686 -53.248 1.00 82.75 360 ASP A CA 1
ATOM 2678 C C . ASP A 1 360 ? 32.175 -23.309 -54.576 1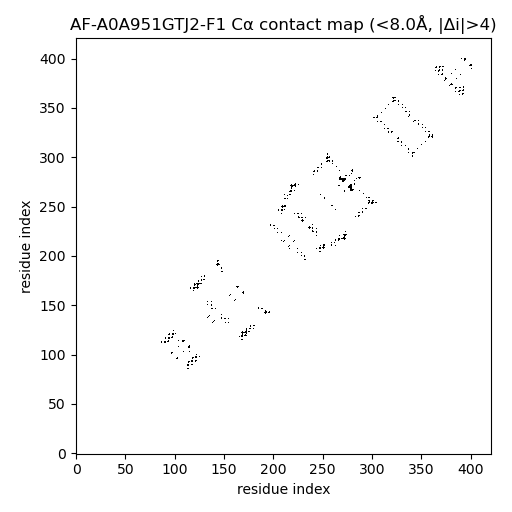.00 82.75 360 ASP A C 1
ATOM 2680 O O . ASP A 1 360 ? 32.130 -24.123 -55.501 1.00 82.75 360 ASP A O 1
ATOM 2684 N N . ALA A 1 361 ? 31.684 -22.071 -54.706 1.00 79.50 361 ALA A N 1
ATOM 2685 C CA . ALA A 1 361 ? 31.063 -21.584 -55.938 1.00 79.50 361 ALA A CA 1
ATOM 2686 C C . ALA A 1 361 ? 32.060 -21.550 -57.112 1.00 79.50 361 ALA A C 1
ATOM 2688 O O . ALA A 1 361 ? 31.735 -21.979 -58.226 1.00 79.50 361 ALA A O 1
ATOM 2689 N N . ALA A 1 362 ? 33.296 -21.108 -56.864 1.00 80.75 362 ALA A N 1
ATOM 2690 C CA . ALA A 1 362 ? 34.366 -21.119 -57.858 1.00 80.75 362 ALA A CA 1
ATOM 2691 C C . ALA A 1 362 ? 34.733 -22.553 -58.278 1.00 80.75 362 ALA A C 1
ATOM 2693 O O . ALA A 1 362 ? 34.795 -22.853 -59.470 1.00 80.75 362 ALA A O 1
ATOM 2694 N N . SER A 1 363 ? 34.899 -23.458 -57.309 1.00 82.31 363 SER A N 1
ATOM 2695 C CA . SER A 1 363 ? 35.178 -24.881 -57.543 1.00 82.31 363 SER A CA 1
ATOM 2696 C C . SER A 1 363 ? 34.071 -25.555 -58.359 1.00 82.31 363 SER A C 1
ATOM 2698 O O . SER A 1 363 ? 34.353 -26.262 -59.325 1.00 82.31 363 SER A O 1
ATOM 2700 N N . SER A 1 364 ? 32.807 -25.267 -58.037 1.00 80.00 364 SER A N 1
ATOM 2701 C CA . SER A 1 364 ? 31.639 -25.743 -58.784 1.00 80.00 364 SER A CA 1
ATOM 2702 C C . SER A 1 364 ? 31.631 -25.251 -60.234 1.00 80.00 364 SER A C 1
ATOM 2704 O O . SER A 1 364 ? 31.356 -26.027 -61.146 1.00 80.00 364 SER A O 1
ATOM 2706 N N . THR A 1 365 ? 31.993 -23.988 -60.467 1.00 81.19 365 THR A N 1
ATOM 2707 C CA . THR A 1 365 ? 32.055 -23.397 -61.815 1.00 81.19 365 THR A CA 1
ATOM 2708 C C . THR A 1 365 ? 33.183 -24.010 -62.646 1.00 81.19 365 THR A C 1
ATOM 2710 O O . THR A 1 365 ? 32.975 -24.400 -63.793 1.00 81.19 365 THR A O 1
ATOM 2713 N N . ILE A 1 366 ? 34.376 -24.150 -62.059 1.00 83.56 366 ILE A N 1
ATOM 2714 C CA . ILE A 1 366 ? 35.524 -24.797 -62.710 1.00 83.56 366 ILE A CA 1
ATOM 2715 C C . ILE A 1 366 ? 35.188 -26.254 -63.040 1.00 83.56 366 ILE A C 1
ATOM 2717 O O . ILE A 1 366 ? 35.421 -26.699 -64.162 1.00 83.56 366 ILE A O 1
ATOM 2721 N N . GLY A 1 367 ? 34.602 -26.982 -62.088 1.00 83.12 367 GLY A N 1
ATOM 2722 C CA . GLY A 1 367 ? 34.167 -28.360 -62.284 1.00 83.12 367 GLY A CA 1
ATOM 2723 C C . GLY A 1 367 ? 33.105 -28.492 -63.377 1.00 83.12 367 GLY A C 1
ATOM 2724 O O . GLY A 1 367 ? 33.219 -29.369 -64.228 1.00 83.12 367 GLY A O 1
ATOM 2725 N N . ALA A 1 368 ? 32.116 -27.595 -63.423 1.00 82.19 368 ALA A N 1
ATOM 2726 C CA . ALA A 1 368 ? 31.107 -27.575 -64.482 1.00 82.19 368 ALA A CA 1
ATOM 2727 C C . ALA A 1 368 ? 31.734 -27.346 -65.868 1.00 82.19 368 ALA A C 1
ATOM 2729 O O . ALA A 1 368 ? 31.424 -28.079 -66.807 1.00 82.19 368 ALA A O 1
ATOM 2730 N N . ASN A 1 369 ? 32.678 -26.407 -65.984 1.00 83.00 369 ASN A N 1
ATOM 2731 C CA . ASN A 1 369 ? 33.418 -26.161 -67.227 1.00 83.00 369 ASN A CA 1
ATOM 2732 C C . ASN A 1 369 ? 34.254 -27.377 -67.651 1.00 83.00 369 ASN A C 1
ATOM 2734 O O . ASN A 1 369 ? 34.334 -27.691 -68.836 1.00 83.00 369 ASN A O 1
ATOM 2738 N N . GLN A 1 370 ? 34.859 -28.088 -66.695 1.00 83.88 370 GLN A N 1
ATOM 2739 C CA . GLN A 1 370 ? 35.567 -29.338 -66.972 1.00 83.88 370 GLN A CA 1
ATOM 2740 C C . GLN A 1 370 ? 34.619 -30.410 -67.516 1.00 83.88 370 GLN A C 1
ATOM 2742 O O . GLN A 1 370 ? 34.961 -31.076 -68.489 1.00 83.88 370 GLN A O 1
ATOM 2747 N N . VAL A 1 371 ? 33.420 -30.555 -66.943 1.00 84.62 371 VAL A N 1
ATOM 2748 C CA . VAL A 1 371 ? 32.402 -31.488 -67.455 1.00 84.62 371 VAL A CA 1
ATOM 2749 C C . VAL A 1 371 ? 31.935 -31.086 -68.857 1.00 84.62 371 VAL A C 1
ATOM 2751 O O . VAL A 1 371 ? 31.792 -31.953 -69.715 1.00 84.62 371 VAL A O 1
ATOM 2754 N N . GLU A 1 372 ? 31.772 -29.792 -69.137 1.00 84.31 372 GLU A N 1
ATOM 2755 C CA . GLU A 1 372 ? 31.439 -29.296 -70.481 1.00 84.31 372 GLU A CA 1
ATOM 2756 C C . GLU A 1 372 ? 32.551 -29.601 -71.500 1.00 84.31 372 GLU A C 1
ATOM 2758 O O . GLU A 1 372 ? 32.277 -30.056 -72.611 1.00 84.31 372 GLU A O 1
ATOM 2763 N N . GLN A 1 373 ? 33.817 -29.437 -71.111 1.00 81.50 373 GLN A N 1
ATOM 2764 C CA . GLN A 1 373 ? 34.964 -29.808 -71.946 1.00 81.50 373 GLN A CA 1
ATOM 2765 C C . GLN A 1 373 ? 35.041 -31.321 -72.198 1.00 81.50 373 GLN A C 1
ATOM 2767 O O . GLN A 1 373 ? 35.377 -31.726 -73.311 1.00 81.50 373 GLN A O 1
ATOM 2772 N N . MET A 1 374 ? 34.693 -32.159 -71.211 1.00 86.62 374 MET A N 1
ATOM 2773 C CA . MET A 1 374 ? 34.582 -33.615 -71.404 1.00 86.62 374 MET A CA 1
ATOM 2774 C C . MET A 1 374 ? 33.447 -33.967 -72.369 1.00 86.62 374 MET A C 1
ATOM 2776 O O . MET A 1 374 ? 33.633 -34.799 -73.254 1.00 86.62 374 MET A O 1
ATOM 2780 N N . ALA A 1 375 ? 32.286 -33.319 -72.231 1.00 82.38 375 ALA A N 1
ATOM 2781 C CA . ALA A 1 375 ? 31.127 -33.551 -73.092 1.00 82.38 375 ALA A CA 1
ATOM 2782 C C . ALA A 1 375 ? 31.402 -33.180 -74.561 1.00 82.38 375 ALA A C 1
ATOM 2784 O O . ALA A 1 375 ? 30.948 -33.876 -75.464 1.00 82.38 375 ALA A O 1
ATOM 2785 N N . ASN A 1 376 ? 32.199 -32.133 -74.797 1.00 85.38 376 ASN A N 1
ATOM 2786 C CA . ASN A 1 376 ? 32.585 -31.680 -76.136 1.00 85.38 376 ASN A CA 1
ATOM 2787 C C . ASN A 1 376 ? 33.851 -32.375 -76.683 1.00 85.38 376 ASN A C 1
ATOM 2789 O O . ASN A 1 376 ? 34.377 -31.965 -77.716 1.00 85.38 376 ASN A O 1
ATOM 2793 N N . GLY A 1 377 ? 34.366 -33.404 -75.997 1.00 80.75 377 GLY A N 1
ATOM 2794 C CA . GLY A 1 377 ? 35.520 -34.195 -76.441 1.00 80.75 377 GLY A CA 1
ATOM 2795 C C . GLY A 1 377 ? 36.883 -33.502 -76.315 1.00 80.75 377 GLY A C 1
ATOM 2796 O O . GLY A 1 377 ? 37.882 -34.040 -76.784 1.00 80.75 377 GLY A O 1
ATOM 2797 N N . ALA A 1 378 ? 36.951 -32.334 -75.668 1.00 84.38 378 ALA A N 1
ATOM 2798 C CA . ALA A 1 378 ? 38.191 -31.583 -75.461 1.00 84.38 378 ALA A CA 1
ATOM 2799 C C . ALA A 1 378 ? 39.061 -32.148 -74.317 1.00 84.38 378 ALA A C 1
ATOM 2801 O O . ALA A 1 378 ? 40.224 -31.769 -74.187 1.00 84.38 378 ALA A O 1
ATOM 2802 N N . MET A 1 379 ? 38.519 -33.050 -73.489 1.00 81.50 379 MET A N 1
ATOM 2803 C CA . MET A 1 379 ? 39.222 -33.702 -72.377 1.00 81.50 379 MET A CA 1
ATOM 2804 C C . MET A 1 379 ? 38.707 -35.143 -72.166 1.00 81.50 379 MET A C 1
ATOM 2806 O O . MET A 1 379 ? 37.512 -35.382 -72.352 1.00 81.50 379 MET A O 1
ATOM 2810 N N . PRO A 1 380 ? 39.554 -36.115 -71.760 1.00 79.94 380 PRO A N 1
ATOM 2811 C CA . PRO A 1 380 ? 39.102 -37.461 -71.398 1.00 79.94 380 PRO A CA 1
ATOM 2812 C C . PRO A 1 380 ? 38.099 -37.457 -70.235 1.00 79.94 380 PRO A C 1
ATOM 2814 O O . PRO A 1 380 ? 38.222 -36.686 -69.283 1.00 79.94 380 PRO A O 1
ATOM 2817 N N . VAL A 1 381 ? 37.116 -38.358 -70.303 1.00 82.81 381 VAL A N 1
ATOM 2818 C CA . VAL A 1 381 ? 36.025 -38.453 -69.324 1.00 82.81 381 VAL A CA 1
ATOM 2819 C C . VAL A 1 381 ? 36.537 -38.993 -67.988 1.00 82.81 381 VAL A C 1
ATOM 2821 O O . VAL A 1 381 ? 37.039 -40.113 -67.906 1.00 82.81 381 VAL A O 1
ATOM 2824 N N . VAL A 1 382 ? 36.340 -38.219 -66.918 1.00 87.00 382 VAL A N 1
ATOM 2825 C CA . VAL A 1 382 ? 36.634 -38.630 -65.538 1.00 87.00 382 VAL A CA 1
ATOM 2826 C C . VAL A 1 382 ? 35.321 -38.779 -64.774 1.00 87.00 382 VAL A C 1
ATOM 2828 O O . VAL A 1 382 ? 34.735 -37.786 -64.345 1.00 87.00 382 VAL A O 1
ATOM 2831 N N . GLY A 1 383 ? 34.873 -40.024 -64.567 1.00 77.19 383 GLY A N 1
ATOM 2832 C CA . GLY A 1 383 ? 33.559 -40.330 -63.976 1.00 77.19 383 GLY A CA 1
ATOM 2833 C C . GLY A 1 383 ? 33.272 -39.591 -62.663 1.00 77.19 383 GLY A C 1
ATOM 2834 O O . GLY A 1 383 ? 32.238 -38.954 -62.536 1.00 77.19 383 GLY A O 1
ATOM 2835 N N . LYS A 1 384 ? 34.240 -39.535 -61.735 1.00 82.25 384 LYS A N 1
ATOM 2836 C CA . LYS A 1 384 ? 34.084 -38.820 -60.450 1.00 82.25 384 LYS A CA 1
ATOM 2837 C C . LYS A 1 384 ? 33.866 -37.307 -60.597 1.00 82.25 384 LYS A C 1
ATOM 2839 O O . LYS A 1 384 ? 33.203 -36.706 -59.758 1.00 82.25 384 LYS A O 1
ATOM 2844 N N . THR A 1 385 ? 34.444 -36.685 -61.623 1.00 80.44 385 THR A N 1
ATOM 2845 C CA . THR A 1 385 ? 34.277 -35.250 -61.904 1.00 80.44 385 THR A CA 1
ATOM 2846 C C . THR A 1 385 ? 32.915 -34.994 -62.540 1.00 80.44 385 THR A C 1
ATOM 2848 O O . THR A 1 385 ? 32.230 -34.051 -62.149 1.00 80.44 385 THR A O 1
ATOM 2851 N N . VAL A 1 386 ? 32.491 -35.871 -63.456 1.00 77.88 386 VAL A N 1
ATOM 2852 C CA . VAL A 1 386 ? 31.154 -35.830 -64.062 1.00 77.88 386 VAL A CA 1
ATOM 2853 C C . VAL A 1 386 ? 30.079 -36.008 -62.993 1.00 77.88 386 VAL A C 1
ATOM 2855 O O . VAL A 1 386 ? 29.234 -35.134 -62.850 1.00 77.88 386 VAL A O 1
ATOM 2858 N N . ASP A 1 387 ? 30.161 -37.052 -62.170 1.00 79.44 387 ASP A N 1
ATOM 2859 C CA . ASP A 1 387 ? 29.179 -37.320 -61.110 1.00 79.44 387 ASP A CA 1
ATOM 2860 C C . ASP A 1 387 ? 29.051 -36.148 -60.125 1.00 79.44 387 ASP A C 1
ATOM 2862 O O . ASP A 1 387 ? 27.956 -35.821 -59.668 1.00 79.44 387 ASP A O 1
ATOM 2866 N N . LYS A 1 388 ? 30.172 -35.489 -59.812 1.00 80.50 388 LYS A N 1
ATOM 2867 C CA . LYS A 1 388 ? 30.214 -34.391 -58.843 1.00 80.50 388 LYS A CA 1
ATOM 2868 C C . LYS A 1 388 ? 29.718 -33.054 -59.405 1.00 80.50 388 LYS A C 1
ATOM 2870 O O . LYS A 1 388 ? 29.099 -32.299 -58.661 1.00 80.50 388 LYS A O 1
ATOM 2875 N N . PHE A 1 389 ? 30.002 -32.735 -60.670 1.00 83.44 389 PHE A N 1
ATOM 2876 C CA . PHE A 1 389 ? 29.791 -31.386 -61.221 1.00 83.44 389 PHE A CA 1
ATOM 2877 C C . PHE A 1 389 ? 28.797 -31.307 -62.387 1.00 83.44 389 PHE A C 1
ATOM 2879 O O . PHE A 1 389 ? 28.440 -30.205 -62.806 1.00 83.44 389 PHE A O 1
ATOM 2886 N N . LEU A 1 390 ? 28.288 -32.439 -62.883 1.00 80.44 390 LEU A N 1
ATOM 2887 C CA . LEU A 1 390 ? 27.206 -32.462 -63.869 1.00 80.44 390 LEU A CA 1
ATOM 2888 C C . LEU A 1 390 ? 25.945 -31.720 -63.386 1.00 80.44 390 LEU A C 1
ATOM 2890 O O . LEU A 1 390 ? 25.404 -30.951 -64.180 1.00 80.44 390 LEU A O 1
ATOM 2894 N N . PRO A 1 391 ? 25.490 -31.841 -62.119 1.00 79.94 391 PRO A N 1
ATOM 2895 C CA . PRO A 1 391 ? 24.351 -31.056 -61.637 1.00 79.94 391 PRO A CA 1
ATOM 2896 C C . PRO A 1 391 ? 24.580 -29.543 -61.746 1.00 79.94 391 PRO A C 1
ATOM 2898 O O . PRO A 1 391 ? 23.688 -28.822 -62.188 1.00 79.94 391 PRO A O 1
ATOM 2901 N N . SER A 1 392 ? 25.788 -29.070 -61.419 1.00 76.31 392 SER A N 1
ATOM 2902 C CA . SER A 1 392 ? 26.168 -27.657 -61.530 1.00 76.31 392 SER A CA 1
ATOM 2903 C C . SER A 1 392 ? 26.170 -27.170 -62.979 1.00 76.31 392 SER A C 1
ATOM 2905 O O . SER A 1 392 ? 25.710 -26.064 -63.255 1.00 76.31 392 SER A O 1
ATOM 2907 N N . LEU A 1 393 ? 26.644 -28.000 -63.917 1.00 79.81 393 LEU A N 1
ATOM 2908 C CA . LEU A 1 393 ? 26.592 -27.695 -65.347 1.00 79.81 393 LEU A CA 1
ATOM 2909 C C . LEU A 1 393 ? 25.146 -27.618 -65.853 1.00 79.81 393 LEU A C 1
ATOM 2911 O O . LEU A 1 393 ? 24.790 -26.664 -66.540 1.00 79.81 393 LEU A O 1
ATOM 2915 N N . LEU A 1 394 ? 24.303 -28.592 -65.495 1.00 79.00 394 LEU A N 1
ATOM 2916 C CA . LEU A 1 394 ? 22.886 -28.604 -65.873 1.00 79.00 394 LEU A CA 1
ATOM 2917 C C . LEU A 1 394 ? 22.171 -27.355 -65.349 1.00 79.00 394 LEU A C 1
ATOM 2919 O O . LEU A 1 394 ? 21.509 -26.663 -66.120 1.00 79.00 394 LEU A O 1
ATOM 2923 N N . GLN A 1 395 ? 22.398 -27.005 -64.083 1.00 74.75 395 GLN A N 1
ATOM 2924 C CA . GLN A 1 395 ? 21.842 -25.802 -63.474 1.00 74.75 395 GLN A CA 1
ATOM 2925 C C . GLN A 1 395 ? 22.325 -24.519 -64.175 1.00 74.75 395 GLN A C 1
ATOM 2927 O O . GLN A 1 395 ? 21.512 -23.640 -64.454 1.00 74.75 395 GLN A O 1
ATOM 2932 N N . ALA A 1 396 ? 23.611 -24.424 -64.537 1.00 74.00 396 ALA A N 1
ATOM 2933 C CA . ALA A 1 396 ? 24.160 -23.288 -65.286 1.00 74.00 396 ALA A CA 1
ATOM 2934 C C . ALA A 1 396 ? 23.579 -23.157 -66.708 1.00 74.00 396 ALA A C 1
ATOM 2936 O O . ALA A 1 396 ? 23.478 -22.050 -67.235 1.00 74.00 396 ALA A O 1
ATOM 2937 N N . LYS A 1 397 ? 23.157 -24.268 -67.328 1.00 77.50 397 LYS A N 1
ATOM 2938 C CA . LYS A 1 397 ? 22.437 -24.277 -68.615 1.00 77.50 397 LYS A CA 1
ATOM 2939 C C . LYS A 1 397 ? 20.915 -24.114 -68.461 1.00 77.50 397 LYS A C 1
ATOM 2941 O O . LYS A 1 397 ? 20.196 -24.219 -69.451 1.00 77.50 397 LYS A O 1
ATOM 2946 N N . GLY A 1 398 ? 20.414 -23.863 -67.247 1.00 71.75 398 GLY A N 1
ATOM 2947 C CA . GLY A 1 398 ? 18.983 -23.694 -66.965 1.00 71.75 398 GLY A CA 1
ATOM 2948 C C . GLY A 1 398 ? 18.172 -24.996 -66.993 1.00 71.75 398 GLY A C 1
ATOM 2949 O O . GLY A 1 398 ? 16.951 -24.954 -67.119 1.00 71.75 398 GLY A O 1
ATOM 2950 N N . ILE A 1 399 ? 18.833 -26.152 -66.892 1.00 76.44 399 ILE A N 1
ATOM 2951 C CA . ILE A 1 399 ? 18.212 -27.479 -66.876 1.00 76.44 399 ILE A CA 1
ATOM 2952 C C . ILE A 1 399 ? 18.087 -27.932 -65.420 1.00 76.44 399 ILE A C 1
ATOM 2954 O O . ILE A 1 399 ? 19.093 -28.109 -64.739 1.00 76.44 399 ILE A O 1
ATOM 2958 N N . ASP A 1 400 ? 16.859 -28.141 -64.942 1.00 62.38 400 ASP A N 1
ATOM 2959 C CA . ASP A 1 400 ? 16.602 -28.614 -63.577 1.00 62.38 400 ASP A CA 1
ATOM 2960 C C . ASP A 1 400 ? 17.101 -30.067 -63.398 1.00 62.38 400 ASP A C 1
ATOM 2962 O O . ASP A 1 400 ? 16.521 -30.991 -63.989 1.00 62.38 400 ASP A O 1
ATOM 2966 N N . PRO A 1 401 ? 18.159 -30.306 -62.596 1.00 53.97 401 PRO A N 1
ATOM 2967 C CA . PRO A 1 401 ? 18.766 -31.628 -62.451 1.00 53.97 401 PRO A CA 1
ATOM 2968 C C . PRO A 1 401 ? 17.827 -32.653 -61.791 1.00 53.97 401 PRO A C 1
ATOM 2970 O O . PRO A 1 401 ? 18.001 -33.858 -61.989 1.00 53.97 401 PRO A O 1
ATOM 2973 N N . CYS A 1 402 ? 16.791 -32.205 -61.068 1.00 47.44 402 CYS A N 1
ATOM 2974 C CA . CYS A 1 402 ? 15.798 -33.083 -60.442 1.00 47.44 402 CYS A CA 1
ATOM 2975 C C . CYS A 1 402 ? 14.832 -33.726 -61.451 1.00 47.44 402 CYS A C 1
ATOM 2977 O O . CYS A 1 402 ? 14.179 -34.720 -61.128 1.00 47.44 402 CYS A O 1
ATOM 2979 N N . ARG A 1 403 ? 14.741 -33.202 -62.682 1.00 43.34 403 ARG A N 1
ATOM 2980 C CA . ARG A 1 403 ? 13.864 -33.751 -63.732 1.00 43.34 403 ARG A CA 1
ATOM 2981 C C . ARG A 1 403 ? 14.587 -34.690 -64.703 1.00 43.34 403 ARG A C 1
ATOM 2983 O O . ARG A 1 403 ? 13.932 -35.515 -65.335 1.00 43.34 403 ARG A O 1
ATOM 2990 N N . THR A 1 404 ? 15.912 -34.592 -64.808 1.00 45.00 404 THR A N 1
ATOM 2991 C CA . THR A 1 404 ? 16.740 -35.321 -65.789 1.00 45.00 404 THR A CA 1
ATOM 2992 C C . THR A 1 404 ? 17.464 -36.546 -65.231 1.00 45.00 404 THR A C 1
ATOM 2994 O O . THR A 1 404 ? 17.825 -37.425 -66.008 1.00 45.00 404 THR A O 1
ATOM 2997 N N . LEU A 1 405 ? 17.624 -36.679 -63.910 1.00 41.72 405 LEU A N 1
ATOM 2998 C CA . LEU A 1 405 ? 18.274 -37.839 -63.283 1.00 41.72 405 LEU A CA 1
ATOM 2999 C C . LEU A 1 405 ? 17.251 -38.841 -62.717 1.00 41.72 405 LEU A C 1
ATOM 3001 O O . LEU A 1 405 ? 17.243 -39.162 -61.530 1.00 41.72 405 LEU A O 1
ATOM 3005 N N . ARG A 1 406 ? 16.383 -39.385 -63.580 1.00 35.03 406 ARG A N 1
ATOM 3006 C CA . ARG A 1 406 ? 15.748 -40.689 -63.309 1.00 35.03 406 ARG A CA 1
ATOM 3007 C C . ARG A 1 406 ? 16.820 -41.754 -63.580 1.00 35.03 406 ARG A C 1
ATOM 3009 O O . ARG A 1 406 ? 17.459 -41.667 -64.627 1.00 35.03 406 ARG A O 1
ATOM 3016 N N . PRO A 1 407 ? 17.067 -42.731 -62.689 1.00 37.84 407 PRO A N 1
ATOM 3017 C CA . PRO A 1 407 ? 18.197 -43.638 -62.848 1.00 37.84 407 PRO A CA 1
ATOM 3018 C C . PRO A 1 407 ? 18.053 -44.416 -64.156 1.00 37.84 407 PRO A C 1
ATOM 3020 O O . PRO A 1 407 ? 17.089 -45.166 -64.333 1.00 37.84 407 PRO A O 1
ATOM 3023 N N . LEU A 1 408 ? 19.024 -44.253 -65.058 1.00 35.47 408 LEU A N 1
ATOM 3024 C CA . LEU A 1 408 ? 19.286 -45.205 -66.130 1.00 35.47 408 LEU A CA 1
ATOM 3025 C C . LEU A 1 408 ? 19.695 -46.516 -65.455 1.00 35.47 408 LEU A C 1
ATOM 3027 O O . LEU A 1 408 ? 20.870 -46.786 -65.216 1.00 35.47 408 LEU A O 1
ATOM 3031 N N . ARG A 1 409 ? 18.693 -47.317 -65.079 1.00 32.06 409 ARG A N 1
ATOM 3032 C CA . ARG A 1 409 ? 18.882 -48.733 -64.787 1.00 32.06 409 ARG A CA 1
ATOM 3033 C C . ARG A 1 409 ? 19.557 -49.337 -66.012 1.00 32.06 409 ARG A C 1
ATOM 3035 O O . ARG A 1 409 ? 19.021 -49.276 -67.113 1.00 32.06 409 ARG A O 1
ATOM 3042 N N . THR A 1 410 ? 20.742 -49.879 -65.772 1.00 43.00 410 THR A N 1
ATOM 3043 C CA . THR A 1 410 ? 21.462 -50.857 -66.583 1.00 43.00 410 THR A CA 1
ATOM 3044 C C . THR A 1 410 ? 20.557 -51.612 -67.556 1.00 43.00 410 THR A C 1
ATOM 3046 O O . THR A 1 410 ? 19.844 -52.531 -67.152 1.00 43.00 410 THR A O 1
ATOM 3049 N N . THR A 1 411 ? 20.647 -51.277 -68.840 1.00 33.25 411 THR A N 1
ATOM 3050 C CA . THR A 1 411 ? 20.346 -52.235 -69.904 1.00 33.25 411 THR A CA 1
ATOM 3051 C C . THR A 1 411 ? 21.687 -52.704 -70.439 1.00 33.25 411 THR A C 1
ATOM 3053 O O . THR A 1 411 ? 22.372 -51.983 -71.161 1.00 33.25 411 THR A O 1
ATOM 3056 N N . SER A 1 412 ? 22.100 -53.894 -70.010 1.00 34.78 412 SER A N 1
ATOM 3057 C CA . SER A 1 412 ? 23.186 -54.636 -70.634 1.00 34.78 412 SER A CA 1
ATOM 3058 C C . SER A 1 412 ? 22.820 -54.893 -72.097 1.00 34.78 412 SER A C 1
ATOM 3060 O O . SER A 1 412 ? 21.895 -55.660 -72.370 1.00 34.78 412 SER A O 1
ATOM 3062 N N . LEU A 1 413 ? 23.533 -54.282 -73.042 1.00 31.58 413 LEU A N 1
ATOM 3063 C CA . LEU A 1 413 ? 23.554 -54.790 -74.410 1.00 31.58 413 LEU A CA 1
ATOM 3064 C C . LEU A 1 413 ? 24.449 -56.035 -74.418 1.00 31.58 413 LEU A C 1
ATOM 3066 O O . LEU A 1 413 ? 25.674 -55.942 -74.457 1.00 31.58 413 LEU A O 1
ATOM 3070 N N . ALA A 1 414 ? 23.822 -57.206 -74.326 1.00 32.56 414 ALA A N 1
ATOM 3071 C CA . ALA A 1 414 ? 24.466 -58.472 -74.628 1.00 32.56 414 ALA A CA 1
ATOM 3072 C C . ALA A 1 414 ? 24.662 -58.565 -76.150 1.00 32.56 414 ALA A C 1
ATOM 3074 O O . ALA A 1 414 ? 23.720 -58.814 -76.898 1.00 32.56 414 ALA A O 1
ATOM 3075 N N . LEU A 1 415 ? 25.894 -58.344 -76.604 1.00 32.66 415 LEU A N 1
ATOM 3076 C CA . LEU A 1 415 ? 26.367 -58.778 -77.915 1.00 32.66 415 LEU A CA 1
ATOM 3077 C C . LEU A 1 415 ? 26.680 -60.274 -77.834 1.00 32.66 415 LEU A C 1
ATOM 3079 O O . LEU A 1 415 ? 27.603 -60.665 -77.127 1.00 32.66 415 LEU A O 1
ATOM 3083 N N . THR A 1 416 ? 25.944 -61.102 -78.572 1.00 32.12 416 THR A N 1
ATOM 3084 C CA . THR A 1 416 ? 26.407 -62.434 -79.001 1.00 32.12 416 THR A CA 1
ATOM 3085 C C . THR A 1 416 ? 25.977 -62.698 -80.455 1.00 32.12 416 THR A C 1
ATOM 3087 O O . THR A 1 416 ? 25.081 -62.013 -80.948 1.00 32.12 416 THR A O 1
ATOM 3090 N N . PRO A 1 417 ? 26.701 -63.576 -81.178 1.00 41.47 417 PRO A N 1
ATOM 3091 C CA . PRO A 1 417 ? 27.173 -63.315 -82.541 1.00 41.47 417 PRO A CA 1
ATOM 3092 C C . PRO A 1 417 ? 26.326 -63.946 -83.659 1.00 41.47 417 PRO A C 1
ATOM 3094 O O . PRO A 1 417 ? 25.535 -64.858 -83.430 1.00 41.47 417 PRO A O 1
ATOM 3097 N N . SER A 1 418 ? 26.557 -63.466 -84.887 1.00 31.59 418 SER A N 1
ATOM 3098 C CA . SER A 1 418 ? 25.987 -63.959 -86.150 1.00 31.59 418 SER A CA 1
ATOM 3099 C C . SER A 1 418 ? 26.195 -65.459 -86.395 1.00 31.59 418 SER A C 1
ATOM 3101 O O . SER A 1 418 ? 27.291 -65.962 -86.130 1.00 31.59 418 SER A O 1
ATOM 3103 N N . PRO A 1 419 ? 25.242 -66.145 -87.055 1.00 37.22 419 PRO A N 1
ATOM 3104 C CA . PRO A 1 419 ? 25.527 -67.354 -87.804 1.00 37.22 419 PRO A CA 1
ATOM 3105 C C . PRO A 1 419 ? 25.784 -67.042 -89.286 1.00 37.22 419 PRO A C 1
ATOM 3107 O O . PRO A 1 419 ? 25.148 -66.190 -89.904 1.00 37.22 419 PRO A O 1
ATOM 3110 N N . VAL A 1 420 ? 26.754 -67.772 -89.822 1.00 40.34 420 VAL A N 1
ATOM 3111 C CA . VAL A 1 420 ? 27.116 -67.885 -91.235 1.00 40.34 420 VAL A CA 1
ATOM 3112 C C . VAL A 1 420 ? 26.067 -68.725 -91.967 1.00 40.34 420 VAL A C 1
ATOM 3114 O O . VAL A 1 420 ? 25.770 -69.823 -91.504 1.00 40.34 420 VAL A O 1
ATOM 3117 N N . THR A 1 421 ? 25.577 -68.226 -93.106 1.00 44.62 421 THR A N 1
ATOM 3118 C CA . THR A 1 421 ? 25.614 -68.879 -94.437 1.00 44.62 421 THR A CA 1
ATOM 3119 C C . THR A 1 421 ? 25.238 -67.870 -95.504 1.00 44.62 421 THR A C 1
ATOM 3121 O O . THR A 1 421 ? 24.218 -67.176 -95.295 1.00 44.62 421 THR A O 1
#

Nearest PDB structures (foldseek):
  3edv-assembly1_A  TM=2.095E-01  e=2.332E+00  Homo sapiens
  6m3r-assembly1_F  TM=1.920E-01  e=5.382E+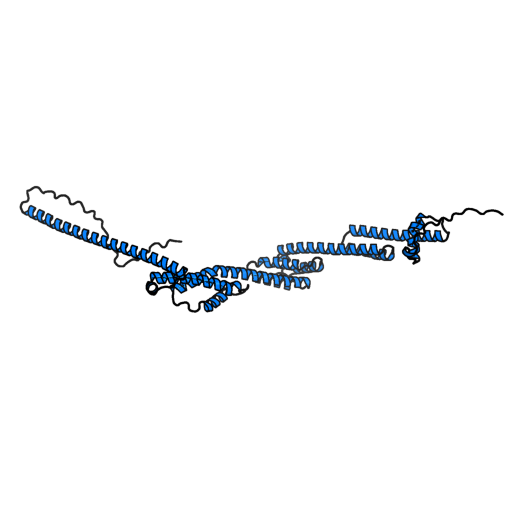00  Mus musculus
  6ef5-assembly2_C  TM=1.657E-01  e=5.852E+00  Homo sapiens

Secondary structure (DSSP, 8-state):
-----------TT----------PPP--------S-S-HHHHHHHHHHHHHHHHHHHHHHHHHHHHHHHHHHHHHHHHHHHHHHHHHHHHHHHHHHHHHHTPPPPHHHHT-HHHHHHHHHHHHHHHHHHHHHHHHHHTGGG--TT--HHHHHHHHHHHHTTT--S-HHHHHHHHHHHHHHHHHHHHHHHHHHHHHHHHHHHHHHHHHHHHHHHTT---HHHHHHHHHHHHHH-TT-GGGHHHHHHHHHHHT--TT-HHHHHHHHHHHHSTTSSSTT--HHHH-HHHHHHHHHHHHHHHHHHHHHHHHHHHHHHHHHHHHTTT-HHHHHHHHHHHHHHHHHH--HHHHHHHHHHHHHHHHHHHHHHHHHHHHHHHHTTSS---HHHHHHHHHHHHHHTT--HHHH------------PPPP-

Foldseek 3Di:
DDDPPDPPDPDPPPPDPPPPPPVPDPPPDPPPDPPPDPPVVVVVVVCVVVVVVVVVVVVVVVVVVVVVVVVVVVVVVVVVVVVVVVLVVLLVVLLVCLVVVNDDDPVQCVDPSNVLSNLLNVLLVLLVVVLVVCCVPQVVPDAQPDPSVVSVVVVCCVPQNPHPPDCSSPVNSVVNNCVSCVVSNVVSNVVSLVVQLVVLLVVLLVVLLVCLVVVVLALVVLAVQLVSNCVSCVVCSVCSLLSSLVSNLVSDDQQDLVSLVSNLCRQCQQNSHPDRHGVCRPPVPSSVVSNVSSVVSNLRNLQVVLVVVLVVLQVQLVVCQLPLVSLVVSLVVLVVSCVRRNDPPSSVVSNVSSVVSNVVNVVLVVLLVVLVCCVVVVDPDDPVSCVVNVCSVCVVVVHHPVVVCPDPPDDDPDDDDDDDD

Sequence (421 aa):
MADPRTRAVDLPGFDGPSISTVTPTPIQAPTVAPATQGLEGLSSALNNFFGKTEEGLGAVAQAAEYEQKQDVRANFFTQRAAVEQQNATKTQQATADALAGTPETQAQTADNVYHEAYSKAAGVQHGIDLESQWFNDVYSNAKPGDNLMGLTDQWLKQNWGQGTGNPAYDSAALSRFKSGIDRNVLQFQENSVKSVIAQGLQQQTSVVADAVRNNRFNAPFIQQSIASLQALDPAHPEDAAARLGQMARSAIVDGNPATAQSLLAALEAPGSAANGKSYAQMYPEAYKETQQTLIAAYLRGGSLQGASAWSDLQNQALAARGDPGKLGVIASQLMPTLSRFGGVDHYTHLNATISGLIADAASSTIGANQVEQMANGAMPVVGKTVDKFLPSLLQAKGIDPCRTLRPLRTTSLALTPSPVT

Radius of gyration: 57.86 Å; Cα contacts (8 Å, |Δi|>4): 331; chains: 1; bounding box: 83×94×211 Å

Mean predicted aligned error: 19.3 Å